Protein 3R5Y (pdb70)

Sequence (565 aa):
TGEYVPSPSEWIGNQVAQYEASDGAEAGEFDGRPLVILTTVGRKTGALRKTPVMRVEHDGRYAVVASQGGAPTHPAWYFNLVADPRAQLRDKDAVLSVVARELAGPERAEWWERAVRAYPTYQEYQDNTRRLIPVLLLEPGTGEYVPSPSEWIGNQVAQYEASDGAEAGEFDGRPLVILTTVGRKTGALRKTPVMRVEHDGRYAVVASQGGAPTHPAWYFNLVADPRAQLRDKDAVLSVVARELAGPERAEWWERAVRAYPTYQEYQDNTRRLIPVLLLEPGTGEYVPSPSEWIGNQVAQYEASDGAEAGEFDGRPLVILTTVGRKTGALRKTPVMRVEHDGRYAVVASQGGAPTHPAWYFNLVADPRAQLRDKDAVLSVVARELAGPERAEWWERAVRAYPTYQEYQDNTRRLIPVLLLEPGSTGEYVPSPSEWIGNQVAQYEASDGAEAGEFDGRPLVILTTVGRKTGALRKTPVMRVEHDGRYAVVASQGGAPTHPAWYFNLVADPRAQLRDKDAVLSVVARELAGPERAEWWERAVRAYPTYQEYQDNTRRLIPVLLLEPG

InterPro domains:
  IPR004378 F420H(2)-dependent quinone reductase [PF04075] (19-145)
  IPR004378 F420H(2)-dependent quinone reductase [TIGR00026] (33-144)
  IPR012349 FMN-binding split barrel [G3DSA:2.30.110.10] (1-146)

B-factor: mean 29.37, std 10.3, range [13.91, 118.14]

CATH classification: 2.30.110.10

Nearest PDB structures (foldseek):
  3r5y-assembly3_C  TM=1.004E+00  e=5.391E-31  Nocardia farcinica
  7kl8-assembly1_B  TM=9.264E-01  e=3.884E-21  Mycobacterium tuberculosis
  3r5z-assembly2_B  TM=9.266E-01  e=9.321E-21  Nocardia farcinica
  3r5w-assembly1_A  TM=9.689E-01  e=6.036E-15  Mycobacterium tuberculosis
  8d4w-assembly1_A-2  TM=8.861E-01  e=2.707E-14  Mycolicibacterium smegmatis

Foldseek 3Di:
DAAADEDPPPVFSVLQVVCVVQLLPPSQDDPNAGWKKKWFQQLPPRHIYIGIAGFQDDPHKTKGWQCVLLDQDGDRRVVRCVNFQWIWIRGRPDIFTWGKDWDDDPVVVVSVVSVCVRPVCVVVSCVSYPDDITMIMTHGD/DAAADEDPPPVFSVLQVVCQVQLLPPSQDDPNFGWKKKWFQQLPPRHIYIGIAGFQDDPHKTKGWQLVLLDPDGDRRVVRCVNPQWIWIRRRNDTATWGKDWDDDPVVVVSVVSVCVRPVVVVVSPVSDPDDTTMIMTHGD/DQAADEDPPVVFRVLQVVCVVQLLPPSQDDPPAGWKKKWFQQLVPRYIYIGIAGFQDDPHKTKGWQLVQLDQDGDRRVVRCVNPQWMWIRRRPDIFTWGKDWDDDPVVVVSVVSVCVRPVCVVVSVVRYPDDIIMIMTHGD/DAAAEDEDPPPVFSVLQVVCVVQLLPPSQDDPNAGWKKKWFQQPPPNHIYIGIAGFQDDPRKTKGWQCVQLDQDGDRRVVRCVNFQFIWIRHRPDIATWGKDWDDDPVVVVSVVSVCVRPVVVVVSCVNYPDDTTMIMTHHD

Secondary structure (DSSP, 8-state):
--SB---SSHHHHHHHHHHHHHTTSSS-EETTEEEEEEEEE-TTT--EEEEEEE--EETTEEEEE--GGG-SSPPHHHHHHHH--EEEEEETTEEEEEEEEE--HHHHHHHHHHHHHH-THHHHHHHT-SSPPPEEEEEE-/--SB---SSHHHHHHHHHHH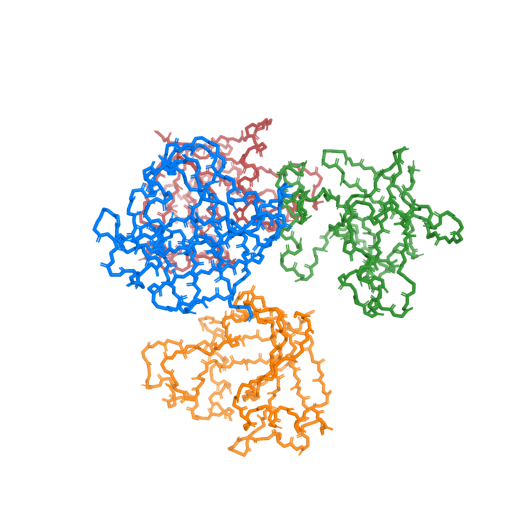HTTTSSS-EETTEEEEEEEEE-TTT--EEEEEEE--EETTEEEEE--GGG-SS--HHHHHHHH--EEEEEETTEEEEEEEEE--HHHHHHHHHHHHHH-THHHHHHHT-SSPPPEEEEEE-/---B---S-HHHHHHHHHHHHHTTSSS-EETTEEEEEEEEE-TTT--EEEEEEE-EEETTEEEEE--GGG-SS--HHHHHHHH--EEEEEETTEEEEEEEEE--HHHHHHHHHHHHHH-THHHHHHHT-SSPPPEEEEEE-/-TT-B---S-HHHHHHHHHHHHHTTSSS-EETTEEEEEEEEE-TTT--EEEEEEE--EETTEEEEE--GGG-SSPPHHHHHHHH--EEEEEETTEEEEEEEEE--HHHHHHHHHHHHHH-THHHHHHHT-SSPPPEEEEEE-

Structure (mmCIF, N/CA/C/O backbone):
data_3R5Y
#
_entry.id   3R5Y
#
_cell.length_a   71.956
_cell.length_b   71.956
_cell.length_c   115.469
_cell.angle_alpha   90.000
_cell.angle_beta   90.000
_cell.angle_gamma   90.000
#
_symmetry.space_group_name_H-M   'P 43'
#
loop_
_entity.id
_entity.type
_entity.pdbx_description
1 polymer 'Putative uncharacterized protein'
2 non-polymer 'COENZYME F420'
3 water water
#
loop_
_atom_site.group_PDB
_atom_site.id
_atom_site.type_symbol
_atom_site.label_atom_id
_atom_site.label_alt_id
_atom_site.label_comp_id
_atom_site.label_asym_id
_atom_site.label_entity_id
_atom_site.label_seq_id
_atom_site.pdbx_PDB_ins_code
_atom_site.Cartn_x
_atom_site.Cartn_y
_atom_site.Cartn_z
_atom_site.occupancy
_atom_site.B_iso_or_equiv
_atom_site.auth_seq_id
_atom_site.auth_comp_id
_atom_site.auth_asym_id
_atom_site.auth_atom_id
_atom_site.pdbx_PDB_model_num
ATOM 1 N N . THR A 1 7 ? 14.170 30.440 -45.528 1.00 49.82 6 THR A N 1
ATOM 2 C CA . THR A 1 7 ? 13.216 29.734 -44.675 1.00 48.92 6 THR A CA 1
ATOM 3 C C . THR A 1 7 ? 13.748 28.363 -44.286 1.00 44.56 6 THR A C 1
ATOM 4 O O . THR A 1 7 ? 13.881 27.472 -45.127 1.00 42.43 6 THR A O 1
ATOM 8 N N . GLY A 1 8 ? 14.049 28.191 -43.006 1.00 41.30 7 GLY A N 1
ATOM 9 C CA . GLY A 1 8 ? 14.639 26.949 -42.541 1.00 39.38 7 GLY A CA 1
ATOM 10 C C . GLY A 1 8 ? 16.113 26.853 -42.918 1.00 35.77 7 GLY A C 1
ATOM 11 O O . GLY A 1 8 ? 16.767 25.852 -42.622 1.00 39.15 7 GLY A O 1
ATOM 12 N N . GLU A 1 9 ? 16.626 27.876 -43.595 1.00 31.83 8 GLU A N 1
ATOM 13 C CA . GLU A 1 9 ? 18.054 27.944 -43.932 1.00 33.58 8 GLU A CA 1
ATOM 14 C C . GLU A 1 9 ? 18.785 28.798 -42.899 1.00 27.95 8 GLU A C 1
ATOM 15 O O . GLU A 1 9 ? 18.308 29.876 -42.543 1.00 27.31 8 GLU A O 1
ATOM 21 N N . TYR A 1 10 ? 19.936 28.322 -42.433 1.00 24.68 9 TYR A N 1
ATOM 22 C CA . TYR A 1 10 ? 20.785 29.118 -41.538 1.00 21.10 9 TYR A CA 1
ATOM 23 C C . TYR A 1 10 ? 21.453 30.291 -42.274 1.00 21.87 9 TYR A C 1
ATOM 24 O O . TYR A 1 10 ? 22.128 30.094 -43.286 1.00 21.52 9 TYR A O 1
ATOM 33 N N . VAL A 1 11 ? 21.235 31.507 -41.771 1.00 20.73 10 VAL A N 1
ATOM 34 C CA . VAL A 1 11 ? 21.899 32.718 -42.266 1.00 21.97 10 VAL A CA 1
ATOM 35 C C . VAL A 1 11 ? 22.723 33.328 -41.137 1.00 20.29 10 VAL A C 1
ATOM 36 O O . VAL A 1 11 ? 22.158 33.828 -40.155 1.00 21.10 10 VAL A O 1
ATOM 40 N N . PRO A 1 12 ? 24.051 33.257 -41.241 1.00 23.27 11 PRO A N 1
ATOM 41 C CA . PRO A 1 12 ? 24.893 33.679 -40.110 1.00 22.02 11 PRO A CA 1
ATOM 42 C C . PRO A 1 12 ? 24.753 35.159 -39.789 1.00 23.04 11 PRO A C 1
ATOM 43 O O . PRO A 1 12 ? 24.385 35.960 -40.662 1.00 22.48 11 PRO A O 1
ATOM 47 N N . SER A 1 13 ? 25.094 35.509 -38.552 1.00 21.73 12 SER A N 1
ATOM 48 C CA . SER A 1 13 ? 25.231 36.896 -38.129 1.00 21.72 12 SER A CA 1
ATOM 49 C C . SER A 1 13 ? 26.112 37.683 -39.103 1.00 23.61 12 SER A C 1
ATOM 50 O O . SER A 1 13 ? 27.120 37.174 -39.610 1.00 22.74 12 SER A O 1
ATOM 53 N N . PRO A 1 14 ? 25.744 38.942 -39.360 1.00 26.70 13 PRO A N 1
ATOM 54 C CA . PRO A 1 14 ? 26.577 39.808 -40.201 1.00 28.11 13 PRO A CA 1
ATOM 55 C C . PRO A 1 14 ? 27.926 40.099 -39.539 1.00 24.83 13 PRO A C 1
ATOM 56 O O . PRO A 1 14 ? 28.862 40.469 -40.229 1.00 24.76 13 PRO A O 1
ATOM 60 N N . SER A 1 15 ? 28.018 39.946 -38.222 1.00 22.16 14 SER A N 1
ATOM 61 C CA . SER A 1 15 ? 29.306 40.042 -37.551 1.00 23.99 14 SER A CA 1
ATOM 62 C C . SER A 1 15 ? 30.160 38.811 -37.875 1.00 24.99 14 SER A C 1
ATOM 63 O O . SER A 1 15 ? 29.825 37.705 -37.461 1.00 22.47 14 SER A O 1
ATOM 66 N N . GLU A 1 16 ? 31.238 39.007 -38.632 1.00 20.75 15 GLU A N 1
ATOM 67 C CA . GLU A 1 16 ? 32.133 37.922 -39.001 1.00 24.32 15 GLU A CA 1
ATOM 68 C C . GLU A 1 16 ? 32.619 37.161 -37.767 1.00 23.34 15 GLU A C 1
ATOM 69 O O . GLU A 1 16 ? 32.738 35.932 -37.786 1.00 23.84 15 GLU A O 1
ATOM 75 N N . TRP A 1 17 ? 32.892 37.886 -36.690 1.00 22.99 16 TRP A N 1
ATOM 76 C CA . TRP A 1 17 ? 33.437 37.239 -35.509 1.00 25.66 16 TRP A CA 1
ATOM 77 C C . TRP A 1 17 ? 32.414 36.297 -34.867 1.00 21.93 16 TRP A C 1
ATOM 78 O O . TRP A 1 17 ? 32.758 35.177 -34.472 1.00 21.30 16 TRP A O 1
ATOM 89 N N . ILE A 1 18 ? 31.158 36.739 -34.791 1.00 18.93 17 ILE A N 1
ATOM 90 C CA . ILE A 1 18 ? 30.083 35.906 -34.239 1.00 20.31 17 ILE A CA 1
ATOM 91 C C . ILE A 1 18 ? 29.840 34.698 -35.147 1.00 20.44 17 ILE A C 1
ATOM 92 O O . ILE A 1 18 ? 29.756 33.574 -34.664 1.00 20.76 17 ILE A O 1
ATOM 97 N N . GLY A 1 19 ? 29.705 34.947 -36.446 1.00 19.03 18 GLY A N 1
ATOM 98 C CA . GLY A 1 19 ? 29.540 33.870 -37.414 1.00 21.07 18 GLY A CA 1
ATOM 99 C C . GLY A 1 19 ? 30.654 32.835 -37.297 1.00 20.84 18 GLY A C 1
ATOM 100 O O . GLY A 1 19 ? 30.434 31.603 -37.353 1.00 19.76 18 GLY A O 1
ATOM 101 N N . ASN A 1 20 ? 31.872 33.333 -37.145 1.00 18.16 19 ASN A N 1
ATOM 102 C CA . ASN A 1 20 ? 33.034 32.458 -37.046 1.00 19.97 19 ASN A CA 1
ATOM 103 C C . ASN A 1 20 ? 33.041 31.619 -35.754 1.00 19.98 19 ASN A C 1
ATOM 104 O O . ASN A 1 20 ? 33.389 30.438 -35.765 1.00 20.94 19 ASN A O 1
ATOM 109 N N . GLN A 1 21 ? 32.644 32.226 -34.649 1.00 19.01 20 GLN A N 1
ATOM 110 C CA . GLN A 1 21 ? 32.510 31.511 -33.383 1.00 19.17 20 GLN A CA 1
ATOM 111 C C . GLN A 1 21 ? 31.433 30.429 -33.433 1.00 17.80 20 GLN A C 1
ATOM 112 O O . GLN A 1 21 ? 31.639 29.341 -32.901 1.00 19.28 20 GLN A O 1
ATOM 118 N N . VAL A 1 22 ? 30.294 30.723 -34.059 1.00 16.55 21 VAL A N 1
ATOM 119 C CA . VAL A 1 22 ? 29.257 29.698 -34.228 1.00 16.84 21 VAL A CA 1
ATOM 120 C C . VAL A 1 22 ? 29.823 28.536 -35.048 1.00 18.25 21 VAL A C 1
ATOM 121 O O . VAL A 1 22 ? 29.672 27.350 -34.677 1.00 18.26 21 VAL A O 1
ATOM 125 N N . ALA A 1 23 ? 30.521 28.881 -36.128 1.00 15.15 22 ALA A N 1
ATOM 126 C CA . ALA A 1 23 ? 31.053 27.877 -37.044 1.00 17.47 22 ALA A CA 1
ATOM 127 C C . ALA A 1 23 ? 32.037 26.947 -36.334 1.00 17.22 22 ALA A C 1
ATOM 128 O O . ALA A 1 23 ? 31.955 25.720 -36.477 1.00 18.46 22 ALA A O 1
ATOM 130 N N . GLN A 1 24 ? 32.986 27.517 -35.592 1.00 17.84 23 GLN A N 1
ATOM 131 C CA . GLN A 1 24 ? 34.015 26.689 -34.973 1.00 19.67 23 GLN A CA 1
ATOM 132 C C . GLN A 1 24 ? 33.392 25.810 -33.897 1.00 20.05 23 GLN A C 1
ATOM 133 O O . GLN A 1 24 ? 33.763 24.651 -33.738 1.00 19.83 23 GLN A O 1
ATOM 139 N N . TYR A 1 25 ? 32.468 26.377 -33.129 1.00 18.21 24 TYR A N 1
ATOM 140 C CA . TYR A 1 25 ? 31.777 25.605 -32.094 1.00 18.29 24 TYR A CA 1
ATOM 141 C C . TYR A 1 25 ? 31.065 24.382 -32.692 1.00 19.36 24 TYR A C 1
ATOM 142 O O . TYR A 1 25 ? 31.271 23.253 -32.232 1.00 20.08 24 TYR A O 1
ATOM 151 N N . GLU A 1 26 ? 30.221 24.599 -33.699 1.00 19.44 25 GLU A N 1
ATOM 152 C CA . GLU A 1 26 ? 29.483 23.491 -34.327 1.00 18.11 25 GLU A CA 1
ATOM 153 C C . GLU A 1 26 ? 30.398 22.451 -34.979 1.00 22.80 25 GLU A C 1
ATOM 154 O O . GLU A 1 26 ? 30.100 21.256 -34.957 1.00 24.53 25 GLU A O 1
ATOM 160 N N . ALA A 1 27 ? 31.497 22.898 -35.574 1.00 20.05 26 ALA A N 1
ATOM 161 C CA . ALA A 1 27 ? 32.398 21.972 -36.269 1.00 20.27 26 ALA A CA 1
ATOM 162 C C . ALA A 1 27 ? 33.102 21.042 -35.287 1.00 24.37 26 ALA A C 1
ATOM 163 O O . ALA A 1 27 ? 33.592 19.983 -35.677 1.00 24.17 26 ALA A O 1
ATOM 165 N N . SER A 1 28 ? 33.146 21.446 -34.022 1.00 23.09 27 SER A N 1
ATOM 166 C CA . SER A 1 28 ? 33.962 20.770 -33.021 1.00 22.62 27 SER A CA 1
ATOM 167 C C . SER A 1 28 ? 33.167 20.292 -31.800 1.00 22.47 27 SER A C 1
ATOM 168 O O . SER A 1 28 ? 33.763 19.875 -30.811 1.00 26.83 27 SER A O 1
ATOM 171 N N . ASP A 1 29 ? 31.845 20.363 -31.844 1.00 22.49 28 ASP A N 1
ATOM 172 C CA . ASP A 1 29 ? 31.047 20.060 -30.641 1.00 27.31 28 ASP A CA 1
ATOM 173 C C . ASP A 1 29 ? 31.515 20.871 -29.425 1.00 26.86 28 ASP A C 1
ATOM 174 O O . ASP A 1 29 ? 31.560 20.354 -28.291 1.00 25.47 28 ASP A O 1
ATOM 179 N N . GLY A 1 30 ? 31.877 22.132 -29.662 1.00 22.51 29 GLY A N 1
ATOM 180 C CA . GLY A 1 30 ? 32.275 23.043 -28.603 1.00 23.80 29 GLY A CA 1
ATOM 181 C C . GLY A 1 30 ? 33.692 22.913 -28.063 1.00 23.76 29 GLY A C 1
ATOM 182 O O . GLY A 1 30 ? 34.064 23.604 -27.123 1.00 24.91 29 GLY A O 1
ATOM 183 N N . ALA A 1 31 ? 34.500 22.035 -28.648 1.00 27.63 30 ALA A N 1
ATOM 184 C CA . ALA A 1 31 ? 35.894 21.928 -28.232 1.00 27.63 30 ALA A CA 1
ATOM 185 C C . ALA A 1 31 ? 36.676 23.162 -28.669 1.00 28.41 30 ALA A C 1
ATOM 186 O O . ALA A 1 31 ? 37.703 23.520 -28.076 1.00 26.44 30 ALA A O 1
ATOM 188 N N . GLU A 1 32 ? 36.209 23.799 -29.739 1.00 27.72 31 GLU A N 1
ATOM 189 C CA . GLU A 1 32 ? 36.783 25.071 -30.169 1.00 26.65 31 GLU A CA 1
ATOM 190 C C . GLU A 1 32 ? 35.730 26.147 -29.994 1.00 23.76 31 GLU A C 1
ATOM 191 O O . GLU A 1 32 ? 34.555 25.887 -30.221 1.00 22.03 31 GLU A O 1
ATOM 197 N N . ALA A 1 33 ? 36.150 27.356 -29.612 1.00 23.33 32 ALA A N 1
ATOM 198 C CA . ALA A 1 33 ? 35.235 28.494 -29.492 1.00 24.13 32 ALA A CA 1
ATOM 199 C C . ALA A 1 33 ? 34.164 28.216 -28.443 1.00 23.74 32 ALA A C 1
ATOM 200 O O . ALA A 1 33 ? 33.055 28.728 -28.538 1.00 22.51 32 ALA A O 1
ATOM 202 N N . GLY A 1 34 ? 34.509 27.398 -27.457 1.00 23.99 33 GLY A N 1
ATOM 203 C CA . GLY A 1 34 ? 33.541 26.893 -26.503 1.00 24.15 33 GLY A CA 1
ATOM 204 C C . GLY A 1 34 ? 33.406 27.710 -25.231 1.00 24.41 33 GLY A C 1
ATOM 205 O O . GLY A 1 34 ? 32.586 27.391 -24.367 1.00 23.19 33 GLY A O 1
ATOM 206 N N . GLU A 1 35 ? 34.200 28.763 -25.122 1.00 23.91 34 GLU A N 1
ATOM 207 C CA . GLU A 1 35 ? 34.214 29.571 -23.911 1.00 26.48 34 GLU A CA 1
ATOM 208 C C . GLU A 1 35 ? 34.389 31.043 -24.218 1.00 27.57 34 GLU A C 1
ATOM 209 O O . GLU A 1 35 ? 34.982 31.417 -25.238 1.00 26.83 34 GLU A O 1
ATOM 215 N N . PHE A 1 36 ? 33.868 31.884 -23.334 1.00 26.03 35 PHE A N 1
ATOM 216 C CA . PHE A 1 36 ? 34.158 33.308 -23.382 1.00 28.12 35 PHE A CA 1
ATOM 217 C C . PHE A 1 36 ? 34.429 33.781 -21.959 1.00 27.51 35 PHE A C 1
ATOM 218 O O . PHE A 1 36 ? 33.655 33.473 -21.063 1.00 22.66 35 PHE A O 1
ATOM 226 N N . ASP A 1 37 ? 35.511 34.525 -21.745 1.00 29.94 36 ASP A N 1
ATOM 227 C CA . ASP A 1 37 ? 35.852 34.976 -20.385 1.00 30.91 36 ASP A CA 1
ATOM 228 C C . ASP A 1 37 ? 36.063 33.755 -19.477 1.00 31.06 36 ASP A C 1
ATOM 229 O O . ASP A 1 37 ? 35.670 33.751 -18.300 1.00 28.32 36 ASP A O 1
ATOM 234 N N . GLY A 1 38 ? 36.679 32.714 -20.040 1.00 30.55 37 GLY A N 1
ATOM 235 C CA . GLY A 1 38 ? 36.947 31.471 -19.334 1.00 28.57 37 GLY A CA 1
ATOM 236 C C . GLY A 1 38 ? 35.735 30.668 -18.918 1.00 29.29 37 GLY A C 1
ATOM 237 O O . GLY A 1 38 ? 35.841 29.738 -18.132 1.00 32.68 37 GLY A O 1
ATOM 238 N N . ARG A 1 39 ? 34.564 31.014 -19.443 1.00 23.97 38 ARG A N 1
ATOM 239 C CA . ARG A 1 39 ? 33.336 30.357 -19.032 1.00 21.47 38 ARG A CA 1
ATOM 240 C C . ARG A 1 39 ? 32.596 29.768 -20.242 1.00 22.01 38 ARG A C 1
ATOM 241 O O . ARG A 1 39 ? 32.630 30.342 -21.325 1.00 25.57 38 ARG A O 1
ATOM 249 N N . PRO A 1 40 ? 31.905 28.641 -20.041 1.00 22.83 39 PRO A N 1
ATOM 250 C CA . PRO A 1 40 ? 31.286 27.881 -21.139 1.00 21.89 39 PRO A CA 1
ATOM 251 C C . PRO A 1 40 ? 30.173 28.611 -21.872 1.00 20.71 39 PRO A C 1
ATOM 252 O O . PRO A 1 40 ? 29.360 29.319 -21.267 1.00 19.79 39 PRO A O 1
ATOM 256 N N . LEU A 1 41 ? 30.128 28.380 -23.184 1.00 19.95 40 LEU A N 1
ATOM 257 C CA . LEU A 1 41 ? 29.091 28.917 -24.055 1.00 19.08 40 LEU A CA 1
ATOM 258 C C . LEU A 1 41 ? 28.157 27.834 -24.555 1.00 19.21 40 LEU A C 1
ATOM 259 O O . LEU A 1 41 ? 28.497 26.655 -24.561 1.00 22.25 40 LEU A O 1
ATOM 264 N N . VAL A 1 42 ? 26.979 28.247 -24.995 1.00 19.28 41 VAL A N 1
ATOM 265 C CA . VAL A 1 42 ? 26.097 27.368 -25.743 1.00 20.59 41 VAL A CA 1
ATOM 266 C C . VAL A 1 42 ? 25.697 28.120 -27.003 1.00 20.93 41 VAL A C 1
ATOM 267 O O . VAL A 1 42 ? 25.854 29.341 -27.080 1.00 17.65 41 VAL A O 1
ATOM 271 N N . ILE A 1 43 ? 25.183 27.393 -27.987 1.00 18.98 42 ILE A N 1
ATOM 272 C CA . ILE A 1 43 ? 24.728 28.025 -29.212 1.00 19.79 42 ILE A CA 1
ATOM 273 C C . ILE A 1 43 ? 23.210 27.950 -29.269 1.00 19.73 42 ILE A C 1
ATOM 274 O O . ILE A 1 43 ? 22.622 26.870 -29.234 1.00 20.77 42 ILE A O 1
ATOM 279 N N . LEU A 1 44 ? 22.581 29.115 -29.340 1.00 17.32 43 LEU A N 1
ATOM 280 C CA . LEU A 1 44 ? 21.133 29.201 -29.451 1.00 18.98 43 LEU A CA 1
ATOM 281 C C . LEU A 1 44 ? 20.714 29.395 -30.896 1.00 18.60 43 LEU A C 1
ATOM 282 O O . LEU A 1 44 ? 21.150 30.353 -31.535 1.00 19.16 43 LEU A O 1
ATOM 287 N N . THR A 1 45 ? 19.859 28.501 -31.408 1.00 19.75 44 THR A N 1
ATOM 288 C CA . THR A 1 45 ? 19.247 28.680 -32.741 1.00 21.61 44 THR A CA 1
ATOM 289 C C . THR A 1 45 ? 17.792 29.146 -32.608 1.00 23.55 44 THR A C 1
ATOM 290 O O . THR A 1 45 ? 16.989 28.526 -31.892 1.00 24.55 44 THR A O 1
ATOM 294 N N . THR A 1 46 ? 17.448 30.235 -33.295 1.00 21.06 45 THR A N 1
ATOM 295 C CA . THR A 1 46 ? 16.077 30.721 -33.305 1.00 21.95 45 THR A CA 1
ATOM 296 C C . THR A 1 46 ? 15.564 30.845 -34.732 1.00 22.01 45 THR A C 1
ATOM 297 O O . THR A 1 46 ? 16.337 30.751 -35.675 1.00 23.62 45 THR A O 1
ATOM 301 N N . VAL A 1 47 ? 14.258 31.058 -34.881 1.00 22.52 46 VAL A N 1
ATOM 302 C CA . VAL A 1 47 ? 13.685 31.332 -36.201 1.00 23.74 46 VAL A CA 1
ATOM 303 C C . VAL A 1 47 ? 13.507 32.835 -36.366 1.00 21.31 46 VAL A C 1
ATOM 304 O O . VAL A 1 47 ? 12.899 33.491 -35.520 1.00 23.78 46 VAL A O 1
ATOM 308 N N . GLY A 1 48 ? 14.023 33.377 -37.461 1.00 21.99 47 GLY A N 1
ATOM 309 C CA . GLY A 1 48 ? 13.939 34.804 -37.692 1.00 22.90 47 GLY A CA 1
ATOM 310 C C . GLY A 1 48 ? 12.488 35.172 -37.909 1.00 27.29 47 GLY A C 1
ATOM 311 O O . GLY A 1 48 ? 11.818 34.590 -38.765 1.00 29.11 47 GLY A O 1
ATOM 312 N N . ARG A 1 49 ? 11.986 36.129 -37.136 1.00 24.90 48 ARG A N 1
ATOM 313 C CA . ARG A 1 49 ? 10.557 36.426 -37.186 1.00 25.32 48 ARG A CA 1
ATOM 314 C C . ARG A 1 49 ? 10.170 37.134 -38.493 1.00 30.84 48 ARG A C 1
ATOM 315 O O . ARG A 1 49 ? 8.996 37.130 -38.887 1.00 32.61 48 ARG A O 1
ATOM 323 N N . LYS A 1 50 ? 11.154 37.728 -39.166 1.00 32.35 49 LYS A N 1
ATOM 324 C CA . LYS A 1 50 ? 10.909 38.410 -40.440 1.00 36.30 49 LYS A CA 1
ATOM 325 C C . LYS A 1 50 ? 11.289 37.574 -41.667 1.00 37.84 49 LYS A C 1
ATOM 326 O O . LYS A 1 50 ? 10.560 37.545 -42.667 1.00 39.13 49 LYS A O 1
ATOM 332 N N . THR A 1 51 ? 12.424 36.888 -41.592 1.00 32.39 50 THR A N 1
ATOM 333 C CA . THR A 1 51 ? 12.966 36.189 -42.754 1.00 32.33 50 THR A CA 1
ATOM 334 C C . THR A 1 51 ? 12.608 34.708 -42.793 1.00 33.74 50 THR A C 1
ATOM 335 O O . THR A 1 51 ? 12.664 34.084 -43.853 1.00 38.66 50 THR A O 1
ATOM 339 N N . GLY A 1 52 ? 12.250 34.144 -41.645 1.00 31.68 51 GLY A N 1
ATOM 340 C CA . GLY A 1 52 ? 12.084 32.705 -41.518 1.00 33.00 51 GLY A CA 1
ATOM 341 C C . GLY A 1 52 ? 13.405 31.944 -41.551 1.00 32.38 51 GLY A C 1
ATOM 342 O O . GLY A 1 52 ? 13.433 30.710 -41.535 1.00 37.43 51 GLY A O 1
ATOM 343 N N . ALA A 1 53 ? 14.504 32.684 -41.608 1.00 28.32 52 ALA A N 1
ATOM 344 C CA . ALA A 1 53 ? 15.838 32.091 -41.564 1.00 25.85 52 ALA A CA 1
ATOM 345 C C . ALA A 1 53 ? 16.139 31.512 -40.175 1.00 27.90 52 ALA A C 1
ATOM 346 O O . ALA A 1 53 ? 15.622 31.998 -39.163 1.00 31.99 52 ALA A O 1
ATOM 348 N N . LEU A 1 54 ? 16.962 30.470 -40.126 1.00 24.84 53 LEU A N 1
ATOM 349 C CA . LEU A 1 54 ? 17.488 30.006 -38.850 1.00 26.36 53 LEU A CA 1
ATOM 350 C C . LEU A 1 54 ? 18.654 30.912 -38.484 1.00 21.71 53 LEU A C 1
ATOM 351 O O . LEU A 1 54 ? 19.468 31.267 -39.337 1.00 21.63 53 LEU A O 1
ATOM 356 N N . ARG A 1 55 ? 18.690 31.316 -37.220 1.00 21.04 54 ARG A N 1
ATOM 357 C CA . ARG A 1 55 ? 19.682 32.255 -36.718 1.00 18.69 54 ARG A CA 1
ATOM 358 C C . ARG A 1 55 ? 20.386 31.620 -35.519 1.00 18.50 54 ARG A C 1
ATOM 359 O O . ARG A 1 55 ? 19.747 30.965 -34.704 1.00 21.46 54 ARG A O 1
ATOM 367 N N . LYS A 1 56 ? 21.697 31.812 -35.418 1.00 17.80 55 LYS A N 1
ATOM 368 C CA . LYS A 1 56 ? 22.492 31.109 -34.409 1.00 17.18 55 LYS A CA 1
ATOM 369 C C . LYS A 1 56 ? 23.348 32.110 -33.647 1.00 18.31 55 LYS A C 1
ATOM 370 O O . LYS A 1 56 ? 24.002 32.950 -34.238 1.00 16.30 55 LYS A O 1
ATOM 376 N N . THR A 1 57 ? 23.305 32.009 -32.326 1.00 18.14 56 THR A N 1
ATOM 377 C CA . THR A 1 57 ? 23.831 33.034 -31.442 1.00 20.01 56 THR A CA 1
ATOM 378 C C . THR A 1 57 ? 24.538 32.367 -30.261 1.00 17.02 56 THR A C 1
ATOM 379 O O . THR A 1 57 ? 23.895 31.627 -29.498 1.00 18.18 56 THR A O 1
ATOM 383 N N . PRO A 1 58 ? 25.847 32.625 -30.088 1.00 17.85 57 PRO A N 1
ATOM 384 C CA . PRO A 1 58 ? 26.524 32.182 -28.866 1.00 16.70 57 PRO A CA 1
ATOM 385 C C . PRO A 1 58 ? 25.998 32.969 -27.655 1.00 15.72 57 PRO A C 1
ATOM 386 O O . PRO A 1 58 ? 25.832 34.181 -27.758 1.00 15.95 57 PRO A O 1
ATOM 390 N N . VAL A 1 59 ? 25.738 32.288 -26.546 1.00 15.64 58 VAL A N 1
ATOM 391 C CA . VAL A 1 59 ? 25.359 32.987 -25.297 1.00 14.85 58 VAL A CA 1
ATOM 392 C C . VAL A 1 59 ? 25.998 32.240 -24.138 1.00 18.12 58 VAL A C 1
ATOM 393 O O . VAL A 1 59 ? 26.420 31.088 -24.300 1.00 18.35 58 VAL A O 1
ATOM 397 N N . MET A 1 60 ? 26.093 32.875 -22.968 1.00 15.45 59 MET A N 1
ATOM 398 C CA . MET A 1 60 ? 26.665 32.167 -21.820 1.00 18.33 59 MET A CA 1
ATOM 399 C C . MET A 1 60 ? 25.812 30.967 -21.446 1.00 18.05 59 MET A C 1
ATOM 400 O O . MET A 1 60 ? 24.579 31.032 -21.491 1.00 18.60 59 MET A O 1
ATOM 405 N N . ARG A 1 61 ? 26.476 29.877 -21.061 1.00 19.30 60 ARG A N 1
ATOM 406 C CA . ARG A 1 61 ? 25.781 28.702 -20.562 1.00 17.73 60 ARG A CA 1
ATOM 407 C C . ARG A 1 61 ? 25.299 28.951 -19.141 1.00 19.40 60 ARG A C 1
ATOM 408 O O . ARG A 1 61 ? 26.098 29.295 -18.267 1.00 20.90 60 ARG A O 1
ATOM 416 N N . VAL A 1 62 ? 24.007 28.746 -18.912 1.00 17.53 61 VAL A N 1
ATOM 417 C CA . VAL A 1 62 ? 23.427 28.852 -17.562 1.00 20.10 61 VAL A CA 1
ATOM 418 C C . VAL A 1 62 ? 22.451 27.695 -17.412 1.00 21.50 61 VAL A C 1
ATOM 419 O O . VAL A 1 62 ? 21.350 27.717 -17.981 1.00 23.19 61 VAL A O 1
ATOM 423 N N . GLU A 1 63 ? 22.852 26.683 -16.648 1.00 23.21 62 GLU A N 1
ATOM 424 C CA . GLU A 1 63 ? 22.164 25.396 -16.708 1.00 25.54 62 GLU A CA 1
ATOM 425 C C . GLU A 1 63 ? 21.769 24.861 -15.336 1.00 26.04 62 GLU A C 1
ATOM 426 O O . GLU A 1 63 ? 22.527 24.994 -14.390 1.00 25.70 62 GLU A O 1
ATOM 432 N N . HIS A 1 64 ? 20.574 24.277 -15.260 1.00 28.43 63 HIS A N 1
ATOM 433 C CA . HIS A 1 64 ? 20.125 23.574 -14.057 1.00 29.50 63 HIS A CA 1
ATOM 434 C C . HIS A 1 64 ? 18.986 22.620 -14.398 1.00 23.26 63 HIS A C 1
ATOM 435 O O . HIS A 1 64 ? 17.994 23.029 -15.009 1.00 24.42 63 HIS A O 1
ATOM 442 N N . ASP A 1 65 ? 19.118 21.360 -13.988 1.00 27.60 64 ASP A N 1
ATOM 443 C CA . ASP A 1 65 ? 18.102 20.318 -14.230 1.00 31.22 64 ASP A CA 1
ATOM 444 C C . ASP A 1 65 ? 17.647 20.229 -15.699 1.00 31.12 64 ASP A C 1
ATOM 445 O O . ASP A 1 65 ? 16.466 20.014 -15.994 1.00 30.74 64 ASP A O 1
ATOM 450 N N . GLY A 1 66 ? 18.596 20.408 -16.617 1.00 32.82 65 GLY A N 1
ATOM 451 C CA . GLY A 1 66 ? 18.339 20.190 -18.030 1.00 32.67 65 GLY A CA 1
ATOM 452 C C . GLY A 1 66 ? 17.575 21.338 -18.656 1.00 32.90 65 GLY A C 1
ATOM 453 O O . GLY A 1 66 ? 17.126 21.250 -19.805 1.00 31.63 65 GLY A O 1
ATOM 454 N N . ARG A 1 67 ? 17.406 22.405 -17.875 1.00 32.23 66 ARG A N 1
ATOM 455 C CA . ARG A 1 67 ? 16.877 23.656 -18.382 1.00 30.13 66 ARG A CA 1
ATOM 456 C C . ARG A 1 67 ? 18.040 24.631 -18.526 1.00 27.66 66 ARG A C 1
ATOM 457 O O . ARG A 1 67 ? 19.049 24.517 -17.823 1.00 24.72 66 ARG A O 1
ATOM 465 N N . TYR A 1 68 ? 17.896 25.569 -19.459 1.00 28.14 67 TYR A N 1
ATOM 466 C CA . TYR A 1 68 ? 18.903 26.598 -19.686 1.00 26.06 67 TYR A CA 1
ATOM 467 C C . TYR A 1 68 ? 18.238 27.942 -19.656 1.00 26.36 67 TYR A C 1
ATOM 468 O O . TYR A 1 68 ? 17.156 28.137 -20.224 1.00 31.18 67 TYR A O 1
ATOM 477 N N . ALA A 1 69 ? 18.881 28.892 -19.001 1.00 22.22 68 ALA A N 1
ATOM 478 C CA . ALA A 1 69 ? 18.397 30.246 -19.062 1.00 23.17 68 ALA A CA 1
ATOM 479 C C . ALA A 1 69 ? 19.303 30.962 -20.031 1.00 21.45 68 ALA A C 1
ATOM 480 O O . ALA A 1 69 ? 20.513 30.735 -20.046 1.00 22.46 68 ALA A O 1
ATOM 482 N N . VAL A 1 70 ? 18.709 31.804 -20.861 1.00 18.66 69 VAL A N 1
ATOM 483 C CA . VAL A 1 70 ? 19.487 32.668 -21.722 1.00 21.35 69 VAL A CA 1
ATOM 484 C C . VAL A 1 70 ? 19.152 34.106 -21.351 1.00 21.56 69 VAL A C 1
ATOM 485 O O . VAL A 1 70 ? 18.024 34.432 -20.972 1.00 23.65 69 VAL A O 1
ATOM 489 N N . VAL A 1 71 ? 20.158 34.958 -21.399 1.00 19.87 70 VAL A N 1
ATOM 490 C CA . VAL A 1 71 ? 20.018 36.314 -20.897 1.00 19.11 70 VAL A CA 1
ATOM 491 C C . VAL A 1 71 ? 20.273 37.268 -22.053 1.00 21.50 70 VAL A C 1
ATOM 492 O O . VAL A 1 71 ? 21.349 37.245 -22.632 1.00 20.73 70 VAL A O 1
ATOM 496 N N . ALA A 1 72 ? 19.283 38.100 -22.369 1.00 19.19 71 ALA A N 1
ATOM 497 C CA . ALA A 1 72 ? 19.343 38.976 -23.538 1.00 21.29 71 ALA A CA 1
ATOM 498 C C . ALA A 1 72 ? 20.021 40.295 -23.189 1.00 22.97 71 ALA A C 1
ATOM 499 O O . ALA A 1 72 ? 19.389 41.338 -23.194 1.00 22.15 71 ALA A O 1
ATOM 501 N N . SER A 1 73 ? 21.317 40.238 -22.883 1.00 23.01 72 SER A N 1
ATOM 502 C CA . SER A 1 73 ? 22.056 41.409 -22.405 1.00 27.88 72 SER A CA 1
ATOM 503 C C . SER A 1 73 ? 22.764 42.160 -23.514 1.00 37.31 72 SER A C 1
ATOM 504 O O . SER A 1 73 ? 23.072 43.348 -23.369 1.00 39.62 72 SER A O 1
ATOM 507 N N . GLN A 1 74 ? 23.046 41.460 -24.609 1.00 43.20 73 GLN A N 1
ATOM 508 C CA . GLN A 1 74 ? 23.796 42.028 -25.728 1.00 46.45 73 GLN A CA 1
ATOM 509 C C . GLN A 1 74 ? 24.973 42.901 -25.268 1.00 46.28 73 GLN A C 1
ATOM 510 O O . GLN A 1 74 ? 25.134 44.042 -25.713 1.00 43.53 73 GLN A O 1
ATOM 516 N N . GLY A 1 75 ? 25.784 42.360 -24.365 1.00 46.25 74 GLY A N 1
ATOM 517 C CA . GLY A 1 75 ? 26.988 43.038 -23.909 1.00 45.37 74 GLY A CA 1
ATOM 518 C C . GLY A 1 75 ? 26.710 44.363 -23.233 1.00 44.32 74 GLY A C 1
ATOM 519 O O . GLY A 1 75 ? 27.563 45.246 -23.231 1.00 45.27 74 GLY A O 1
ATOM 520 N N . GLY A 1 76 ? 25.519 44.505 -22.656 1.00 42.68 75 GLY A N 1
ATOM 521 C CA . GLY A 1 76 ? 25.126 45.749 -22.019 1.00 45.71 75 GLY A CA 1
ATOM 522 C C . GLY A 1 76 ? 24.633 46.818 -22.986 1.00 52.12 75 GLY A C 1
ATOM 523 O O . GLY A 1 76 ? 24.670 48.014 -22.676 1.00 55.60 75 GLY A O 1
ATOM 524 N N . ALA A 1 77 ? 24.178 46.394 -24.164 1.00 51.18 76 ALA A N 1
ATOM 525 C CA . ALA A 1 77 ? 23.557 47.310 -25.120 1.00 49.62 76 ALA A CA 1
ATOM 526 C C . ALA A 1 77 ? 22.166 47.698 -24.629 1.00 48.70 76 ALA A C 1
ATOM 527 O O . ALA A 1 77 ? 21.523 46.941 -23.903 1.00 50.24 76 ALA A O 1
ATOM 529 N N . PRO A 1 78 ? 21.701 48.895 -25.006 1.00 49.18 77 PRO A N 1
ATOM 530 C CA . PRO A 1 78 ? 20.400 49.388 -24.530 1.00 50.04 77 PRO A CA 1
ATOM 531 C C . PRO A 1 78 ? 19.213 48.597 -25.090 1.00 48.06 77 PRO A C 1
ATOM 532 O O . PRO A 1 78 ? 18.209 48.399 -24.399 1.00 50.65 77 PRO A O 1
ATOM 536 N N . THR A 1 79 ? 19.348 48.137 -26.326 1.00 42.74 78 THR A N 1
ATOM 537 C CA . THR A 1 79 ? 18.255 47.505 -27.057 1.00 41.79 78 THR A CA 1
ATOM 538 C C . THR A 1 79 ? 18.269 45.978 -26.933 1.00 37.03 78 THR A C 1
ATOM 539 O O . THR A 1 79 ? 19.319 45.377 -26.684 1.00 37.50 78 THR A O 1
ATOM 543 N N . HIS A 1 80 ? 17.108 45.354 -27.125 1.00 33.33 79 HIS A N 1
ATOM 544 C CA . HIS A 1 80 ? 17.030 43.896 -27.167 1.00 30.29 79 HIS A CA 1
ATOM 545 C C . HIS A 1 80 ? 17.680 43.340 -28.444 1.00 28.06 79 HIS A C 1
ATOM 546 O O . HIS A 1 80 ? 17.548 43.919 -29.524 1.00 26.26 79 HIS A O 1
ATOM 553 N N . PRO A 1 81 ? 18.369 42.196 -28.330 1.00 25.88 80 PRO A N 1
ATOM 554 C CA . PRO A 1 81 ? 18.916 41.602 -29.561 1.00 23.34 80 PRO A CA 1
ATOM 555 C C . PRO A 1 81 ? 17.838 40.955 -30.439 1.00 22.11 80 PRO A C 1
ATOM 556 O O . PRO A 1 81 ? 16.739 40.616 -29.991 1.00 22.83 80 PRO A O 1
ATOM 560 N N . ALA A 1 82 ? 18.156 40.764 -31.712 1.00 24.06 81 ALA A N 1
ATOM 561 C CA . ALA A 1 82 ? 17.193 40.156 -32.619 1.00 21.42 81 ALA A CA 1
ATOM 562 C C . ALA A 1 82 ? 16.693 38.788 -32.130 1.00 21.89 81 ALA A C 1
ATOM 563 O O . ALA A 1 82 ? 15.504 38.468 -32.250 1.00 20.09 81 ALA A O 1
ATOM 565 N N . TRP A 1 83 ? 17.587 37.966 -31.579 1.00 19.39 82 TRP A N 1
ATOM 566 C CA . TRP A 1 83 ? 17.157 36.634 -31.170 1.00 19.38 82 TRP A CA 1
ATOM 567 C C . TRP A 1 83 ? 16.075 36.672 -30.104 1.00 22.21 82 TRP A C 1
ATOM 568 O O . TRP A 1 83 ? 15.273 35.734 -29.976 1.00 19.59 82 TRP A O 1
ATOM 579 N N . TYR A 1 84 ? 16.044 37.754 -29.339 1.00 19.43 83 TYR A N 1
ATOM 580 C CA . TYR A 1 84 ? 15.003 37.914 -28.343 1.00 21.47 83 TYR A CA 1
ATOM 581 C C . TYR A 1 84 ? 13.635 38.112 -29.010 1.00 23.42 83 TYR A C 1
ATOM 582 O O . TYR A 1 84 ? 12.658 37.493 -28.619 1.00 22.86 83 TYR A O 1
ATOM 591 N N . PHE A 1 85 ? 13.570 38.986 -30.008 1.00 25.58 84 PHE A N 1
ATOM 592 C CA . PHE A 1 85 ? 12.322 39.163 -30.741 1.00 24.81 84 PHE A CA 1
ATOM 593 C C . PHE A 1 85 ? 11.907 37.875 -31.436 1.00 25.50 84 PHE A C 1
ATOM 594 O O . PHE A 1 85 ? 10.716 37.549 -31.506 1.00 22.33 84 PHE A O 1
ATOM 602 N N . ASN A 1 86 ? 12.885 37.147 -31.964 1.00 21.76 85 ASN A N 1
ATOM 603 C CA . ASN A 1 86 ? 12.597 35.869 -32.609 1.00 20.89 85 ASN A CA 1
ATOM 604 C C . ASN A 1 86 ? 11.896 34.924 -31.640 1.00 22.59 85 ASN A C 1
ATOM 605 O O . ASN A 1 86 ? 10.874 34.314 -31.988 1.00 23.29 85 ASN A O 1
ATOM 610 N N . LEU A 1 87 ? 12.431 34.794 -30.425 1.00 24.30 86 LEU A N 1
ATOM 611 C CA . LEU A 1 87 ? 11.786 33.936 -29.415 1.00 25.15 86 LEU A CA 1
ATOM 612 C C . LEU A 1 87 ? 10.379 34.394 -28.998 1.00 25.48 86 LEU A C 1
ATOM 613 O O . LEU A 1 87 ? 9.506 33.567 -28.679 1.00 26.17 86 LEU A O 1
ATOM 618 N N . VAL A 1 88 ? 10.164 35.700 -28.954 1.00 26.37 87 VAL A N 1
ATOM 619 C CA . VAL A 1 88 ? 8.848 36.199 -28.573 1.00 28.44 87 VAL A CA 1
ATOM 620 C C . VAL A 1 88 ? 7.824 35.804 -29.658 1.00 28.56 87 VAL A C 1
ATOM 621 O O . VAL A 1 88 ? 6.681 35.469 -29.355 1.00 25.93 87 VAL A O 1
ATOM 625 N N . ALA A 1 89 ? 8.262 35.808 -30.916 1.00 29.16 88 ALA A N 1
ATOM 626 C CA . ALA A 1 89 ? 7.395 35.460 -32.050 1.00 25.93 88 ALA A CA 1
ATOM 627 C C . ALA A 1 89 ? 7.149 33.949 -32.176 1.00 28.44 88 ALA A C 1
ATOM 628 O O . ALA A 1 89 ? 6.086 33.505 -32.655 1.00 29.89 88 ALA A O 1
ATOM 630 N N . ASP A 1 90 ? 8.138 33.164 -31.762 1.00 25.24 89 ASP A N 1
ATOM 631 C CA . ASP A 1 90 ? 8.070 31.707 -31.844 1.00 26.79 89 ASP A CA 1
ATOM 632 C C . ASP A 1 90 ? 9.084 31.147 -30.852 1.00 24.54 89 ASP A C 1
ATOM 633 O O . ASP A 1 90 ? 10.286 31.129 -31.133 1.00 26.18 89 ASP A O 1
ATOM 638 N N . PRO A 1 91 ? 8.608 30.687 -29.693 1.00 25.53 90 PRO A N 1
ATOM 639 C CA . PRO A 1 91 ? 9.546 30.328 -28.619 1.00 24.12 90 PRO A CA 1
ATOM 640 C C . PRO A 1 91 ? 10.248 29.005 -28.856 1.00 24.44 90 PRO A C 1
ATOM 641 O O . PRO A 1 91 ? 11.008 28.569 -28.000 1.00 26.24 90 PRO A O 1
ATOM 645 N N . ARG A 1 92 ? 9.989 28.344 -29.977 1.00 24.11 91 ARG A N 1
ATOM 646 C CA . ARG A 1 92 ? 10.729 27.120 -30.276 1.00 26.96 91 ARG A CA 1
ATOM 647 C C . ARG A 1 92 ? 12.170 27.442 -30.657 1.00 27.75 91 ARG A C 1
ATOM 648 O O . ARG A 1 92 ? 12.431 28.341 -31.464 1.00 31.68 91 ARG A O 1
ATOM 656 N N . ALA A 1 93 ? 13.111 26.702 -30.091 1.00 23.38 92 ALA A N 1
ATOM 657 C CA . ALA A 1 93 ? 14.507 26.936 -30.413 1.00 24.61 92 ALA A CA 1
ATOM 658 C C . ALA A 1 93 ? 15.301 25.662 -30.314 1.00 24.22 92 ALA A C 1
ATOM 659 O O . ALA A 1 93 ? 14.790 24.618 -29.900 1.00 24.53 92 ALA A O 1
ATOM 661 N N . GLN A 1 94 ? 16.555 25.745 -30.748 1.00 23.41 93 GLN A N 1
ATOM 662 C CA . GLN A 1 94 ? 17.524 24.701 -30.519 1.00 25.53 93 GLN A CA 1
ATOM 663 C C . GLN A 1 94 ? 18.604 25.263 -29.622 1.00 24.45 93 GLN A C 1
ATOM 664 O O . GLN A 1 94 ? 19.005 26.423 -29.753 1.00 26.05 93 GLN A O 1
ATOM 670 N N . LEU A 1 95 ? 19.059 24.436 -28.703 1.00 20.14 94 LEU A N 1
ATOM 671 C CA . LEU A 1 95 ? 20.126 24.825 -27.805 1.00 21.10 94 LEU A CA 1
ATOM 672 C C . LEU A 1 95 ? 21.226 23.786 -27.882 1.00 24.83 94 LEU A C 1
ATOM 673 O O . LEU A 1 95 ? 21.044 22.642 -27.462 1.00 29.07 94 LEU A O 1
ATOM 678 N N . ARG A 1 96 ? 22.360 24.161 -28.463 1.00 22.71 95 ARG A N 1
ATOM 679 C CA . ARG A 1 96 ? 23.476 23.236 -28.527 1.00 23.33 95 ARG A CA 1
ATOM 680 C C . ARG A 1 96 ? 24.427 23.449 -27.354 1.00 25.17 95 ARG A C 1
ATOM 681 O O . ARG A 1 96 ? 24.964 24.539 -27.182 1.00 23.02 95 ARG A O 1
ATOM 689 N N . ASP A 1 97 ? 24.635 22.405 -26.559 1.00 23.43 96 ASP A N 1
ATOM 690 C CA . ASP A 1 97 ? 25.612 22.425 -25.480 1.00 24.65 96 ASP A CA 1
ATOM 691 C C . ASP A 1 97 ? 26.595 21.326 -25.814 1.00 26.89 96 ASP A C 1
ATOM 692 O O . ASP A 1 97 ? 26.289 20.129 -25.668 1.00 26.73 96 ASP A O 1
ATOM 697 N N . LYS A 1 98 ? 27.767 21.738 -26.289 1.00 24.07 97 LYS A N 1
ATOM 698 C CA . LYS A 1 98 ? 28.782 20.814 -26.764 1.00 28.56 97 LYS A CA 1
ATOM 699 C C . LYS A 1 98 ? 28.225 19.897 -27.846 1.00 30.37 97 LYS A C 1
ATOM 700 O O . LYS A 1 98 ? 27.868 20.365 -28.929 1.00 29.89 97 LYS A O 1
ATOM 706 N N . ASP A 1 99 ? 28.135 18.601 -27.551 1.00 34.10 98 ASP A N 1
ATOM 707 C CA . ASP A 1 99 ? 27.669 17.620 -28.534 1.00 35.10 98 ASP A CA 1
ATOM 708 C C . ASP A 1 99 ? 26.146 17.454 -28.541 1.00 35.50 98 ASP A C 1
ATOM 709 O O . ASP A 1 99 ? 25.579 16.929 -29.495 1.00 38.83 98 ASP A O 1
ATOM 714 N N . ALA A 1 100 ? 25.479 17.912 -27.488 1.00 32.00 99 ALA A N 1
ATOM 715 C CA . ALA A 1 100 ? 24.032 17.736 -27.379 1.00 32.20 99 ALA A CA 1
ATOM 716 C C . ALA A 1 100 ? 23.257 18.864 -28.045 1.00 32.55 99 ALA A C 1
ATOM 717 O O . ALA A 1 100 ? 23.560 20.048 -27.847 1.00 31.57 99 ALA A O 1
ATOM 719 N N . VAL A 1 101 ? 22.255 18.495 -28.834 1.00 30.87 100 VAL A N 1
ATOM 720 C CA . VAL A 1 101 ? 21.421 19.470 -29.524 1.00 32.41 100 VAL A CA 1
ATOM 721 C C . VAL A 1 101 ? 19.982 19.322 -29.045 1.00 30.77 100 VAL A C 1
ATOM 722 O O . VAL A 1 101 ? 19.291 18.371 -29.408 1.00 30.07 100 VAL A O 1
ATOM 726 N N . LEU A 1 102 ? 19.530 20.260 -28.227 1.00 26.76 101 LEU A N 1
ATOM 727 C CA . LEU A 1 102 ? 18.223 20.141 -27.597 1.00 25.78 101 LEU A CA 1
ATOM 728 C C . LEU A 1 102 ? 17.188 20.972 -28.319 1.00 27.60 101 LEU A C 1
ATOM 729 O O . LEU A 1 102 ? 17.436 22.132 -28.650 1.00 28.24 101 LEU A O 1
ATOM 734 N N . SER A 1 103 ? 16.023 20.376 -28.573 1.00 27.26 102 SER A N 1
ATOM 735 C CA . SER A 1 103 ? 14.843 21.126 -28.989 1.00 26.19 102 SER A CA 1
ATOM 736 C C . SER A 1 103 ? 14.135 21.632 -27.747 1.00 28.63 102 SER A C 1
ATOM 737 O O . SER A 1 103 ? 13.790 20.851 -26.859 1.00 32.09 102 SER A O 1
ATOM 740 N N . VAL A 1 104 ? 13.940 22.940 -27.669 1.00 24.34 103 VAL A N 1
ATOM 741 C CA . VAL A 1 104 ? 13.440 23.556 -26.446 1.00 25.84 103 VAL A CA 1
ATOM 742 C C . VAL A 1 104 ? 12.378 24.558 -26.812 1.00 25.20 103 VAL A C 1
ATOM 743 O O . VAL A 1 104 ? 12.218 24.895 -27.983 1.00 27.11 103 VAL A O 1
ATOM 747 N N . VAL A 1 105 ? 11.664 25.044 -25.802 1.00 25.55 104 VAL A N 1
ATOM 748 C CA . VAL A 1 105 ? 10.706 26.133 -25.976 1.00 25.65 104 VAL A CA 1
ATOM 749 C C . VAL A 1 105 ? 11.013 27.192 -24.924 1.00 23.78 104 VAL A C 1
ATOM 750 O O . VAL A 1 105 ? 11.197 26.858 -23.767 1.00 24.79 104 VAL A O 1
ATOM 754 N N . ALA A 1 106 ? 11.077 28.454 -25.343 1.00 24.14 105 ALA A N 1
ATOM 755 C CA . ALA A 1 106 ? 11.461 29.564 -24.461 1.00 23.81 105 ALA A CA 1
ATOM 756 C C . ALA A 1 106 ? 10.258 30.114 -23.729 1.00 24.59 105 ALA A C 1
ATOM 757 O O . ALA A 1 106 ? 9.164 30.219 -24.296 1.00 24.04 105 ALA A O 1
ATOM 759 N N . ARG A 1 107 ? 10.481 30.503 -22.476 1.00 23.96 106 ARG A N 1
ATOM 760 C CA . ARG A 1 107 ? 9.473 31.179 -21.682 1.00 27.83 106 ARG A CA 1
ATOM 761 C C . ARG A 1 107 ? 10.149 32.328 -20.907 1.00 25.96 106 ARG A C 1
ATOM 762 O O . ARG A 1 107 ? 11.054 32.084 -20.112 1.00 23.65 106 ARG A O 1
ATOM 770 N N . GLU A 1 108 ? 9.723 33.564 -21.146 1.00 24.99 107 GLU A N 1
ATOM 771 C CA . GLU A 1 108 ? 10.312 34.708 -20.444 1.00 25.37 107 GLU A CA 1
ATOM 772 C C . GLU A 1 108 ? 9.893 34.713 -18.968 1.00 26.87 107 GLU A C 1
ATOM 773 O O . GLU A 1 108 ? 8.712 34.535 -18.644 1.00 27.89 107 GLU A O 1
ATOM 779 N N . LEU A 1 109 ? 10.870 34.896 -18.081 1.00 23.19 108 LEU A N 1
ATOM 780 C CA . LEU A 1 109 ? 10.633 34.763 -16.643 1.00 23.75 108 LEU A CA 1
ATOM 781 C C . LEU A 1 109 ? 10.321 36.077 -15.934 1.00 23.56 108 LEU A C 1
ATOM 782 O O . LEU A 1 109 ? 10.782 37.148 -16.329 1.00 25.73 108 LEU A O 1
ATOM 787 N N . ALA A 1 110 ? 9.536 35.965 -14.866 1.00 24.56 109 ALA A N 1
ATOM 788 C CA . ALA A 1 110 ? 9.215 37.094 -14.007 1.00 28.77 109 ALA A CA 1
ATOM 789 C C . ALA A 1 110 ? 9.195 36.618 -12.558 1.00 27.24 109 ALA A C 1
ATOM 790 O O . ALA A 1 110 ? 9.275 35.418 -12.287 1.00 23.42 109 ALA A O 1
ATOM 792 N N . GLY A 1 111 ? 9.118 37.560 -11.622 1.00 30.42 110 GLY A N 1
ATOM 793 C CA . GLY A 1 111 ? 8.971 37.208 -10.221 1.00 28.41 110 GLY A CA 1
ATOM 794 C C . GLY A 1 111 ? 10.059 36.320 -9.639 1.00 28.35 110 GLY A C 1
ATOM 795 O O . GLY A 1 111 ? 11.208 36.341 -10.097 1.00 24.79 110 GLY A O 1
ATOM 796 N N . PRO A 1 112 ? 9.701 35.531 -8.610 1.00 30.20 111 PRO A N 1
ATOM 797 C CA . PRO A 1 112 ? 10.665 34.706 -7.874 1.00 28.45 111 PRO A CA 1
ATOM 798 C C . PRO A 1 112 ? 11.371 33.697 -8.776 1.00 25.99 111 PRO A C 1
ATOM 799 O O . PRO A 1 112 ? 12.534 33.412 -8.533 1.00 23.86 111 PRO A O 1
ATOM 803 N N . GLU A 1 113 ? 10.672 33.144 -9.768 1.00 27.12 112 GLU A N 1
ATOM 804 C CA . GLU A 1 113 ? 11.328 32.244 -10.717 1.00 26.90 112 GLU A CA 1
ATOM 805 C C . GLU A 1 113 ? 12.447 32.968 -11.466 1.00 23.62 112 GLU A C 1
ATOM 806 O O . GLU A 1 113 ? 13.537 32.423 -11.640 1.00 27.07 112 GLU A O 1
ATOM 812 N N . ARG A 1 114 ? 12.181 34.189 -11.906 1.00 20.91 113 ARG A N 1
ATOM 813 C CA . ARG A 1 114 ? 13.246 34.975 -12.547 1.00 23.27 113 ARG A CA 1
ATOM 814 C C . ARG A 1 114 ? 14.402 35.201 -11.583 1.00 26.00 113 ARG A C 1
ATOM 815 O O . ARG A 1 114 ? 15.562 35.060 -11.947 1.00 22.99 113 ARG A O 1
ATOM 823 N N . ALA A 1 115 ? 14.081 35.553 -10.343 1.00 22.93 114 ALA A N 1
ATOM 824 C CA . ALA A 1 115 ? 15.121 35.843 -9.357 1.00 24.22 114 ALA A CA 1
ATOM 825 C C . ALA A 1 115 ? 16.061 34.651 -9.164 1.00 20.86 114 ALA A C 1
ATOM 826 O O . ALA A 1 115 ? 17.295 34.796 -9.050 1.00 19.34 114 ALA A O 1
ATOM 828 N N . GLU A 1 116 ? 15.477 33.457 -9.150 1.00 20.65 115 GLU A N 1
ATOM 829 C CA . GLU A 1 116 ? 16.250 32.246 -8.971 1.00 20.99 115 GLU A CA 1
ATOM 830 C C . GLU A 1 116 ? 17.224 32.068 -10.144 1.00 21.81 115 GLU A C 1
ATOM 831 O O . GLU A 1 116 ? 18.403 31.800 -9.947 1.00 22.36 115 GLU A O 1
ATOM 837 N N . TRP A 1 117 ? 16.721 32.207 -11.362 1.00 21.13 116 TRP A N 1
ATOM 838 C CA . TRP A 1 117 ? 17.589 32.043 -12.529 1.00 20.71 116 TRP A CA 1
ATOM 839 C C . TRP A 1 117 ? 18.566 33.211 -12.728 1.00 20.30 116 TRP A C 1
ATOM 840 O O . TRP A 1 117 ? 19.662 33.031 -13.273 1.00 18.96 116 TRP A O 1
ATOM 851 N N . TRP A 1 118 ? 18.180 34.400 -12.278 1.00 19.71 117 TRP A N 1
ATOM 852 C CA . TRP A 1 118 ? 19.101 35.535 -12.314 1.00 20.00 117 TRP A CA 1
ATOM 853 C C . TRP A 1 118 ? 20.308 35.262 -11.406 1.00 21.89 117 TRP A C 1
ATOM 854 O O . TRP A 1 118 ? 21.470 35.517 -11.783 1.00 20.03 117 TRP A O 1
ATOM 865 N N . GLU A 1 119 ? 20.045 34.727 -10.214 1.00 19.88 118 GLU A N 1
ATOM 866 C CA . GLU A 1 119 ? 21.137 34.341 -9.331 1.00 18.47 118 GLU A CA 1
ATOM 867 C C . GLU A 1 119 ? 22.014 33.283 -9.991 1.00 16.89 118 GLU A C 1
ATOM 868 O O . GLU A 1 119 ? 23.227 33.353 -9.921 1.00 18.26 118 GLU A O 1
ATOM 874 N N . ARG A 1 120 ? 21.395 32.292 -10.617 1.00 19.82 119 ARG A N 1
ATOM 875 C CA . ARG A 1 120 ? 22.169 31.286 -11.324 1.00 19.74 119 ARG A CA 1
ATOM 876 C C . ARG A 1 120 ? 22.987 31.905 -12.454 1.00 20.50 119 ARG A C 1
ATOM 877 O O . ARG A 1 120 ? 24.131 31.514 -12.697 1.00 20.73 119 ARG A O 1
ATOM 885 N N . ALA A 1 121 ? 22.406 32.876 -13.149 1.00 17.68 120 ALA A N 1
ATOM 886 C CA . ALA A 1 121 ? 23.129 33.480 -14.272 1.00 18.39 120 ALA A CA 1
ATOM 887 C C . ALA A 1 121 ? 24.318 34.328 -13.810 1.00 19.14 120 ALA A C 1
ATOM 888 O O . ALA A 1 121 ? 25.401 34.285 -14.399 1.00 17.40 120 ALA A O 1
ATOM 890 N N . VAL A 1 122 ? 24.133 35.074 -12.730 1.00 20.79 121 VAL A N 1
ATOM 891 C CA . VAL A 1 122 ? 25.218 35.892 -12.209 1.00 18.34 121 VAL A CA 1
ATOM 892 C C . VAL A 1 122 ? 26.346 35.047 -11.599 1.00 18.14 121 VAL A C 1
ATOM 893 O O . VAL A 1 122 ? 27.508 35.410 -11.673 1.00 18.32 121 VAL A O 1
ATOM 897 N N . ARG A 1 123 ? 26.002 33.895 -11.033 1.00 17.57 122 ARG A N 1
ATOM 898 C CA . ARG A 1 123 ? 26.999 32.947 -10.551 1.00 19.95 122 ARG A CA 1
ATOM 899 C C . ARG A 1 123 ? 27.875 32.489 -11.722 1.00 22.35 122 ARG A C 1
ATOM 900 O O . ARG A 1 123 ? 29.109 32.410 -11.619 1.00 21.34 122 ARG A O 1
ATOM 908 N N . ALA A 1 124 ? 27.217 32.202 -12.842 1.00 21.65 123 ALA A N 1
ATOM 909 C CA . ALA A 1 124 ? 27.897 31.724 -14.047 1.00 20.74 123 ALA A CA 1
ATOM 910 C C . ALA A 1 124 ? 28.742 32.797 -14.721 1.00 20.51 123 ALA A C 1
ATOM 911 O O . ALA A 1 124 ? 29.828 32.514 -15.228 1.00 22.05 123 ALA A O 1
ATOM 913 N N . TYR A 1 125 ? 28.240 34.031 -14.716 1.00 19.54 124 TYR A N 1
ATOM 914 C CA . TYR A 1 125 ? 28.870 35.151 -15.416 1.00 19.43 124 TYR A CA 1
ATOM 915 C C . TYR A 1 125 ? 28.572 36.444 -14.642 1.00 20.32 124 TYR A C 1
ATOM 916 O O . TYR A 1 125 ? 27.538 37.084 -14.856 1.00 16.09 124 TYR A O 1
ATOM 925 N N . PRO A 1 126 ? 29.456 36.800 -13.701 1.00 20.22 125 PRO A N 1
ATOM 926 C CA . PRO A 1 126 ? 29.185 37.920 -12.786 1.00 19.73 125 PRO A CA 1
ATOM 927 C C . PRO A 1 126 ? 28.967 39.239 -13.512 1.00 20.32 125 PRO A C 1
ATOM 928 O O . PRO A 1 126 ? 28.271 40.129 -13.008 1.00 18.33 125 PRO A O 1
ATOM 932 N N . THR A 1 127 ? 29.530 39.341 -14.711 1.00 17.19 126 THR A N 1
ATOM 933 C CA . THR A 1 127 ? 29.396 40.548 -15.518 1.00 20.05 126 THR A CA 1
ATOM 934 C C . THR A 1 127 ? 27.935 40.903 -15.819 1.00 20.87 126 THR A C 1
ATOM 935 O O . THR A 1 127 ? 27.599 42.072 -16.014 1.00 19.70 126 THR A O 1
ATOM 939 N N . TYR A 1 128 ? 27.053 39.902 -15.842 1.00 19.23 127 TYR A N 1
ATOM 940 C CA . TYR A 1 128 ? 25.636 40.191 -16.019 1.00 17.45 127 TYR A CA 1
ATOM 941 C C . TYR A 1 128 ? 25.097 41.200 -14.997 1.00 18.45 127 TYR A C 1
ATOM 942 O O . TYR A 1 128 ? 24.204 41.987 -15.305 1.00 18.43 127 TYR A O 1
ATOM 951 N N . GLN A 1 129 ? 25.597 41.147 -13.768 1.00 18.26 128 GLN A N 1
ATOM 952 C CA . GLN A 1 129 ? 25.116 42.088 -12.752 1.00 18.78 128 GLN A CA 1
ATOM 953 C C . GLN A 1 129 ? 25.556 43.509 -13.084 1.00 19.24 128 GLN A C 1
ATOM 954 O O . GLN A 1 129 ? 24.816 44.469 -12.828 1.00 19.86 128 GLN A O 1
ATOM 960 N N . GLU A 1 130 ? 26.764 43.642 -13.627 1.00 16.84 129 GLU A N 1
ATOM 961 C CA . GLU A 1 130 ? 27.241 44.945 -14.069 1.00 19.92 129 GLU A CA 1
ATOM 962 C C . GLU A 1 130 ? 26.304 45.486 -15.157 1.00 22.86 129 GLU A C 1
ATOM 963 O O . GLU A 1 130 ? 25.878 46.648 -15.111 1.00 21.78 129 GLU A O 1
ATOM 969 N N . TYR A 1 131 ? 25.950 44.633 -16.117 1.00 22.12 130 TYR A N 1
ATOM 970 C CA . TYR A 1 131 ? 24.989 45.051 -17.137 1.00 19.99 130 TYR A CA 1
ATOM 971 C C . TYR A 1 131 ? 23.662 45.507 -16.542 1.00 21.24 130 TYR A C 1
ATOM 972 O O . TYR A 1 131 ? 23.153 46.561 -16.924 1.00 24.25 130 TYR A O 1
ATOM 981 N N . GLN A 1 132 ? 23.069 44.724 -15.638 1.00 19.39 131 GLN A N 1
ATOM 982 C CA . GLN A 1 132 ? 21.770 45.110 -15.081 1.00 22.68 131 GLN A CA 1
ATOM 983 C C . GLN A 1 132 ? 21.894 46.434 -14.314 1.00 26.45 131 GLN A C 1
ATOM 984 O O . GLN A 1 132 ? 21.013 47.303 -14.383 1.00 26.09 131 GLN A O 1
ATOM 990 N N . ASP A 1 133 ? 22.994 46.588 -13.586 1.00 25.92 132 ASP A N 1
ATOM 991 C CA . ASP A 1 133 ? 23.188 47.800 -12.803 1.00 24.43 132 ASP A CA 1
ATOM 992 C C . ASP A 1 133 ? 23.215 49.007 -13.723 1.00 28.11 132 ASP A C 1
ATOM 993 O O . ASP A 1 133 ? 22.879 50.127 -13.315 1.00 30.41 132 ASP A O 1
ATOM 998 N N . ASN A 1 134 ? 23.615 48.775 -14.973 1.00 23.81 133 ASN A N 1
ATOM 999 C CA . ASN A 1 134 ? 23.809 49.864 -15.915 1.00 25.92 133 ASN A CA 1
ATOM 1000 C C . ASN A 1 134 ? 22.629 50.026 -16.882 1.00 31.39 133 ASN A C 1
ATOM 1001 O O . ASN A 1 134 ? 22.721 50.765 -17.853 1.00 33.51 133 ASN A O 1
ATOM 1006 N N . THR A 1 135 ? 21.530 49.333 -16.601 1.00 35.04 134 THR A N 1
ATOM 1007 C CA . THR A 1 135 ? 20.286 49.513 -17.355 1.00 40.15 134 THR A CA 1
ATOM 1008 C C . THR A 1 135 ? 19.114 49.736 -16.412 1.00 38.42 134 THR A C 1
ATOM 1009 O O . THR A 1 135 ? 18.997 49.063 -15.392 1.00 34.78 134 THR A O 1
ATOM 1013 N N . ARG A 1 136 ? 18.232 50.671 -16.762 1.00 42.82 135 ARG A N 1
ATOM 1014 C CA . ARG A 1 136 ? 17.015 50.864 -15.980 1.00 45.71 135 ARG A CA 1
ATOM 1015 C C . ARG A 1 136 ? 15.936 49.885 -16.417 1.00 41.46 135 ARG A C 1
ATOM 1016 O O . ARG A 1 136 ? 14.934 49.696 -15.731 1.00 43.28 135 ARG A O 1
ATOM 1024 N N . ARG A 1 137 ? 16.154 49.258 -17.564 1.00 38.73 136 ARG A N 1
ATOM 1025 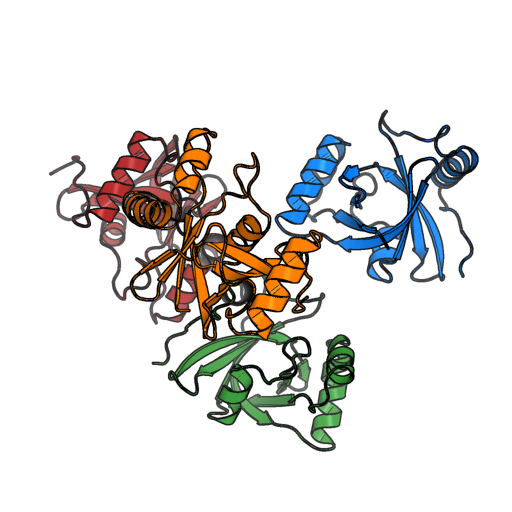C CA . ARG A 1 137 ? 15.229 48.262 -18.086 1.00 42.39 136 ARG A CA 1
ATOM 1026 C C . ARG A 1 137 ? 15.609 46.872 -17.558 1.00 37.82 136 ARG A C 1
ATOM 1027 O O . ARG A 1 137 ? 16.780 46.499 -17.583 1.00 37.47 136 ARG A O 1
ATOM 1035 N N . LEU A 1 138 ? 14.627 46.114 -17.071 1.00 33.47 137 LEU A N 1
ATOM 1036 C CA . LEU A 1 138 ? 14.882 44.740 -16.639 1.00 31.05 137 LEU A CA 1
ATOM 1037 C C . LEU A 1 138 ? 15.394 43.884 -17.807 1.00 28.96 137 LEU A C 1
ATOM 1038 O O . LEU A 1 138 ? 14.746 43.801 -18.845 1.00 31.25 137 LEU A O 1
ATOM 1043 N N . ILE A 1 139 ? 16.552 43.253 -17.639 1.00 25.00 138 ILE A N 1
ATOM 1044 C CA . ILE A 1 139 ? 17.121 42.412 -18.705 1.00 24.16 138 ILE A CA 1
ATOM 1045 C C . ILE A 1 139 ? 16.303 41.123 -18.912 1.00 22.74 138 ILE A C 1
ATOM 1046 O O . ILE A 1 139 ? 15.995 40.410 -17.963 1.00 24.74 138 ILE A O 1
ATOM 1051 N N . PRO A 1 140 ? 15.922 40.836 -20.160 1.00 24.29 139 PRO A N 1
ATOM 1052 C CA . PRO A 1 140 ? 15.074 39.651 -20.326 1.00 24.76 139 PRO A CA 1
ATOM 1053 C C . PRO A 1 140 ? 15.828 38.364 -20.003 1.00 22.50 139 PRO A C 1
ATOM 1054 O O . PRO A 1 140 ? 16.943 38.149 -20.499 1.00 23.78 139 PRO A O 1
ATOM 1058 N N . VAL A 1 141 ? 15.233 37.525 -19.162 1.00 21.01 140 VAL A N 1
ATOM 1059 C CA . VAL A 1 141 ? 15.776 36.204 -18.874 1.00 21.64 140 VAL A CA 1
ATOM 1060 C C . VAL A 1 141 ? 14.765 35.160 -19.339 1.00 22.22 140 VAL A C 1
ATOM 1061 O O . VAL A 1 141 ? 13.642 35.123 -18.852 1.00 21.79 140 VAL A O 1
ATOM 1065 N N . LEU A 1 142 ? 15.169 34.313 -20.277 1.00 23.63 141 LEU A N 1
ATOM 1066 C CA . LEU A 1 142 ? 14.252 33.316 -20.838 1.00 23.29 141 LEU A CA 1
ATOM 1067 C C . LEU A 1 142 ? 14.680 31.913 -20.479 1.00 25.26 141 LEU A C 1
ATOM 1068 O O . LEU A 1 142 ? 15.846 31.526 -20.621 1.00 26.03 141 LEU A O 1
ATOM 1073 N N . LEU A 1 143 ? 13.715 31.130 -20.031 1.00 22.60 142 LEU A N 1
ATOM 1074 C CA . LEU A 1 143 ? 13.990 29.773 -19.654 1.00 21.12 142 LEU A CA 1
ATOM 1075 C C . LEU A 1 143 ? 13.724 28.848 -20.837 1.00 22.58 142 LEU A C 1
ATOM 1076 O O . LEU A 1 143 ? 12.655 28.901 -21.442 1.00 25.23 142 LEU A O 1
ATOM 1081 N N . LEU A 1 144 ? 14.706 28.025 -21.171 1.00 24.03 143 LEU A N 1
ATOM 1082 C CA . LEU A 1 144 ? 14.570 27.075 -22.272 1.00 24.01 143 LEU A CA 1
ATOM 1083 C C . LEU A 1 144 ? 14.208 25.712 -21.726 1.00 24.67 143 LEU A C 1
ATOM 1084 O O . LEU A 1 144 ? 15.037 25.043 -21.109 1.00 28.80 143 LEU A O 1
ATOM 1089 N N . GLU A 1 145 ? 12.962 25.305 -21.962 1.00 24.94 144 GLU A N 1
ATOM 1090 C CA . GLU A 1 145 ? 12.442 24.053 -21.421 1.00 26.15 144 GLU A CA 1
ATOM 1091 C C . GLU A 1 145 ? 12.360 22.945 -22.476 1.00 31.09 144 GLU A C 1
ATOM 1092 O O . GLU A 1 145 ? 12.129 23.221 -23.653 1.00 27.93 144 GLU A O 1
ATOM 1098 N N . PRO A 1 146 ? 12.531 21.684 -22.046 1.00 37.77 145 PRO A N 1
ATOM 1099 C CA . PRO A 1 146 ? 12.650 20.553 -22.980 1.00 40.66 145 PRO A CA 1
ATOM 1100 C C . PRO A 1 146 ? 11.421 20.446 -23.872 1.00 41.79 145 PRO A C 1
ATOM 1101 O O . PRO A 1 146 ? 10.302 20.592 -23.386 1.00 39.46 145 PRO A O 1
ATOM 1105 N N . GLY A 1 147 ? 11.632 20.210 -25.161 1.00 46.08 146 GLY A N 1
ATOM 1106 C CA . GLY A 1 147 ? 10.537 20.145 -26.115 1.00 51.05 146 GLY A CA 1
ATOM 1107 C C . GLY A 1 147 ? 9.927 18.761 -26.196 1.00 54.74 146 GLY A C 1
ATOM 1108 O O . GLY A 1 147 ? 10.067 17.960 -25.270 1.00 56.82 146 GLY A O 1
ATOM 1109 N N . THR B 1 7 ? -2.329 21.737 -16.733 1.00 57.58 6 THR B N 1
ATOM 1110 C CA . THR B 1 7 ? -2.987 22.664 -15.814 1.00 57.09 6 THR B CA 1
ATOM 1111 C C . THR B 1 7 ? -4.473 22.340 -15.619 1.00 54.80 6 THR B C 1
ATOM 1112 O O . THR B 1 7 ? -5.216 22.200 -16.589 1.00 56.60 6 THR B O 1
ATOM 1114 N N . GLY B 1 8 ? -4.898 22.230 -14.359 1.00 50.72 7 GLY B N 1
ATOM 1115 C CA . GLY B 1 8 ? -6.277 21.889 -14.034 1.00 47.02 7 GLY B CA 1
ATOM 1116 C C . GLY B 1 8 ? -6.535 20.390 -14.059 1.00 42.37 7 GLY B C 1
ATOM 1117 O O . GLY B 1 8 ? -7.528 19.902 -13.519 1.00 43.59 7 GLY B O 1
ATOM 1118 N N . GLU B 1 9 ? -5.631 19.655 -14.696 1.00 38.20 8 GLU B N 1
ATOM 1119 C CA . GLU B 1 9 ? -5.796 18.221 -14.850 1.00 34.62 8 GLU B CA 1
ATOM 1120 C C . GLU B 1 9 ? -5.014 17.430 -13.802 1.00 28.25 8 GLU B C 1
ATOM 1121 O O . GLU B 1 9 ? -3.887 17.783 -13.450 1.00 26.75 8 GLU B O 1
ATOM 1127 N N . TYR B 1 10 ? -5.621 16.349 -13.322 1.00 26.32 9 TYR B N 1
ATOM 1128 C CA . TYR B 1 10 ? -4.949 15.438 -12.402 1.00 22.39 9 TYR B CA 1
ATOM 1129 C C . TYR B 1 10 ? -3.863 14.631 -13.108 1.00 26.60 9 TYR B C 1
ATOM 1130 O O . TYR B 1 10 ? -4.137 13.925 -14.079 1.00 27.19 9 TYR B O 1
ATOM 1139 N N . VAL B 1 11 ? -2.634 14.756 -12.610 1.00 26.50 10 VAL B N 1
ATOM 1140 C CA . VAL B 1 11 ? -1.501 13.947 -13.057 1.00 27.54 10 VAL B CA 1
ATOM 1141 C C . VAL B 1 11 ? -0.982 13.097 -11.895 1.00 26.96 10 VAL B C 1
ATOM 1142 O O . VAL B 1 11 ? -0.428 13.629 -10.932 1.00 24.52 10 VAL B O 1
ATOM 1146 N N . PRO B 1 12 ? -1.181 11.773 -11.976 1.00 26.74 11 PRO B N 1
ATOM 1147 C CA . PRO B 1 12 ? -0.794 10.860 -10.894 1.00 24.14 11 PRO B CA 1
ATOM 1148 C C . PRO B 1 12 ? 0.698 10.864 -10.566 1.00 25.50 11 PRO B C 1
ATOM 1149 O O . PRO B 1 12 ? 1.548 11.122 -11.423 1.00 27.79 11 PRO B O 1
ATOM 1153 N N . SER B 1 13 ? 1.005 10.572 -9.310 1.00 24.11 12 SER B N 1
ATOM 1154 C CA . SER B 1 13 ? 2.376 10.320 -8.876 1.00 26.35 12 SER B CA 1
ATOM 1155 C C . SER B 1 13 ? 3.068 9.324 -9.808 1.00 30.04 12 SER B C 1
ATOM 1156 O O . SER B 1 13 ? 2.408 8.470 -10.403 1.00 24.51 12 SER B O 1
ATOM 1159 N N . PRO B 1 14 ? 4.406 9.432 -9.937 1.00 33.96 13 PRO B N 1
ATOM 1160 C CA . PRO B 1 14 ? 5.194 8.465 -10.715 1.00 33.20 13 PRO B CA 1
ATOM 1161 C C . PRO B 1 14 ? 5.281 7.107 -10.021 1.00 31.83 13 PRO B C 1
ATOM 1162 O O . PRO B 1 14 ? 5.443 6.095 -10.704 1.00 32.97 13 PRO B O 1
ATOM 1166 N N . SER B 1 15 ? 5.206 7.081 -8.689 1.00 25.44 14 SER B N 1
ATOM 1167 C CA . SER B 1 15 ? 5.139 5.798 -7.999 1.00 27.86 14 SER B CA 1
ATOM 1168 C C . SER B 1 15 ? 3.879 5.093 -8.482 1.00 31.20 14 SER B C 1
ATOM 1169 O O . SER B 1 15 ? 2.773 5.599 -8.314 1.00 28.09 14 SER B O 1
ATOM 1172 N N . GLU B 1 16 ? 4.052 3.939 -9.116 1.00 34.86 15 GLU B N 1
ATOM 1173 C CA . GLU B 1 16 ? 2.912 3.180 -9.614 1.00 36.17 15 GLU B CA 1
ATOM 1174 C C . GLU B 1 16 ? 1.996 2.767 -8.464 1.00 30.74 15 GLU B C 1
ATOM 1175 O O . GLU B 1 16 ? 0.777 2.831 -8.575 1.00 31.97 15 GLU B O 1
ATOM 1181 N N . TRP B 1 17 ? 2.594 2.357 -7.355 1.00 27.88 16 TRP B N 1
ATOM 1182 C CA . TRP B 1 17 ? 1.812 1.914 -6.217 1.00 27.40 16 TRP B CA 1
ATOM 1183 C C . TRP B 1 17 ? 0.954 3.066 -5.677 1.00 26.86 16 TRP B C 1
ATOM 1184 O O . TRP B 1 17 ? -0.215 2.871 -5.358 1.00 27.20 16 TRP B O 1
ATOM 1195 N N . ILE B 1 18 ? 1.537 4.259 -5.584 1.00 24.06 17 ILE B N 1
ATOM 1196 C CA . ILE B 1 18 ? 0.795 5.423 -5.071 1.00 25.63 17 ILE B CA 1
ATOM 1197 C C . ILE B 1 18 ? -0.371 5.799 -5.979 1.00 25.60 17 ILE B C 1
ATOM 1198 O O . ILE B 1 18 ? -1.487 6.013 -5.507 1.00 23.64 17 ILE B O 1
ATOM 1203 N N . GLY B 1 19 ? -0.109 5.905 -7.278 1.00 24.75 18 GLY B N 1
ATOM 1204 C CA . GLY B 1 19 ? -1.169 6.245 -8.214 1.00 25.14 18 GLY B CA 1
ATOM 1205 C C . GLY B 1 19 ? -2.305 5.237 -8.153 1.00 24.22 18 GLY B C 1
ATOM 1206 O O . GLY B 1 19 ? -3.494 5.582 -8.193 1.00 21.09 18 GLY B O 1
ATOM 1207 N N . ASN B 1 20 ? -1.939 3.973 -8.040 1.00 25.42 19 ASN B N 1
ATOM 1208 C CA . ASN B 1 20 ? -2.941 2.929 -8.006 1.00 26.05 19 ASN B CA 1
ATOM 1209 C C . ASN B 1 20 ? -3.765 2.987 -6.709 1.00 24.22 19 ASN B C 1
ATOM 1210 O O . ASN B 1 20 ? -4.966 2.741 -6.732 1.00 21.16 19 ASN B O 1
ATOM 1215 N N . GLN B 1 21 ? -3.104 3.298 -5.592 1.00 23.63 20 GLN B N 1
ATOM 1216 C CA . GLN B 1 21 ? -3.786 3.435 -4.294 1.00 24.85 20 GLN B CA 1
ATOM 1217 C C . GLN B 1 21 ? -4.799 4.568 -4.323 1.00 23.41 20 GLN B C 1
ATOM 1218 O O . GLN B 1 21 ? -5.917 4.419 -3.825 1.00 23.82 20 GLN B O 1
ATOM 1224 N N . VAL B 1 22 ? -4.398 5.705 -4.890 1.00 18.61 21 VAL B N 1
ATOM 1225 C CA . VAL B 1 22 ? -5.325 6.833 -5.036 1.00 18.15 21 VAL B CA 1
ATOM 1226 C C . VAL B 1 22 ? -6.511 6.415 -5.889 1.00 18.66 21 VAL B C 1
ATOM 1227 O O . VAL B 1 22 ? -7.671 6.703 -5.568 1.00 18.89 21 VAL B O 1
ATOM 1231 N N . ALA B 1 23 ? -6.224 5.706 -6.975 1.00 17.93 22 ALA B N 1
ATOM 1232 C CA . ALA B 1 23 ? -7.281 5.328 -7.902 1.00 17.55 22 ALA B CA 1
ATOM 1233 C C . ALA B 1 23 ? -8.322 4.419 -7.265 1.00 19.46 22 ALA B C 1
ATOM 1234 O O . ALA B 1 23 ? -9.520 4.655 -7.410 1.00 18.30 22 ALA B O 1
ATOM 1236 N N . GLN B 1 24 ? -7.873 3.378 -6.565 1.00 22.28 23 GLN B N 1
ATOM 1237 C CA . GLN B 1 24 ? -8.807 2.442 -5.943 1.00 20.71 23 GLN B CA 1
ATOM 1238 C C . GLN B 1 24 ? -9.619 3.116 -4.836 1.00 19.30 23 GLN B C 1
ATOM 1239 O O . GLN B 1 24 ? -10.807 2.839 -4.656 1.00 19.94 23 GLN B O 1
ATOM 1245 N N . TYR B 1 25 ? -8.960 3.987 -4.075 1.00 18.91 24 TYR B N 1
ATOM 1246 C CA . TYR B 1 25 ? -9.645 4.743 -3.031 1.00 17.92 24 TYR B CA 1
ATOM 1247 C C . TYR B 1 25 ? -10.777 5.594 -3.626 1.00 18.53 24 TYR B C 1
ATOM 1248 O O . TYR B 1 25 ? -11.920 5.515 -3.174 1.00 19.29 24 TYR B O 1
ATOM 1257 N N . GLU B 1 26 ? -10.465 6.414 -4.625 1.00 17.87 25 GLU B N 1
ATOM 1258 C CA . GLU B 1 26 ? -11.488 7.268 -5.229 1.00 20.01 25 GLU B CA 1
ATOM 1259 C C . GLU B 1 26 ? -12.627 6.475 -5.880 1.00 21.18 25 GLU B C 1
ATOM 1260 O O . GLU B 1 26 ? -13.810 6.843 -5.774 1.00 20.64 25 GLU B O 1
ATOM 1266 N N . ALA B 1 27 ? -12.271 5.387 -6.552 1.00 18.02 26 ALA B N 1
ATOM 1267 C CA . ALA B 1 27 ? -13.272 4.533 -7.219 1.00 19.58 26 ALA B CA 1
ATOM 1268 C C . ALA B 1 27 ? -14.261 3.853 -6.282 1.00 21.31 26 ALA B C 1
ATOM 1269 O O . ALA B 1 27 ? -15.364 3.491 -6.695 1.00 22.69 26 ALA B O 1
ATOM 1271 N N . SER B 1 28 ? -13.855 3.662 -5.028 1.00 21.74 27 SER B N 1
ATOM 1272 C CA . SER B 1 28 ? -14.629 2.885 -4.046 1.00 23.49 27 SER B CA 1
ATOM 1273 C C . SER B 1 28 ? -15.104 3.700 -2.837 1.00 23.74 27 SER B C 1
ATOM 1274 O O . SER B 1 28 ? -15.560 3.132 -1.828 1.00 24.74 27 SER B O 1
ATOM 1277 N N . ASP B 1 29 ? -14.979 5.014 -2.918 1.00 23.71 28 ASP B N 1
ATOM 1278 C CA . ASP B 1 29 ? -15.207 5.865 -1.745 1.00 22.75 28 ASP B CA 1
ATOM 1279 C C . ASP B 1 29 ? -14.467 5.378 -0.501 1.00 21.41 28 ASP B C 1
ATOM 1280 O O . ASP B 1 29 ? -15.000 5.441 0.622 1.00 22.00 28 ASP B O 1
ATOM 1285 N N . GLY B 1 30 ? -13.237 4.903 -0.693 1.00 21.99 29 GLY B N 1
ATOM 1286 C CA . GLY B 1 30 ? -12.424 4.460 0.429 1.00 21.28 29 GLY B CA 1
ATOM 1287 C C . GLY B 1 30 ? -12.682 3.045 0.925 1.00 21.64 29 GLY B C 1
ATOM 1288 O O . GLY B 1 30 ? -12.025 2.606 1.872 1.00 21.85 29 GLY B O 1
ATOM 1289 N N . ALA B 1 31 ? -13.610 2.320 0.302 1.00 22.02 30 ALA B N 1
ATOM 1290 C CA . ALA B 1 31 ? -13.839 0.922 0.696 1.00 24.42 30 ALA B CA 1
ATOM 1291 C C . ALA B 1 31 ? -12.633 0.056 0.312 1.00 27.17 30 ALA B C 1
ATOM 1292 O O . ALA B 1 31 ? -12.297 -0.915 1.001 1.00 30.14 30 ALA B O 1
ATOM 1294 N N . GLU B 1 32 ? -11.969 0.420 -0.781 1.00 22.21 31 GLU B N 1
ATOM 1295 C CA . GLU B 1 32 ? -10.718 -0.210 -1.183 1.00 24.95 31 GLU B CA 1
ATOM 1296 C C . GLU B 1 32 ? -9.552 0.752 -0.945 1.00 24.69 31 GLU B C 1
ATOM 1297 O O . GLU B 1 32 ? -9.697 1.957 -1.119 1.00 24.92 31 GLU B O 1
ATOM 1303 N N . ALA B 1 33 ? -8.402 0.204 -0.562 1.00 22.82 32 ALA B N 1
ATOM 1304 C CA . ALA B 1 33 ? -7.184 0.984 -0.408 1.00 24.81 32 ALA B CA 1
ATOM 1305 C C . ALA B 1 33 ? -7.421 2.101 0.592 1.00 20.57 32 ALA B C 1
ATOM 1306 O O . ALA B 1 33 ? -6.833 3.179 0.488 1.00 20.67 32 ALA B O 1
ATOM 1308 N N . GLY B 1 34 ? -8.284 1.827 1.562 1.00 21.15 33 GLY B N 1
ATOM 1309 C CA . GLY B 1 34 ? -8.738 2.847 2.493 1.00 21.99 33 GLY B CA 1
ATOM 1310 C C . GLY B 1 34 ? -7.934 2.885 3.779 1.00 23.10 33 GLY B C 1
ATOM 1311 O O . GLY B 1 34 ? -8.151 3.763 4.617 1.00 22.56 33 GLY B O 1
ATOM 1312 N N . GLU B 1 35 ? -6.987 1.961 3.922 1.00 21.88 34 GLU B N 1
ATOM 1313 C CA . GLU B 1 35 ? -6.170 1.919 5.133 1.00 25.59 34 GLU B CA 1
ATOM 1314 C C . GLU B 1 35 ? -4.695 1.579 4.901 1.00 25.21 34 GLU B C 1
ATOM 1315 O O . GLU B 1 35 ? -4.326 0.926 3.922 1.00 26.97 34 GLU B O 1
ATOM 1321 N N . PHE B 1 36 ? -3.844 2.041 5.810 1.00 23.87 35 PHE B N 1
ATOM 1322 C CA . PHE B 1 36 ? -2.447 1.635 5.841 1.00 24.11 35 PHE B CA 1
ATOM 1323 C C . PHE B 1 36 ? -2.080 1.319 7.300 1.00 26.64 35 PHE B C 1
ATOM 1324 O O . PHE B 1 36 ? -2.437 2.074 8.190 1.00 27.29 35 PHE B O 1
ATOM 1332 N N . ASP B 1 37 ? -1.399 0.203 7.547 1.00 28.86 36 ASP B N 1
ATOM 1333 C CA . ASP B 1 37 ? -0.996 -0.150 8.916 1.00 31.05 36 ASP B CA 1
ATOM 1334 C C . ASP B 1 37 ? -2.244 -0.288 9.786 1.00 32.11 36 ASP B C 1
ATOM 1335 O O . ASP B 1 37 ? -2.232 0.052 10.974 1.00 34.46 36 ASP B O 1
ATOM 1340 N N . GLY B 1 38 ? -3.322 -0.783 9.175 1.00 27.96 37 GLY B N 1
ATOM 1341 C CA . GLY B 1 38 ? -4.590 -1.007 9.845 1.00 30.51 37 GLY B CA 1
ATOM 1342 C C . GLY B 1 38 ? -5.341 0.265 10.203 1.00 29.01 37 GLY B C 1
ATOM 1343 O O . GLY B 1 38 ? -6.308 0.230 10.957 1.00 29.92 37 GLY B O 1
ATOM 1344 N N . ARG B 1 39 ? -4.906 1.388 9.646 1.00 23.71 38 ARG B N 1
ATOM 1345 C CA . ARG B 1 39 ? -5.399 2.692 10.060 1.00 21.85 38 ARG B CA 1
ATOM 1346 C C . ARG B 1 39 ? -5.905 3.495 8.858 1.00 23.23 38 ARG B C 1
ATOM 1347 O O . ARG B 1 39 ? -5.314 3.439 7.778 1.00 23.87 38 ARG B O 1
ATOM 1355 N N . PRO B 1 40 ? -6.974 4.280 9.062 1.00 21.61 39 PRO B N 1
ATOM 1356 C CA . PRO B 1 40 ? -7.641 4.934 7.925 1.00 19.22 39 PRO B CA 1
ATOM 1357 C C . PRO B 1 40 ? -6.798 5.999 7.232 1.00 20.47 39 PRO B C 1
ATOM 1358 O O . PRO B 1 40 ? -6.055 6.748 7.868 1.00 20.92 39 PRO B O 1
ATOM 1362 N N . LEU B 1 41 ? -6.967 6.072 5.917 1.00 20.71 40 LEU B N 1
ATOM 1363 C CA . LEU B 1 41 ? -6.336 7.064 5.054 1.00 19.00 40 LEU B CA 1
ATOM 1364 C C . LEU B 1 41 ? -7.342 8.077 4.495 1.00 17.25 40 LEU B C 1
ATOM 1365 O O . LEU B 1 41 ? -8.552 7.812 4.426 1.00 19.91 40 LEU B O 1
ATOM 1370 N N . VAL B 1 42 ? -6.821 9.216 4.067 1.00 18.55 41 VAL B N 1
ATOM 1371 C CA . VAL B 1 42 ? -7.594 10.191 3.284 1.00 16.68 41 VAL B CA 1
ATOM 1372 C C . VAL B 1 42 ? -6.770 10.522 2.042 1.00 18.86 41 VAL B C 1
ATOM 1373 O O . VAL B 1 42 ? -5.578 10.254 2.012 1.00 20.29 41 VAL B O 1
ATOM 1377 N N . ILE B 1 43 ? -7.403 11.095 1.016 1.00 16.99 42 ILE B N 1
ATOM 1378 C CA . ILE B 1 43 ? -6.696 11.512 -0.200 1.00 17.19 42 ILE B CA 1
ATOM 1379 C C . ILE B 1 43 ? -6.664 13.043 -0.259 1.00 18.32 42 ILE B C 1
ATOM 1380 O O . ILE B 1 43 ? -7.709 13.694 -0.257 1.00 18.44 42 ILE B O 1
ATOM 1385 N N . LEU B 1 44 ? -5.450 13.593 -0.292 1.00 17.21 43 LEU B N 1
ATOM 1386 C CA . LEU B 1 44 ? -5.222 15.026 -0.371 1.00 17.41 43 LEU B CA 1
ATOM 1387 C C . LEU B 1 44 ? -4.960 15.426 -1.819 1.00 19.15 43 LEU B C 1
ATOM 1388 O O . LEU B 1 44 ? -4.059 14.878 -2.461 1.00 22.37 43 LEU B O 1
ATOM 1393 N N . THR B 1 45 ? -5.742 16.374 -2.328 1.00 18.42 44 THR B N 1
ATOM 1394 C CA . THR B 1 45 ? -5.524 16.893 -3.680 1.00 18.90 44 THR B CA 1
ATOM 1395 C C . THR B 1 45 ? -4.943 18.292 -3.562 1.00 19.74 44 THR B C 1
ATOM 1396 O O . THR B 1 45 ? -5.516 19.153 -2.868 1.00 22.82 44 THR B O 1
ATOM 1400 N N . THR B 1 46 ? -3.802 18.525 -4.206 1.00 17.72 45 THR B N 1
ATOM 1401 C CA . THR B 1 46 ? -3.146 19.826 -4.156 1.00 18.96 45 THR B CA 1
ATOM 1402 C C . THR B 1 46 ? -2.921 20.300 -5.579 1.00 22.27 45 THR B C 1
ATOM 1403 O O . THR B 1 46 ? -3.121 19.533 -6.533 1.00 20.70 45 THR B O 1
ATOM 1407 N N . VAL B 1 47 ? -2.517 21.564 -5.707 1.00 21.38 46 VAL B N 1
ATOM 1408 C CA . VAL B 1 47 ? -2.166 22.163 -6.996 1.00 23.27 46 VAL B CA 1
ATOM 1409 C C . VAL B 1 47 ? -0.652 22.244 -7.131 1.00 20.05 46 VAL B C 1
ATOM 1410 O O . VAL B 1 47 ? 0.022 22.814 -6.272 1.00 22.03 46 VAL B O 1
ATOM 1414 N N . GLY B 1 48 ? -0.117 21.650 -8.193 1.00 23.59 47 GLY B N 1
ATOM 1415 C CA . GLY B 1 48 ? 1.316 21.643 -8.426 1.00 22.43 47 GLY B CA 1
ATOM 1416 C C . GLY B 1 48 ? 1.830 23.061 -8.532 1.00 25.14 47 GLY B C 1
ATOM 1417 O O . GLY B 1 48 ? 1.334 23.853 -9.345 1.00 27.31 47 GLY B O 1
ATOM 1418 N N . ARG B 1 49 ? 2.825 23.407 -7.724 1.00 24.17 48 ARG B N 1
ATOM 1419 C CA . ARG B 1 49 ? 3.255 24.797 -7.698 1.00 24.82 48 ARG B CA 1
ATOM 1420 C C . ARG B 1 49 ? 4.007 25.164 -8.975 1.00 27.73 48 ARG B C 1
ATOM 1421 O O . ARG B 1 49 ? 4.077 26.337 -9.351 1.00 26.63 48 ARG B O 1
ATOM 1429 N N . LYS B 1 50 ? 4.546 24.156 -9.646 1.00 30.10 49 LYS B N 1
ATOM 1430 C CA . LYS B 1 50 ? 5.310 24.387 -10.863 1.00 32.67 49 LYS B CA 1
ATOM 1431 C C . LYS B 1 50 ? 4.493 24.105 -12.119 1.00 33.28 49 LYS B C 1
ATOM 1432 O O . LYS B 1 50 ? 4.536 24.867 -13.078 1.00 31.74 49 LYS B O 1
ATOM 1438 N N . THR B 1 51 ? 3.723 23.023 -12.105 1.00 29.77 50 THR B N 1
ATOM 1439 C CA . THR B 1 51 ? 3.040 22.570 -13.307 1.00 28.13 50 THR B CA 1
ATOM 1440 C C . THR B 1 51 ? 1.601 23.046 -13.422 1.00 29.52 50 THR B C 1
ATOM 1441 O O . THR B 1 51 ? 1.060 23.083 -14.526 1.00 32.69 50 THR B O 1
ATOM 1445 N N . GLY B 1 52 ? 0.988 23.392 -12.291 1.00 25.10 51 GLY B N 1
ATOM 1446 C CA . GLY B 1 52 ? -0.435 23.718 -12.228 1.00 29.30 51 GLY B CA 1
ATOM 1447 C C . GLY B 1 52 ? -1.363 22.509 -12.260 1.00 30.31 51 GLY B C 1
ATOM 1448 O O . GLY B 1 52 ? -2.593 22.633 -12.220 1.00 30.17 51 GLY B O 1
ATOM 1449 N N . ALA B 1 53 ? -0.774 21.328 -12.339 1.00 28.53 52 ALA B N 1
ATOM 1450 C CA . ALA B 1 53 ? -1.548 20.097 -12.372 1.00 24.62 52 ALA B CA 1
ATOM 1451 C C . ALA B 1 53 ? -2.133 19.801 -10.992 1.00 25.62 52 ALA B C 1
ATOM 1452 O O . ALA B 1 53 ? -1.585 20.225 -9.980 1.00 25.61 52 ALA B O 1
ATOM 1454 N N . LEU B 1 54 ? -3.246 19.076 -10.963 1.00 25.09 53 LEU B N 1
ATOM 1455 C CA . LEU B 1 54 ? -3.769 18.572 -9.704 1.00 25.68 53 LEU B CA 1
ATOM 1456 C C . LEU B 1 54 ? -2.968 17.329 -9.329 1.00 23.74 53 LEU B C 1
ATOM 1457 O O . LEU B 1 54 ? -2.623 16.518 -10.190 1.00 24.18 53 LEU B O 1
ATOM 1462 N N . ARG B 1 55 ? -2.658 17.212 -8.040 1.00 21.69 54 ARG B N 1
ATOM 1463 C CA . ARG B 1 55 ? -1.805 16.156 -7.535 1.00 22.03 54 ARG B CA 1
ATOM 1464 C C . ARG B 1 55 ? -2.567 15.505 -6.389 1.00 20.40 54 ARG B C 1
ATOM 1465 O O . ARG B 1 55 ? -3.241 16.197 -5.628 1.00 21.89 54 ARG B O 1
ATOM 1473 N N . LYS B 1 56 ? -2.473 14.188 -6.287 1.00 19.18 55 LYS B N 1
ATOM 1474 C CA . LYS B 1 56 ? -3.249 13.460 -5.286 1.00 20.33 55 LYS B CA 1
ATOM 1475 C C . LYS B 1 56 ? -2.359 12.499 -4.529 1.00 21.39 55 LYS B C 1
ATOM 1476 O O . LYS B 1 56 ? -1.560 11.779 -5.126 1.00 20.59 55 LYS B O 1
ATOM 1482 N N . THR B 1 57 ? -2.522 12.501 -3.209 1.00 22.14 56 THR B N 1
ATOM 1483 C CA . THR B 1 57 ? -1.567 11.925 -2.273 1.00 22.81 56 THR B CA 1
ATOM 1484 C C . THR B 1 57 ? -2.332 11.254 -1.127 1.00 20.30 56 THR B C 1
ATOM 1485 O O . THR B 1 57 ? -3.020 11.942 -0.387 1.00 21.83 56 THR B O 1
ATOM 1489 N N . PRO B 1 58 ? -2.217 9.916 -0.961 1.00 18.19 57 PRO B N 1
ATOM 1490 C CA . PRO B 1 58 ? -2.774 9.322 0.269 1.00 16.75 57 PRO B CA 1
ATOM 1491 C C . PRO B 1 58 ? -1.965 9.771 1.485 1.00 17.24 57 PRO B C 1
ATOM 1492 O O . PRO B 1 58 ? -0.726 9.817 1.408 1.00 19.24 57 PRO B O 1
ATOM 1496 N N . VAL B 1 59 ? -2.646 10.120 2.568 1.00 19.40 58 VAL B N 1
ATOM 1497 C CA . VAL B 1 59 ? -1.986 10.454 3.831 1.00 18.41 58 VAL B CA 1
ATOM 1498 C C . VAL B 1 59 ? -2.829 9.912 4.985 1.00 18.48 58 VAL B C 1
ATOM 1499 O O . VAL B 1 59 ? -4.012 9.613 4.809 1.00 19.00 58 VAL B O 1
ATOM 1503 N N . MET B 1 60 ? -2.237 9.789 6.175 1.00 15.47 59 MET B N 1
ATOM 1504 C CA . MET B 1 60 ? -3.021 9.270 7.294 1.00 16.23 59 MET B CA 1
ATOM 1505 C C . MET B 1 60 ? -4.150 10.227 7.642 1.00 15.73 59 MET B C 1
ATOM 1506 O O . MET B 1 60 ? -3.962 11.448 7.605 1.00 17.81 59 MET B O 1
ATOM 1511 N N . ARG B 1 61 ? -5.300 9.667 8.014 1.00 15.96 60 ARG B N 1
ATOM 1512 C CA . ARG B 1 61 ? -6.435 10.447 8.493 1.00 17.37 60 ARG B CA 1
ATOM 1513 C C . ARG B 1 61 ? -6.180 10.849 9.931 1.00 18.49 60 ARG B C 1
ATOM 1514 O O . ARG B 1 61 ? -5.962 9.992 10.791 1.00 19.58 60 ARG B O 1
ATOM 1522 N N . VAL B 1 62 ? -6.174 12.154 10.170 1.00 15.78 61 VAL B N 1
ATOM 1523 C CA . VAL B 1 62 ? -6.089 12.718 11.526 1.00 18.47 61 VAL B CA 1
ATOM 1524 C C . VAL B 1 62 ? -7.196 13.759 11.611 1.00 18.12 61 VAL B C 1
ATOM 1525 O O . VAL B 1 62 ? -7.102 14.832 11.014 1.00 20.12 61 VAL B O 1
ATOM 1529 N N . GLU B 1 63 ? -8.271 13.429 12.322 1.00 21.02 62 GLU B N 1
ATOM 1530 C CA . GLU B 1 63 ? -9.475 14.234 12.250 1.00 20.84 62 GLU B CA 1
ATOM 1531 C C . GLU B 1 63 ? -9.974 14.658 13.628 1.00 21.90 62 GLU B C 1
ATOM 1532 O O . GLU B 1 63 ? -9.831 13.931 14.605 1.00 24.63 62 GLU B O 1
ATOM 1538 N N . HIS B 1 64 ? -10.575 15.839 13.674 1.00 20.54 63 HIS B N 1
ATOM 1539 C CA . HIS B 1 64 ? -11.276 16.310 14.874 1.00 20.99 63 HIS B CA 1
ATOM 1540 C C . HIS B 1 64 ? -12.198 17.471 14.494 1.00 21.71 63 HIS B C 1
ATOM 1541 O O . HIS B 1 64 ? -11.755 18.457 13.888 1.00 23.06 63 HIS B O 1
ATOM 1548 N N . ASP B 1 65 ? -13.479 17.336 14.837 1.00 24.03 64 ASP B N 1
ATOM 1549 C CA . ASP B 1 65 ? -14.488 18.365 14.556 1.00 27.74 64 ASP B CA 1
ATOM 1550 C C . ASP B 1 65 ? -14.524 18.822 13.089 1.00 24.62 64 ASP B C 1
ATOM 1551 O O . ASP B 1 65 ? -14.661 20.016 12.804 1.00 25.49 64 ASP B O 1
ATOM 1556 N N . GLY B 1 66 ? -14.393 17.887 12.155 1.00 22.37 65 GLY B N 1
ATOM 1557 C CA . GLY B 1 66 ? -14.474 18.239 10.743 1.00 25.26 65 GLY B CA 1
ATOM 1558 C C . GLY B 1 66 ? -13.216 18.866 10.176 1.00 27.05 65 GLY B C 1
ATOM 1559 O O . GLY B 1 66 ? -13.168 19.211 8.994 1.00 28.87 65 GLY B O 1
ATOM 1560 N N . ARG B 1 67 ? -12.198 19.036 11.017 1.00 24.19 66 ARG B N 1
ATOM 1561 C CA . ARG B 1 67 ? -10.889 19.480 10.557 1.00 22.36 66 ARG B CA 1
ATOM 1562 C C . ARG B 1 67 ? -9.964 18.293 10.413 1.00 21.36 66 ARG B C 1
ATOM 1563 O O . ARG B 1 67 ? -10.128 17.283 11.114 1.00 21.07 66 ARG B O 1
ATOM 1571 N N . TYR B 1 68 ? -9.001 18.414 9.491 1.00 20.70 67 TYR B N 1
ATOM 1572 C CA . TYR B 1 68 ? -7.999 17.383 9.301 1.00 18.93 67 TYR B CA 1
ATOM 1573 C C . TYR B 1 68 ? -6.624 17.991 9.385 1.00 22.76 67 TYR B C 1
ATOM 1574 O O . TYR B 1 68 ? -6.381 19.086 8.860 1.00 25.03 67 TYR B O 1
ATOM 1583 N N . ALA B 1 69 ? -5.728 17.296 10.070 1.00 19.26 68 ALA B N 1
ATOM 1584 C CA . ALA B 1 69 ? -4.311 17.643 10.012 1.00 18.62 68 ALA B CA 1
ATOM 1585 C C . ALA B 1 69 ? -3.634 16.721 9.002 1.00 17.90 68 ALA B C 1
ATOM 1586 O O . ALA B 1 69 ? -3.899 15.522 8.983 1.00 21.37 68 ALA B O 1
ATOM 1588 N N . VAL B 1 70 ? -2.755 17.269 8.173 1.00 20.95 69 VAL B N 1
ATOM 1589 C CA . VAL B 1 70 ? -1.884 16.432 7.352 1.00 19.66 69 VAL B CA 1
ATOM 1590 C C . VAL B 1 70 ? -0.424 16.609 7.796 1.00 20.13 69 VAL B C 1
ATOM 1591 O O . VAL B 1 70 ? 0.022 17.725 8.133 1.00 21.76 69 VAL B O 1
ATOM 1595 N N . VAL B 1 71 ? 0.297 15.497 7.837 1.00 20.23 70 VAL B N 1
ATOM 1596 C CA . VAL B 1 71 ? 1.665 15.482 8.339 1.00 21.25 70 VAL B CA 1
ATOM 1597 C C . VAL B 1 71 ? 2.625 15.166 7.201 1.00 19.70 70 VAL B C 1
ATOM 1598 O O . VAL B 1 71 ? 2.587 14.084 6.633 1.00 19.56 70 VAL B O 1
ATOM 1602 N N . ALA B 1 72 ? 3.492 16.123 6.887 1.00 22.22 71 ALA B N 1
ATOM 1603 C CA . ALA B 1 72 ? 4.387 16.017 5.741 1.00 21.07 71 ALA B CA 1
ATOM 1604 C C . ALA B 1 72 ? 5.658 15.246 6.096 1.00 21.03 71 ALA B C 1
ATOM 1605 O O . ALA B 1 72 ? 6.761 15.805 6.085 1.00 23.67 71 ALA B O 1
ATOM 1607 N N . SER B 1 73 ? 5.500 13.954 6.397 1.00 23.00 72 SER B N 1
ATOM 1608 C CA . SER B 1 73 ? 6.586 13.138 6.939 1.00 26.70 72 SER B CA 1
ATOM 1609 C C . SER B 1 73 ? 7.320 12.334 5.874 1.00 29.83 72 SER B C 1
ATOM 1610 O O . SER B 1 73 ? 8.508 12.058 6.009 1.00 32.47 72 SER B O 1
ATOM 1613 N N . GLN B 1 74 ? 6.611 11.951 4.820 1.00 30.79 73 GLN B N 1
ATOM 1614 C CA . GLN B 1 74 ? 7.209 11.190 3.726 1.00 34.36 73 GLN B CA 1
ATOM 1615 C C . GLN B 1 74 ? 8.029 9.964 4.193 1.00 33.93 73 GLN B C 1
ATOM 1616 O O . GLN B 1 74 ? 9.154 9.725 3.729 1.00 31.89 73 GLN B O 1
ATOM 1622 N N . GLY B 1 75 ? 7.470 9.190 5.117 1.00 31.17 74 GLY B N 1
ATOM 1623 C CA . GLY B 1 75 ? 8.141 7.984 5.568 1.00 31.71 74 GLY B CA 1
ATOM 1624 C C . GLY B 1 75 ? 9.493 8.236 6.210 1.00 32.14 74 GLY B C 1
ATOM 1625 O O . GLY B 1 75 ? 10.352 7.362 6.210 1.00 33.27 74 GLY B O 1
ATOM 1626 N N . GLY B 1 76 ? 9.689 9.424 6.778 1.00 29.74 75 GLY B N 1
ATOM 1627 C CA . GLY B 1 76 ? 10.957 9.743 7.415 1.00 34.70 75 GLY B CA 1
ATOM 1628 C C . GLY B 1 76 ? 12.041 10.259 6.474 1.00 37.93 75 GLY B C 1
ATOM 1629 O O . GLY B 1 76 ? 13.188 10.450 6.880 1.00 39.32 75 GLY B O 1
ATOM 1630 N N . ALA B 1 77 ? 11.687 10.495 5.215 1.00 37.12 76 ALA B N 1
ATOM 1631 C CA . ALA B 1 77 ? 12.643 11.058 4.260 1.00 38.48 76 ALA B CA 1
ATOM 1632 C C . ALA B 1 77 ? 13.254 12.386 4.745 1.00 39.35 76 ALA B C 1
ATOM 1633 O O . ALA B 1 77 ? 12.615 13.154 5.464 1.00 41.31 76 ALA B O 1
ATOM 1635 N N . PRO B 1 78 ? 14.501 12.659 4.347 1.00 38.12 77 PRO B N 1
ATOM 1636 C CA . PRO B 1 78 ? 15.171 13.899 4.764 1.00 39.75 77 PRO B CA 1
ATOM 1637 C C . PRO B 1 78 ? 14.577 15.170 4.139 1.00 42.84 77 PRO B C 1
ATOM 1638 O O . PRO B 1 78 ? 14.834 16.267 4.641 1.00 47.35 77 PRO B O 1
ATOM 1642 N N . THR B 1 79 ? 13.791 15.033 3.074 1.00 40.49 78 THR B N 1
ATOM 1643 C CA . THR B 1 79 ? 13.238 16.200 2.383 1.00 38.48 78 THR B CA 1
ATOM 1644 C C . THR B 1 79 ? 11.728 16.296 2.592 1.00 34.18 78 THR B C 1
ATOM 1645 O O . THR B 1 79 ? 11.101 15.293 2.912 1.00 32.01 78 THR B O 1
ATOM 1649 N N . HIS B 1 80 ? 11.154 17.491 2.407 1.00 29.64 79 HIS B N 1
ATOM 1650 C CA . HIS B 1 80 ? 9.690 17.647 2.397 1.00 27.15 79 HIS B CA 1
ATOM 1651 C C . HIS B 1 80 ? 9.116 17.086 1.107 1.00 25.27 79 HIS B C 1
ATOM 1652 O O . HIS B 1 80 ? 9.752 17.189 0.059 1.00 26.01 79 HIS B O 1
ATOM 1659 N N . PRO B 1 81 ? 7.909 16.487 1.171 1.00 23.58 80 PRO B N 1
ATOM 1660 C CA . PRO B 1 81 ? 7.281 15.978 -0.053 1.00 21.63 80 PRO B CA 1
ATOM 1661 C C . PRO B 1 81 ? 6.784 17.129 -0.932 1.00 21.58 80 PRO 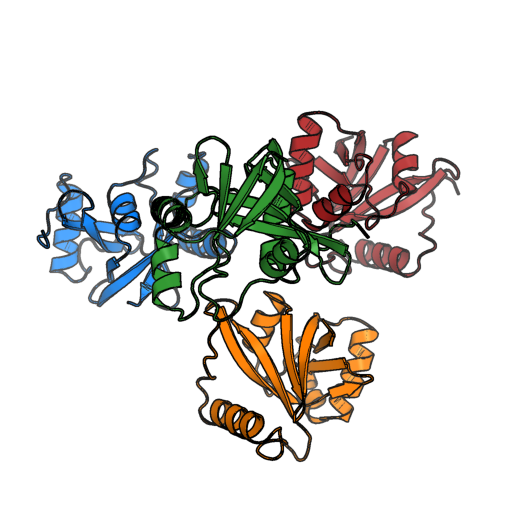B C 1
ATOM 1662 O O . PRO B 1 81 ? 6.567 18.243 -0.435 1.00 21.48 80 PRO B O 1
ATOM 1666 N N . ALA B 1 82 ? 6.585 16.851 -2.213 1.00 19.72 81 ALA B N 1
ATOM 1667 C CA . ALA B 1 82 ? 6.125 17.863 -3.168 1.00 20.53 81 ALA B CA 1
ATOM 1668 C C . ALA B 1 82 ? 4.810 18.508 -2.744 1.00 22.53 81 ALA B C 1
ATOM 1669 O O . ALA B 1 82 ? 4.607 19.705 -2.934 1.00 22.53 81 ALA B O 1
ATOM 1671 N N . TRP B 1 83 ? 3.912 17.713 -2.176 1.00 21.26 82 TRP B N 1
ATOM 1672 C CA . TRP B 1 83 ? 2.603 18.239 -1.841 1.00 18.97 82 TRP B CA 1
ATOM 1673 C C . TRP B 1 83 ? 2.672 19.304 -0.758 1.00 16.77 82 TRP B C 1
ATOM 1674 O O . TRP B 1 83 ? 1.826 20.191 -0.712 1.00 18.96 82 TRP B O 1
ATOM 1685 N N . TYR B 1 84 ? 3.695 19.229 0.093 1.00 17.64 83 TYR B N 1
ATOM 1686 C CA . TYR B 1 84 ? 3.938 20.283 1.076 1.00 20.65 83 TYR B CA 1
ATOM 1687 C C . TYR B 1 84 ? 4.253 21.610 0.383 1.00 21.46 83 TYR B C 1
ATOM 1688 O O . TYR B 1 84 ? 3.627 22.646 0.672 1.00 20.64 83 TYR B O 1
ATOM 1697 N N . PHE B 1 85 ? 5.231 21.587 -0.518 1.00 20.40 84 PHE B N 1
ATOM 1698 C CA . PHE B 1 85 ? 5.556 22.793 -1.286 1.00 23.07 84 PHE B CA 1
ATOM 1699 C C . PHE B 1 85 ? 4.336 23.338 -2.017 1.00 23.55 84 PHE B C 1
ATOM 1700 O O . PHE B 1 85 ? 4.121 24.554 -2.040 1.00 23.58 84 PHE B O 1
ATOM 1708 N N . ASN B 1 86 ? 3.532 22.434 -2.577 1.00 26.01 85 ASN B N 1
ATOM 1709 C CA . ASN B 1 86 ? 2.277 22.822 -3.214 1.00 24.19 85 ASN B CA 1
ATOM 1710 C C . ASN B 1 86 ? 1.342 23.605 -2.283 1.00 23.51 85 ASN B C 1
ATOM 1711 O O . ASN B 1 86 ? 0.791 24.625 -2.694 1.00 22.45 85 ASN B O 1
ATOM 1716 N N . LEU B 1 87 ? 1.164 23.124 -1.050 1.00 18.99 86 LEU B N 1
ATOM 1717 C CA . LEU B 1 87 ? 0.235 23.762 -0.101 1.00 19.61 86 LEU B CA 1
ATOM 1718 C C . LEU B 1 87 ? 0.769 25.113 0.324 1.00 22.07 86 LEU B C 1
ATOM 1719 O O . LEU B 1 87 ? 0.010 26.075 0.544 1.00 23.33 86 LEU B O 1
ATOM 1724 N N . VAL B 1 88 ? 2.085 25.193 0.454 1.00 21.62 87 VAL B N 1
ATOM 1725 C CA . VAL B 1 88 ? 2.677 26.466 0.827 1.00 26.54 87 VAL B CA 1
ATOM 1726 C C . VAL B 1 88 ? 2.433 27.530 -0.257 1.00 26.48 87 VAL B C 1
ATOM 1727 O O . VAL B 1 88 ? 2.134 28.691 0.052 1.00 30.07 87 VAL B O 1
ATOM 1731 N N . ALA B 1 89 ? 2.548 27.131 -1.514 1.00 25.86 88 ALA B N 1
ATOM 1732 C CA . ALA B 1 89 ? 2.376 28.062 -2.634 1.00 24.74 88 ALA B CA 1
ATOM 1733 C C . ALA B 1 89 ? 0.903 28.396 -2.872 1.00 27.31 88 ALA B C 1
ATOM 1734 O O . ALA B 1 89 ? 0.577 29.494 -3.322 1.00 27.21 88 ALA B O 1
ATOM 1736 N N . ASP B 1 90 ? 0.015 27.447 -2.576 1.00 23.39 89 ASP B N 1
ATOM 1737 C CA . ASP B 1 90 ? -1.428 27.636 -2.785 1.00 24.86 89 ASP B CA 1
ATOM 1738 C C . ASP B 1 90 ? -2.175 26.762 -1.783 1.00 25.65 89 ASP B C 1
ATOM 1739 O O . ASP B 1 90 ? -2.313 25.557 -1.996 1.00 24.62 89 ASP B O 1
ATOM 1744 N N . PRO B 1 91 ? -2.639 27.362 -0.678 1.00 25.83 90 PRO B N 1
ATOM 1745 C CA . PRO B 1 91 ? -3.233 26.616 0.446 1.00 28.10 90 PRO B CA 1
ATOM 1746 C C . PRO B 1 91 ? -4.568 25.923 0.121 1.00 26.07 90 PRO B C 1
ATOM 1747 O O . PRO B 1 91 ? -5.032 25.094 0.913 1.00 23.38 90 PRO B O 1
ATOM 1751 N N . ARG B 1 92 ? -5.181 26.260 -1.008 1.00 25.55 91 ARG B N 1
ATOM 1752 C CA . ARG B 1 92 ? -6.429 25.608 -1.398 1.00 28.17 91 ARG B CA 1
ATOM 1753 C C . ARG B 1 92 ? -6.204 24.151 -1.769 1.00 26.53 91 ARG B C 1
ATOM 1754 O O . ARG B 1 92 ? -5.350 23.824 -2.595 1.00 28.47 91 ARG B O 1
ATOM 1762 N N . ALA B 1 93 ? -6.994 23.274 -1.174 1.00 24.24 92 ALA B N 1
ATOM 1763 C CA . ALA B 1 93 ? -6.853 21.853 -1.437 1.00 24.18 92 ALA B CA 1
ATOM 1764 C C . ALA B 1 93 ? -8.207 21.174 -1.384 1.00 23.16 92 ALA B C 1
ATOM 1765 O O . ALA B 1 93 ? -9.220 21.805 -1.065 1.00 22.05 92 ALA B O 1
ATOM 1767 N N . GLN B 1 94 ? -8.219 19.891 -1.726 1.00 21.12 93 GLN B N 1
ATOM 1768 C CA . GLN B 1 94 ? -9.375 19.039 -1.481 1.00 22.87 93 GLN B CA 1
ATOM 1769 C C . GLN B 1 94 ? -8.942 17.922 -0.542 1.00 23.06 93 GLN B C 1
ATOM 1770 O O . GLN B 1 94 ? -7.807 17.451 -0.617 1.00 20.88 93 GLN B O 1
ATOM 1776 N N . LEU B 1 95 ? -9.839 17.498 0.331 1.00 18.34 94 LEU B N 1
ATOM 1777 C CA . LEU B 1 95 ? -9.521 16.391 1.226 1.00 20.15 94 LEU B CA 1
ATOM 1778 C C . LEU B 1 95 ? -10.640 15.361 1.093 1.00 22.23 94 LEU B C 1
ATOM 1779 O O . LEU B 1 95 ? -11.792 15.646 1.415 1.00 21.23 94 LEU B O 1
ATOM 1784 N N . ARG B 1 96 ? -10.324 14.174 0.573 1.00 17.48 95 ARG B N 1
ATOM 1785 C CA . ARG B 1 96 ? -11.353 13.153 0.476 1.00 20.32 95 ARG B CA 1
ATOM 1786 C C . ARG B 1 96 ? -11.281 12.166 1.645 1.00 19.04 95 ARG B C 1
ATOM 1787 O O . ARG B 1 96 ? -10.271 11.513 1.843 1.00 16.85 95 ARG B O 1
ATOM 1795 N N . ASP B 1 97 ? -12.357 12.088 2.418 1.00 17.15 96 ASP B N 1
ATOM 1796 C CA . ASP B 1 97 ? -12.494 11.108 3.491 1.00 17.37 96 ASP B CA 1
ATOM 1797 C C . ASP B 1 97 ? -13.654 10.232 3.067 1.00 19.50 96 ASP B C 1
ATOM 1798 O O . ASP B 1 97 ? -14.814 10.653 3.116 1.00 22.40 96 ASP B O 1
ATOM 1803 N N . LYS B 1 98 ? -13.325 9.018 2.625 1.00 20.69 97 LYS B N 1
ATOM 1804 C CA . LYS B 1 98 ? -14.296 8.068 2.099 1.00 22.45 97 LYS B CA 1
ATOM 1805 C C . LYS B 1 98 ? -15.099 8.691 0.944 1.00 23.07 97 LYS B C 1
ATOM 1806 O O . LYS B 1 98 ? -14.532 8.989 -0.110 1.00 21.09 97 LYS B O 1
ATOM 1812 N N . ASP B 1 99 ? -16.399 8.893 1.120 1.00 23.50 98 ASP B N 1
ATOM 1813 C CA . ASP B 1 99 ? -17.181 9.447 0.012 1.00 28.33 98 ASP B CA 1
ATOM 1814 C C . ASP B 1 99 ? -17.133 10.982 -0.069 1.00 32.42 98 ASP B C 1
ATOM 1815 O O . ASP B 1 99 ? -17.377 11.567 -1.130 1.00 34.02 98 ASP B O 1
ATOM 1820 N N . ALA B 1 100 ? -16.785 11.625 1.040 1.00 31.40 99 ALA B N 1
ATOM 1821 C CA . ALA B 1 100 ? -16.832 13.085 1.145 1.00 29.52 99 ALA B CA 1
ATOM 1822 C C . ALA B 1 100 ? -15.601 13.789 0.576 1.00 29.32 99 ALA B C 1
ATOM 1823 O O . ALA B 1 100 ? -14.487 13.572 1.056 1.00 23.58 99 ALA B O 1
ATOM 1825 N N . VAL B 1 101 ? -15.801 14.638 -0.432 1.00 28.72 100 VAL B N 1
ATOM 1826 C CA . VAL B 1 101 ? -14.706 15.459 -0.948 1.00 27.58 100 VAL B CA 1
ATOM 1827 C C . VAL B 1 101 ? -14.867 16.875 -0.423 1.00 26.67 100 VAL B C 1
ATOM 1828 O O . VAL B 1 101 ? -15.785 17.605 -0.818 1.00 26.44 100 VAL B O 1
ATOM 1832 N N . LEU B 1 102 ? -13.981 17.237 0.495 1.00 23.46 101 LEU B N 1
ATOM 1833 C CA . LEU B 1 102 ? -14.053 18.519 1.179 1.00 24.23 101 LEU B CA 1
ATOM 1834 C C . LEU B 1 102 ? -13.169 19.582 0.549 1.00 24.54 101 LEU B C 1
ATOM 1835 O O . LEU B 1 102 ? -11.983 19.359 0.290 1.00 23.02 101 LEU B O 1
ATOM 1840 N N . SER B 1 103 ? -13.740 20.762 0.344 1.00 22.02 102 SER B N 1
ATOM 1841 C CA . SER B 1 103 ? -12.950 21.894 -0.115 1.00 20.84 102 SER B CA 1
ATOM 1842 C C . SER B 1 103 ? -12.348 22.557 1.117 1.00 22.56 102 SER B C 1
ATOM 1843 O O . SER B 1 103 ? -13.066 23.004 2.010 1.00 23.31 102 SER B O 1
ATOM 1846 N N . VAL B 1 104 ? -11.022 22.593 1.187 1.00 23.88 103 VAL B N 1
ATOM 1847 C CA . VAL B 1 104 ? -10.360 23.075 2.392 1.00 20.85 103 VAL B CA 1
ATOM 1848 C C . VAL B 1 104 ? -9.278 24.089 2.074 1.00 21.52 103 VAL B C 1
ATOM 1849 O O . VAL B 1 104 ? -8.866 24.249 0.914 1.00 20.53 103 VAL B O 1
ATOM 1853 N N . VAL B 1 105 ? -8.813 24.755 3.131 1.00 22.40 104 VAL B N 1
ATOM 1854 C CA . VAL B 1 105 ? -7.673 25.651 3.052 1.00 23.97 104 VAL B CA 1
ATOM 1855 C C . VAL B 1 105 ? -6.667 25.264 4.122 1.00 21.84 104 VAL B C 1
ATOM 1856 O O . VAL B 1 105 ? -7.036 25.062 5.283 1.00 21.91 104 VAL B O 1
ATOM 1860 N N . ALA B 1 106 ? -5.394 25.168 3.729 1.00 22.02 105 ALA B N 1
ATOM 1861 C CA . ALA B 1 106 ? -4.347 24.653 4.601 1.00 21.92 105 ALA B CA 1
ATOM 1862 C C . ALA B 1 106 ? -3.608 25.768 5.335 1.00 24.91 105 ALA B C 1
ATOM 1863 O O . ALA B 1 106 ? -3.376 26.844 4.775 1.00 26.89 105 ALA B O 1
ATOM 1865 N N . ARG B 1 107 ? -3.225 25.483 6.575 1.00 23.72 106 ARG B N 1
ATOM 1866 C CA . ARG B 1 107 ? -2.525 26.425 7.440 1.00 27.55 106 ARG B CA 1
ATOM 1867 C C . ARG B 1 107 ? -1.458 25.669 8.241 1.00 22.78 106 ARG B C 1
ATOM 1868 O O . ARG B 1 107 ? -1.781 24.800 9.043 1.00 24.97 106 ARG B O 1
ATOM 1876 N N . GLU B 1 108 ? -0.186 25.973 8.007 1.00 26.08 107 GLU B N 1
ATOM 1877 C CA . GLU B 1 108 ? 0.889 25.299 8.721 1.00 25.24 107 GLU B CA 1
ATOM 1878 C C . GLU B 1 108 ? 0.853 25.700 10.189 1.00 26.96 107 GLU B C 1
ATOM 1879 O O . GLU B 1 108 ? 0.764 26.896 10.516 1.00 29.44 107 GLU B O 1
ATOM 1885 N N . LEU B 1 109 ? 0.901 24.711 11.079 1.00 22.52 108 LEU B N 1
ATOM 1886 C CA . LEU B 1 109 ? 0.740 24.969 12.510 1.00 23.00 108 LEU B CA 1
ATOM 1887 C C . LEU B 1 109 ? 2.046 25.177 13.254 1.00 25.21 108 LEU B C 1
ATOM 1888 O O . LEU B 1 109 ? 3.072 24.597 12.915 1.00 25.19 108 LEU B O 1
ATOM 1893 N N . ALA B 1 110 ? 1.964 25.980 14.310 1.00 27.87 109 ALA B N 1
ATOM 1894 C CA . ALA B 1 110 ? 3.088 26.227 15.199 1.00 30.60 109 ALA B CA 1
ATOM 1895 C C . ALA B 1 110 ? 2.556 26.290 16.624 1.00 32.21 109 ALA B C 1
ATOM 1896 O O . ALA B 1 110 ? 1.351 26.399 16.840 1.00 31.16 109 ALA B O 1
ATOM 1898 N N . GLY B 1 111 ? 3.454 26.182 17.594 1.00 33.73 110 GLY B N 1
ATOM 1899 C CA . GLY B 1 111 ? 3.102 26.410 18.981 1.00 33.36 110 GLY B CA 1
ATOM 1900 C C . GLY B 1 111 ? 2.152 25.394 19.581 1.00 33.28 110 GLY B C 1
ATOM 1901 O O . GLY B 1 111 ? 2.125 24.233 19.176 1.00 30.96 110 GLY B O 1
ATOM 1902 N N . PRO B 1 112 ? 1.377 25.828 20.579 1.00 33.94 111 PRO B N 1
ATOM 1903 C CA . PRO B 1 112 ? 0.430 24.972 21.297 1.00 32.08 111 PRO B CA 1
ATOM 1904 C C . PRO B 1 112 ? -0.590 24.316 20.377 1.00 29.32 111 PRO B C 1
ATOM 1905 O O . PRO B 1 112 ? -0.985 23.175 20.636 1.00 27.27 111 PRO B O 1
ATOM 1909 N N . GLU B 1 113 ? -1.027 25.024 19.338 1.00 27.98 112 GLU B N 1
ATOM 1910 C CA . GLU B 1 113 ? -1.956 24.425 18.374 1.00 28.80 112 GLU B CA 1
ATOM 1911 C C . GLU B 1 113 ? -1.319 23.272 17.596 1.00 27.65 112 GLU B C 1
ATOM 1912 O O . GLU B 1 113 ? -1.973 22.252 17.345 1.00 27.24 112 GLU B O 1
ATOM 1918 N N . ARG B 1 114 ? -0.062 23.434 17.188 1.00 27.08 113 ARG B N 1
ATOM 1919 C CA . ARG B 1 114 ? 0.645 22.317 16.566 1.00 30.30 113 ARG B CA 1
ATOM 1920 C C . ARG B 1 114 ? 0.764 21.159 17.558 1.00 30.02 113 ARG B C 1
ATOM 1921 O O . ARG B 1 114 ? 0.534 19.995 17.223 1.00 26.88 113 ARG B O 1
ATOM 1929 N N . ALA B 1 115 ? 1.121 21.486 18.795 1.00 29.62 114 ALA B N 1
ATOM 1930 C CA . ALA B 1 115 ? 1.325 20.461 19.803 1.00 29.78 114 ALA B CA 1
ATOM 1931 C C . ALA B 1 115 ? 0.058 19.619 19.961 1.00 26.52 114 ALA B C 1
ATOM 1932 O O . ALA B 1 115 ? 0.123 18.404 20.111 1.00 25.30 114 ALA B O 1
ATOM 1934 N N . GLU B 1 116 ? -1.093 20.269 19.892 1.00 22.51 115 GLU B N 1
ATOM 1935 C CA . GLU B 1 116 ? -2.362 19.582 20.069 1.00 24.51 115 GLU B CA 1
ATOM 1936 C C . GLU B 1 116 ? -2.573 18.585 18.939 1.00 23.63 115 GLU B C 1
ATOM 1937 O O . GLU B 1 116 ? -2.922 17.421 19.156 1.00 22.65 115 GLU B O 1
ATOM 1943 N N . TRP B 1 117 ? -2.368 19.063 17.724 1.00 24.92 116 TRP B N 1
ATOM 1944 C CA . TRP B 1 117 ? -2.580 18.239 16.544 1.00 23.74 116 TRP B CA 1
ATOM 1945 C C . TRP B 1 117 ? -1.498 17.172 16.359 1.00 22.37 116 TRP B C 1
ATOM 1946 O O . TRP B 1 117 ? -1.759 16.090 15.818 1.00 19.99 116 TRP B O 1
ATOM 1957 N N . TRP B 1 118 ? -0.289 17.463 16.836 1.00 21.67 117 TRP B N 1
ATOM 1958 C CA . TRP B 1 118 ? 0.769 16.472 16.803 1.00 22.56 117 TRP B CA 1
ATOM 1959 C C . TRP B 1 118 ? 0.377 15.297 17.687 1.00 19.11 117 TRP B C 1
ATOM 1960 O O . TRP B 1 118 ? 0.522 14.126 17.286 1.00 19.84 117 TRP B O 1
ATOM 1971 N N . GLU B 1 119 ? -0.132 15.592 18.886 1.00 21.29 118 GLU B N 1
ATOM 1972 C CA . GLU B 1 119 ? -0.644 14.519 19.743 1.00 22.88 118 GLU B CA 1
ATOM 1973 C C . GLU B 1 119 ? -1.760 13.718 19.048 1.00 21.30 118 GLU B C 1
ATOM 1974 O O . GLU B 1 119 ? -1.817 12.488 19.153 1.00 22.90 118 GLU B O 1
ATOM 1980 N N . ARG B 1 120 ? -2.666 14.411 18.371 1.00 21.85 119 ARG B N 1
ATOM 1981 C CA . ARG B 1 120 ? -3.720 13.694 17.648 1.00 21.92 119 ARG B CA 1
ATOM 1982 C C . ARG B 1 120 ? -3.148 12.822 16.542 1.00 20.57 119 ARG B C 1
ATOM 1983 O O . ARG B 1 120 ? -3.617 11.702 16.322 1.00 21.24 119 ARG B O 1
ATOM 1991 N N . ALA B 1 121 ? -2.123 13.330 15.853 1.00 21.97 120 ALA B N 1
ATOM 1992 C CA . ALA B 1 121 ? -1.505 12.603 14.746 1.00 20.69 120 ALA B CA 1
ATOM 1993 C C . ALA B 1 121 ? -0.850 11.329 15.236 1.00 19.09 120 ALA B C 1
ATOM 1994 O O . ALA B 1 121 ? -1.030 10.257 14.661 1.00 17.70 120 ALA B O 1
ATOM 1996 N N . VAL B 1 122 ? -0.095 11.455 16.324 1.00 19.83 121 VAL B N 1
ATOM 1997 C CA . VAL B 1 122 ? 0.651 10.342 16.874 1.00 19.83 121 VAL B CA 1
ATOM 1998 C C . VAL B 1 122 ? -0.292 9.294 17.464 1.00 18.77 121 VAL B C 1
ATOM 1999 O O . VAL B 1 122 ? -0.001 8.108 17.419 1.00 20.95 121 VAL B O 1
ATOM 2003 N N . ARG B 1 123 ? -1.436 9.741 17.983 1.00 20.12 122 ARG B N 1
ATOM 2004 C CA . ARG B 1 123 ? -2.468 8.846 18.485 1.00 23.86 122 ARG B CA 1
ATOM 2005 C C . ARG B 1 123 ? -2.992 8.003 17.322 1.00 22.98 122 ARG B C 1
ATOM 2006 O O . ARG B 1 123 ? -3.134 6.782 17.438 1.00 23.76 122 ARG B O 1
ATOM 2014 N N . ALA B 1 124 ? -3.251 8.659 16.193 1.00 21.22 123 ALA B N 1
ATOM 2015 C CA . ALA B 1 124 ? -3.706 7.963 14.984 1.00 19.71 123 ALA B CA 1
ATOM 2016 C C . ALA B 1 124 ? -2.651 7.054 14.362 1.00 23.01 123 ALA B C 1
ATOM 2017 O O . ALA B 1 124 ? -2.968 5.967 13.882 1.00 20.83 123 ALA B O 1
ATOM 2019 N N . TYR B 1 125 ? -1.399 7.507 14.340 1.00 21.76 124 TYR B N 1
ATOM 2020 C CA . TYR B 1 125 ? -0.331 6.761 13.682 1.00 18.77 124 TYR B CA 1
ATOM 2021 C C . TYR B 1 125 ? 0.967 6.970 14.473 1.00 20.51 124 TYR B C 1
ATOM 2022 O O . TYR B 1 125 ? 1.724 7.903 14.208 1.00 20.79 124 TYR B O 1
ATOM 2031 N N . PRO B 1 126 ? 1.200 6.116 15.472 1.00 22.38 125 PRO B N 1
ATOM 2032 C CA . PRO B 1 126 ? 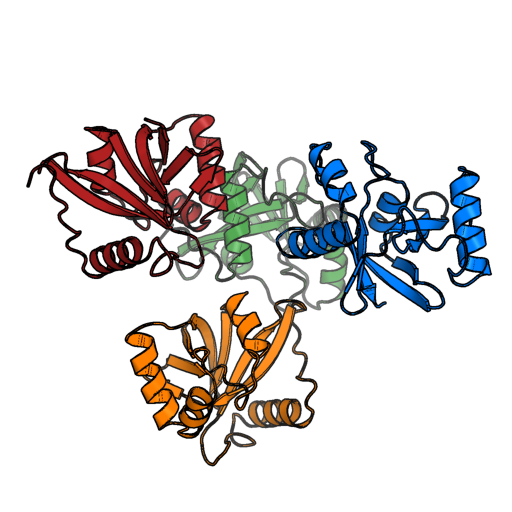2.343 6.209 16.389 1.00 19.66 125 PRO B CA 1
ATOM 2033 C C . PRO B 1 126 ? 3.671 6.319 15.667 1.00 23.39 125 PRO B C 1
ATOM 2034 O O . PRO B 1 126 ? 4.615 6.957 16.150 1.00 24.27 125 PRO B O 1
ATOM 2038 N N . THR B 1 127 ? 3.740 5.708 14.496 1.00 21.17 126 THR B N 1
ATOM 2039 C CA . THR B 1 127 ? 4.960 5.754 13.707 1.00 20.88 126 THR B CA 1
ATOM 2040 C C . THR B 1 127 ? 5.432 7.180 13.399 1.00 22.85 126 THR B C 1
ATOM 2041 O O . THR B 1 127 ? 6.633 7.395 13.200 1.00 22.20 126 THR B O 1
ATOM 2045 N N . TYR B 1 128 ? 4.511 8.156 13.369 1.00 20.25 127 TYR B N 1
ATOM 2046 C CA . TYR B 1 128 ? 4.908 9.556 13.181 1.00 19.82 127 TYR B CA 1
ATOM 2047 C C . TYR B 1 128 ? 5.969 10.003 14.197 1.00 21.41 127 TYR B C 1
ATOM 2048 O O . TYR B 1 128 ? 6.854 10.796 13.885 1.00 20.91 127 TYR B O 1
ATOM 2057 N N . GLN B 1 129 ? 5.882 9.493 15.418 1.00 21.75 128 GLN B N 1
ATOM 2058 C CA . GLN B 1 129 ? 6.846 9.894 16.435 1.00 24.53 128 GLN B CA 1
ATOM 2059 C C . GLN B 1 129 ? 8.246 9.344 16.133 1.00 23.65 128 GLN B C 1
ATOM 2060 O O . GLN B 1 129 ? 9.252 10.026 16.341 1.00 24.27 128 GLN B O 1
ATOM 2066 N N . GLU B 1 130 ? 8.306 8.122 15.617 1.00 20.32 129 GLU B N 1
ATOM 2067 C CA . GLU B 1 130 ? 9.572 7.553 15.180 1.00 20.79 129 GLU B CA 1
ATOM 2068 C C . GLU B 1 130 ? 10.185 8.461 14.114 1.00 21.46 129 GLU B C 1
ATOM 2069 O O . GLU B 1 130 ? 11.384 8.776 14.156 1.00 22.41 129 GLU B O 1
ATOM 2075 N N . TYR B 1 131 ? 9.361 8.909 13.171 1.00 20.00 130 TYR B N 1
ATOM 2076 C CA . TYR B 1 131 ? 9.868 9.799 12.122 1.00 24.11 130 TYR B CA 1
ATOM 2077 C C . TYR B 1 131 ? 10.459 11.075 12.710 1.00 25.72 130 TYR B C 1
ATOM 2078 O O . TYR B 1 131 ? 11.560 11.485 12.330 1.00 27.62 130 TYR B O 1
ATOM 2087 N N . GLN B 1 132 ? 9.737 11.708 13.631 1.00 23.58 131 GLN B N 1
ATOM 2088 C CA . GLN B 1 132 ? 10.223 12.953 14.215 1.00 27.74 131 GLN B CA 1
ATOM 2089 C C . GLN B 1 132 ? 11.532 12.732 14.987 1.00 28.90 131 GLN B C 1
ATOM 2090 O O . GLN B 1 132 ? 12.458 13.544 14.892 1.00 29.76 131 GLN B O 1
ATOM 2096 N N . ASP B 1 133 ? 11.598 11.643 15.752 1.00 25.78 132 ASP B N 1
ATOM 2097 C CA . ASP B 1 133 ? 12.809 11.310 16.513 1.00 25.90 132 ASP B CA 1
ATOM 2098 C C . ASP B 1 133 ? 14.033 11.186 15.618 1.00 30.54 132 ASP B C 1
ATOM 2099 O O . ASP B 1 133 ? 15.166 11.391 16.066 1.00 33.42 132 ASP B O 1
ATOM 2104 N N . ASN B 1 134 ? 13.807 10.817 14.362 1.00 26.09 133 ASN B N 1
ATOM 2105 C CA . ASN B 1 134 ? 14.903 10.526 13.449 1.00 29.15 133 ASN B CA 1
ATOM 2106 C C . ASN B 1 134 ? 15.269 11.694 12.532 1.00 37.63 133 ASN B C 1
ATOM 2107 O O . ASN B 1 134 ? 15.947 11.513 11.518 1.00 39.78 133 ASN B O 1
ATOM 2112 N N . THR B 1 135 ? 14.817 12.889 12.903 1.00 39.85 134 THR B N 1
ATOM 2113 C CA . THR B 1 135 ? 15.238 14.112 12.236 1.00 43.09 134 THR B CA 1
ATOM 2114 C C . THR B 1 135 ? 15.215 15.301 13.187 1.00 45.94 134 THR B C 1
ATOM 2115 O O . THR B 1 135 ? 14.377 15.377 14.094 1.00 43.88 134 THR B O 1
ATOM 2119 N N . ARG B 1 136 ? 16.146 16.230 12.980 1.00 48.95 135 ARG B N 1
ATOM 2120 C CA . ARG B 1 136 ? 16.223 17.411 13.829 1.00 51.35 135 ARG B CA 1
ATOM 2121 C C . ARG B 1 136 ? 15.334 18.530 13.287 1.00 45.85 135 ARG B C 1
ATOM 2122 O O . ARG B 1 136 ? 15.053 19.503 13.984 1.00 46.02 135 ARG B O 1
ATOM 2130 N N . ARG B 1 137 ? 14.881 18.379 12.048 1.00 40.60 136 ARG B N 1
ATOM 2131 C CA . ARG B 1 137 ? 13.942 19.331 11.472 1.00 44.29 136 ARG B CA 1
ATOM 2132 C C . ARG B 1 137 ? 12.509 19.018 11.913 1.00 41.60 136 ARG B C 1
ATOM 2133 O O . ARG B 1 137 ? 12.075 17.865 11.849 1.00 39.35 136 ARG B O 1
ATOM 2141 N N . LEU B 1 138 ? 11.786 20.042 12.367 1.00 36.86 137 LEU B N 1
ATOM 2142 C CA . LEU B 1 138 ? 10.381 19.897 12.746 1.00 35.20 137 LEU B CA 1
ATOM 2143 C C . LEU B 1 138 ? 9.510 19.436 11.568 1.00 30.21 137 LEU B C 1
ATOM 2144 O O . LEU B 1 138 ? 9.460 20.091 10.531 1.00 29.81 137 LEU B O 1
ATOM 2149 N N . ILE B 1 139 ? 8.808 18.318 11.723 1.00 28.90 138 ILE B N 1
ATOM 2150 C CA . ILE B 1 139 ? 7.959 17.841 10.631 1.00 26.52 138 ILE B CA 1
ATOM 2151 C C . ILE B 1 139 ? 6.771 18.791 10.442 1.00 24.02 138 ILE B C 1
ATOM 2152 O O . ILE B 1 139 ? 6.103 19.153 11.413 1.00 24.69 138 ILE B O 1
ATOM 2157 N N . PRO B 1 140 ? 6.526 19.243 9.198 1.00 25.12 139 PRO B N 1
ATOM 2158 C CA . PRO B 1 140 ? 5.363 20.119 8.998 1.00 24.28 139 PRO B CA 1
ATOM 2159 C C . PRO B 1 140 ? 4.021 19.438 9.288 1.00 21.97 139 PRO B C 1
ATOM 2160 O O . PRO B 1 140 ? 3.764 18.322 8.814 1.00 22.78 139 PRO B O 1
ATOM 2164 N N . VAL B 1 141 ? 3.183 20.109 10.072 1.00 20.42 140 VAL B N 1
ATOM 2165 C CA . VAL B 1 141 ? 1.801 19.673 10.298 1.00 19.15 140 VAL B CA 1
ATOM 2166 C C . VAL B 1 141 ? 0.901 20.809 9.816 1.00 22.91 140 VAL B C 1
ATOM 2167 O O . VAL B 1 141 ? 1.029 21.939 10.277 1.00 24.47 140 VAL B O 1
ATOM 2171 N N . LEU B 1 142 ? 0.025 20.523 8.856 1.00 23.17 141 LEU B N 1
ATOM 2172 C CA . LEU B 1 142 ? -0.869 21.550 8.305 1.00 21.02 141 LEU B CA 1
ATOM 2173 C C . LEU B 1 142 ? -2.308 21.223 8.635 1.00 21.06 141 LEU B C 1
ATOM 2174 O O . LEU B 1 142 ? -2.748 20.075 8.482 1.00 20.10 141 LEU B O 1
ATOM 2179 N N . LEU B 1 143 ? -3.034 22.230 9.106 1.00 21.82 142 LEU B N 1
ATOM 2180 C CA . LEU B 1 143 ? -4.442 22.042 9.431 1.00 21.73 142 LEU B CA 1
ATOM 2181 C C . LEU B 1 143 ? -5.301 22.406 8.227 1.00 20.85 142 LEU B C 1
ATOM 2182 O O . LEU B 1 143 ? -5.121 23.463 7.610 1.00 20.64 142 LEU B O 1
ATOM 2187 N N . LEU B 1 144 ? -6.235 21.521 7.884 1.00 22.24 143 LEU B N 1
ATOM 2188 C CA . LEU B 1 144 ? -7.099 21.725 6.727 1.00 21.55 143 LEU B CA 1
ATOM 2189 C C . LEU B 1 144 ? -8.456 22.141 7.237 1.00 23.11 143 LEU B C 1
ATOM 2190 O O . LEU B 1 144 ? -9.163 21.346 7.851 1.00 21.47 143 LEU B O 1
ATOM 2195 N N . GLU B 1 145 ? -8.807 23.396 7.001 1.00 18.46 144 GLU B N 1
ATOM 2196 C CA . GLU B 1 145 ? -10.041 23.956 7.549 1.00 20.46 144 GLU B CA 1
ATOM 2197 C C . GLU B 1 145 ? -11.012 24.200 6.411 1.00 23.83 144 GLU B C 1
ATOM 2198 O O . GLU B 1 145 ? -10.596 24.471 5.292 1.00 24.02 144 GLU B O 1
ATOM 2204 N N . PRO B 1 146 ? -12.321 24.118 6.694 1.00 31.70 145 PRO B N 1
ATOM 2205 C CA . PRO B 1 146 ? -13.332 24.282 5.645 1.00 37.59 145 PRO B CA 1
ATOM 2206 C C . PRO B 1 146 ? -13.113 25.582 4.891 1.00 45.12 145 PRO B C 1
ATOM 2207 O O . PRO B 1 146 ? -12.799 26.602 5.512 1.00 44.51 145 PRO B O 1
ATOM 2211 N N . GLY B 1 147 ? -13.262 25.537 3.569 1.00 50.79 146 GLY B N 1
ATOM 2212 C CA . GLY B 1 147 ? -13.140 26.720 2.740 1.00 56.84 146 GLY B CA 1
ATOM 2213 C C . GLY B 1 147 ? -14.465 27.450 2.612 1.00 61.76 146 GLY B C 1
ATOM 2214 O O . GLY B 1 147 ? -15.045 27.890 3.608 1.00 64.10 146 GLY B O 1
ATOM 2215 N N . THR C 1 7 ? -24.952 43.224 2.213 1.00 49.71 6 THR C N 1
ATOM 2216 C CA . THR C 1 7 ? -23.519 43.304 2.500 1.00 48.00 6 THR C CA 1
ATOM 2217 C C . THR C 1 7 ? -22.846 44.494 1.801 1.00 43.96 6 THR C C 1
ATOM 2218 O O . THR C 1 7 ? -22.570 45.512 2.432 1.00 42.32 6 THR C O 1
ATOM 2222 N N . GLY C 1 8 ? -22.582 44.372 0.504 1.00 41.71 7 GLY C N 1
ATOM 2223 C CA . GLY C 1 8 ? -21.906 45.441 -0.210 1.00 37.83 7 GLY C CA 1
ATOM 2224 C C . GLY C 1 8 ? -20.463 45.604 0.244 1.00 37.45 7 GLY C C 1
ATOM 2225 O O . GLY C 1 8 ? -19.823 46.624 -0.041 1.00 40.03 7 GLY C O 1
ATOM 2226 N N . GLU C 1 9 ? -19.951 44.608 0.966 1.00 33.80 8 GLU C N 1
ATOM 2227 C CA . GLU C 1 9 ? -18.532 44.562 1.305 1.00 32.38 8 GLU C CA 1
ATOM 2228 C C . GLU C 1 9 ? -17.799 43.713 0.272 1.00 29.59 8 GLU C C 1
ATOM 2229 O O . GLU C 1 9 ? -18.315 42.695 -0.179 1.00 25.91 8 GLU C O 1
ATOM 2235 N N . TYR C 1 10 ? -16.603 44.140 -0.108 1.00 27.90 9 TYR C N 1
ATOM 2236 C CA . TYR C 1 10 ? -15.766 43.332 -0.997 1.00 23.93 9 TYR C CA 1
ATOM 2237 C C . TYR C 1 10 ? -15.170 42.113 -0.277 1.00 25.93 9 TYR C C 1
ATOM 2238 O O . TYR C 1 10 ? -14.507 42.242 0.761 1.00 25.66 9 TYR C O 1
ATOM 2247 N N . VAL C 1 11 ? -15.444 40.933 -0.830 1.00 24.15 10 VAL C N 1
ATOM 2248 C CA . VAL C 1 11 ? -14.825 39.676 -0.409 1.00 27.00 10 VAL C CA 1
ATOM 2249 C C . VAL C 1 11 ? -14.015 39.099 -1.572 1.00 22.31 10 VAL C C 1
ATOM 2250 O O . VAL C 1 11 ? -14.579 38.615 -2.545 1.00 24.78 10 VAL C O 1
ATOM 2254 N N . PRO C 1 12 ? -12.689 39.155 -1.473 1.00 23.81 11 PRO C N 1
ATOM 2255 C CA . PRO C 1 12 ? -11.830 38.670 -2.566 1.00 25.08 11 PRO C CA 1
ATOM 2256 C C . PRO C 1 12 ? -12.062 37.204 -2.931 1.00 26.47 11 PRO C C 1
ATOM 2257 O O . PRO C 1 12 ? -12.586 36.407 -2.136 1.00 25.31 11 PRO C O 1
ATOM 2261 N N . SER C 1 13 ? -11.681 36.876 -4.160 1.00 23.57 12 SER C N 1
ATOM 2262 C CA . SER C 1 13 ? -11.586 35.513 -4.641 1.00 23.38 12 SER C CA 1
ATOM 2263 C C . SER C 1 13 ? -10.803 34.624 -3.662 1.00 24.84 12 SER C C 1
ATOM 2264 O O . SER C 1 13 ? -9.831 35.072 -3.051 1.00 26.77 12 SER C O 1
ATOM 2267 N N . PRO C 1 14 ? -11.223 33.359 -3.520 1.00 26.23 13 PRO C N 1
ATOM 2268 C CA . PRO C 1 14 ? -10.445 32.368 -2.764 1.00 28.54 13 PRO C CA 1
ATOM 2269 C C . PRO C 1 14 ? -9.057 32.167 -3.368 1.00 28.52 13 PRO C C 1
ATOM 2270 O O . PRO C 1 14 ? -8.137 31.711 -2.681 1.00 29.60 13 PRO C O 1
ATOM 2274 N N . SER C 1 15 ? -8.899 32.497 -4.646 1.00 23.84 14 SER C N 1
ATOM 2275 C CA . SER C 1 15 ? -7.587 32.400 -5.269 1.00 25.73 14 SER C CA 1
ATOM 2276 C C . SER C 1 15 ? -6.725 33.572 -4.837 1.00 28.83 14 SER C C 1
ATOM 2277 O O . SER C 1 15 ? -7.015 34.722 -5.160 1.00 27.68 14 SER C O 1
ATOM 2280 N N . GLU C 1 16 ? -5.667 33.285 -4.086 1.00 27.60 15 GLU C N 1
ATOM 2281 C CA . GLU C 1 16 ? -4.812 34.346 -3.576 1.00 32.84 15 GLU C CA 1
ATOM 2282 C C . GLU C 1 16 ? -4.188 35.118 -4.732 1.00 28.39 15 GLU C C 1
ATOM 2283 O O . GLU C 1 16 ? -3.976 36.327 -4.641 1.00 27.26 15 GLU C O 1
ATOM 2289 N N . TRP C 1 17 ? -3.917 34.419 -5.827 1.00 26.46 16 TRP C N 1
ATOM 2290 C CA . TRP C 1 17 ? -3.306 35.043 -6.988 1.00 27.54 16 TRP C CA 1
ATOM 2291 C C . TRP C 1 17 ? -4.257 36.077 -7.611 1.00 25.97 16 TRP C C 1
ATOM 2292 O O . TRP C 1 17 ? -3.863 37.198 -7.917 1.00 25.52 16 TRP C O 1
ATOM 2303 N N . ILE C 1 18 ? -5.511 35.688 -7.792 1.00 22.92 17 ILE C N 1
ATOM 2304 C CA . ILE C 1 18 ? -6.507 36.594 -8.360 1.00 22.06 17 ILE C CA 1
ATOM 2305 C C . ILE C 1 18 ? -6.674 37.793 -7.434 1.00 19.45 17 ILE C C 1
ATOM 2306 O O . ILE C 1 18 ? -6.651 38.945 -7.870 1.00 18.78 17 ILE C O 1
ATOM 2311 N N . GLY C 1 19 ? -6.847 37.514 -6.147 1.00 19.62 18 GLY C N 1
ATOM 2312 C CA . GLY C 1 19 ? -6.992 38.571 -5.143 1.00 21.68 18 GLY C CA 1
ATOM 2313 C C . GLY C 1 19 ? -5.863 39.575 -5.177 1.00 22.04 18 GLY C C 1
ATOM 2314 O O . GLY C 1 19 ? -6.085 40.794 -5.136 1.00 18.87 18 GLY C O 1
ATOM 2315 N N . ASN C 1 20 ? -4.636 39.062 -5.254 1.00 23.70 19 ASN C N 1
ATOM 2316 C CA . ASN C 1 20 ? -3.459 39.902 -5.385 1.00 21.94 19 ASN C CA 1
ATOM 2317 C C . ASN C 1 20 ? -3.500 40.745 -6.643 1.00 20.25 19 ASN C C 1
ATOM 2318 O O . ASN C 1 20 ? -3.119 41.913 -6.618 1.00 21.46 19 ASN C O 1
ATOM 2323 N N . GLN C 1 21 ? -3.912 40.137 -7.755 1.00 19.01 20 GLN C N 1
ATOM 2324 C CA . GLN C 1 21 ? -3.924 40.848 -9.029 1.00 23.40 20 GLN C CA 1
ATOM 2325 C C . GLN C 1 21 ? -4.918 42.003 -8.984 1.00 20.67 20 GLN C C 1
ATOM 2326 O O . GLN C 1 21 ? -4.654 43.083 -9.505 1.00 20.91 20 GLN C O 1
ATOM 2332 N N . VAL C 1 22 ? -6.075 41.759 -8.382 1.00 18.71 21 VAL C N 1
ATOM 2333 C CA . VAL C 1 22 ? -7.060 42.818 -8.210 1.00 17.44 21 VAL C CA 1
ATOM 2334 C C . VAL C 1 22 ? -6.475 43.924 -7.323 1.00 17.13 21 VAL C C 1
ATOM 2335 O O . VAL C 1 22 ? -6.600 45.123 -7.616 1.00 17.65 21 VAL C O 1
ATOM 2339 N N . ALA C 1 23 ? -5.810 43.522 -6.243 1.00 18.97 22 ALA C N 1
ATOM 2340 C CA . ALA C 1 23 ? -5.281 44.508 -5.288 1.00 22.08 22 ALA C CA 1
ATOM 2341 C C . ALA C 1 23 ? -4.254 45.440 -5.933 1.00 21.02 22 ALA C C 1
ATOM 2342 O O . ALA C 1 23 ? -4.336 46.657 -5.778 1.00 20.48 22 ALA C O 1
ATOM 2344 N N . GLN C 1 24 ? -3.307 44.865 -6.677 1.00 23.02 23 GLN C N 1
ATOM 2345 C CA . GLN C 1 24 ? -2.250 45.664 -7.294 1.00 22.89 23 GLN C CA 1
ATOM 2346 C C . GLN C 1 24 ? -2.809 46.589 -8.364 1.00 21.34 23 GLN C C 1
ATOM 2347 O O . GLN C 1 24 ? -2.414 47.741 -8.446 1.00 21.55 23 GLN C O 1
ATOM 2353 N N . TYR C 1 25 ? -3.741 46.081 -9.172 1.00 19.35 24 TYR C N 1
ATOM 2354 C CA . TYR C 1 25 ? -4.422 46.904 -10.167 1.00 18.10 24 TYR C CA 1
ATOM 2355 C C . TYR C 1 25 ? -5.090 48.133 -9.535 1.00 22.27 24 TYR C C 1
ATOM 2356 O O . TYR C 1 25 ? -4.841 49.279 -9.931 1.00 22.40 24 TYR C O 1
ATOM 2365 N N . GLU C 1 26 ? -5.951 47.895 -8.550 1.00 21.74 25 GLU C N 1
ATOM 2366 C CA . GLU C 1 26 ? -6.658 48.980 -7.888 1.00 20.65 25 GLU C CA 1
ATOM 2367 C C . GLU C 1 26 ? -5.702 49.987 -7.242 1.00 19.26 25 GLU C C 1
ATOM 2368 O O . GLU C 1 26 ? -5.939 51.202 -7.296 1.00 23.98 25 GLU C O 1
ATOM 2374 N N . ALA C 1 27 ? -4.652 49.472 -6.611 1.00 18.30 26 ALA C N 1
ATOM 2375 C CA . ALA C 1 27 ? -3.668 50.303 -5.916 1.00 21.06 26 ALA C CA 1
ATOM 2376 C C . ALA C 1 27 ? -2.910 51.219 -6.864 1.00 26.49 26 ALA C C 1
ATOM 2377 O O . ALA C 1 27 ? -2.407 52.260 -6.449 1.00 30.63 26 ALA C O 1
ATOM 2379 N N . SER C 1 28 ? -2.837 50.837 -8.138 1.00 26.59 27 SER C N 1
ATOM 2380 C CA . SER C 1 28 ? -1.980 51.531 -9.110 1.00 27.86 27 SER C CA 1
ATOM 2381 C C . SER C 1 28 ? -2.703 52.093 -10.340 1.00 31.19 27 SER C C 1
ATOM 2382 O O . SER C 1 28 ? -2.055 52.501 -11.314 1.00 29.16 27 SER C O 1
ATOM 2385 N N . ASP C 1 29 ? -4.031 52.095 -10.325 1.00 31.67 28 ASP C N 1
ATOM 2386 C CA . ASP C 1 29 ? -4.802 52.497 -11.503 1.00 32.38 28 ASP C CA 1
ATOM 2387 C C . ASP C 1 29 ? -4.419 51.678 -12.728 1.00 28.44 28 ASP C C 1
ATOM 2388 O O . ASP C 1 29 ? -4.411 52.194 -13.842 1.00 27.18 28 ASP C O 1
ATOM 2393 N N . GLY C 1 30 ? -4.094 50.407 -12.516 1.00 25.67 29 GLY C N 1
ATOM 2394 C CA . GLY C 1 30 ? -3.803 49.490 -13.609 1.00 26.84 29 GLY C CA 1
ATOM 2395 C C . GLY C 1 30 ? -2.369 49.526 -14.107 1.00 28.72 29 GLY C C 1
ATOM 2396 O O . GLY C 1 30 ? -2.009 48.819 -15.053 1.00 27.93 29 GLY C O 1
ATOM 2397 N N . ALA C 1 31 ? -1.537 50.347 -13.470 1.00 30.27 30 ALA C N 1
ATOM 2398 C CA . ALA C 1 31 ? -0.133 50.441 -13.858 1.00 31.57 30 ALA C CA 1
ATOM 2399 C C . ALA C 1 31 ? 0.627 49.177 -13.479 1.00 31.82 30 ALA C C 1
ATOM 2400 O O . ALA C 1 31 ? 1.607 48.819 -14.131 1.00 34.36 30 ALA C O 1
ATOM 2402 N N . GLU C 1 32 ? 0.179 48.511 -12.415 1.00 27.35 31 GLU C N 1
ATOM 2403 C CA . GLU C 1 32 ? 0.670 47.196 -12.034 1.00 27.64 31 GLU C CA 1
ATOM 2404 C C . GLU C 1 32 ? -0.435 46.190 -12.288 1.00 26.02 31 GLU C C 1
ATOM 2405 O O . GLU C 1 32 ? -1.599 46.528 -12.115 1.00 27.28 31 GLU C O 1
ATOM 2411 N N . ALA C 1 33 ? -0.065 44.957 -12.632 1.00 26.64 32 ALA C N 1
ATOM 2412 C CA . ALA C 1 33 ? -1.027 43.873 -12.881 1.00 26.81 32 ALA C CA 1
ATOM 2413 C C . ALA C 1 33 ? -2.091 44.293 -13.882 1.00 27.92 32 ALA C C 1
ATOM 2414 O O . ALA C 1 33 ? -3.265 43.894 -13.765 1.00 25.26 32 ALA C O 1
ATOM 2416 N N . GLY C 1 34 ? -1.683 45.104 -14.856 1.00 25.77 33 GLY C N 1
ATOM 2417 C CA . GLY C 1 34 ? -2.615 45.703 -15.796 1.00 25.86 33 GLY C CA 1
ATOM 2418 C C . GLY C 1 34 ? -2.733 44.945 -17.105 1.00 24.15 33 GLY C C 1
ATOM 2419 O O . GLY C 1 34 ? -3.535 45.295 -17.962 1.00 24.06 33 GLY C O 1
ATOM 2420 N N . GLU C 1 35 ? -1.925 43.911 -17.267 1.00 27.28 34 GLU C N 1
ATOM 2421 C CA . GLU C 1 35 ? -1.981 43.135 -18.491 1.00 31.58 34 GLU C CA 1
ATOM 2422 C C . GLU C 1 35 ? -1.849 41.662 -18.192 1.00 28.49 34 GLU C C 1
ATOM 2423 O O . GLU C 1 35 ? -1.302 41.281 -17.153 1.00 28.46 34 GLU C O 1
ATOM 2429 N N . PHE C 1 36 ? -2.373 40.841 -19.102 1.00 22.66 35 PHE C N 1
ATOM 2430 C CA . PHE C 1 36 ? -2.148 39.405 -19.098 1.00 25.54 35 PHE C CA 1
ATOM 2431 C C . PHE C 1 36 ? -1.832 38.982 -20.531 1.00 27.07 35 PHE C C 1
ATOM 2432 O O . PHE C 1 36 ? -2.470 39.464 -21.456 1.00 26.62 35 PHE C O 1
ATOM 2440 N N . ASP C 1 37 ? -0.841 38.110 -20.711 1.00 30.77 36 ASP C N 1
ATOM 2441 C CA . ASP C 1 37 ? -0.407 37.698 -22.052 1.00 30.53 36 ASP C CA 1
ATOM 2442 C C . ASP C 1 37 ? -0.121 38.924 -22.916 1.00 30.94 36 ASP C C 1
ATOM 2443 O O . ASP C 1 37 ? -0.434 38.952 -24.115 1.00 33.40 36 ASP C O 1
ATOM 2448 N N . GLY C 1 38 ? 0.445 39.953 -22.300 1.00 28.56 37 GLY C N 1
ATOM 2449 C CA . GLY C 1 38 ? 0.794 41.161 -23.026 1.00 27.38 37 GLY C CA 1
ATOM 2450 C C . GLY C 1 38 ? -0.329 42.090 -23.439 1.00 27.14 37 GLY C C 1
ATOM 2451 O O . GLY C 1 38 ? -0.096 43.018 -24.196 1.00 28.98 37 GLY C O 1
ATOM 2452 N N . ARG C 1 39 ? -1.537 41.876 -22.913 1.00 25.05 38 ARG C N 1
ATOM 2453 C CA . ARG C 1 39 ? -2.729 42.607 -23.351 1.00 25.54 38 ARG C CA 1
ATOM 2454 C C . ARG C 1 39 ? -3.471 43.183 -22.142 1.00 22.84 38 ARG C C 1
ATOM 2455 O O . ARG C 1 39 ? -3.424 42.593 -21.065 1.00 24.40 38 ARG C O 1
ATOM 2463 N N . PRO C 1 40 ? -4.187 44.303 -22.331 1.00 23.43 39 PRO C N 1
ATOM 2464 C CA . PRO C 1 40 ? -4.784 45.048 -21.205 1.00 23.89 39 PRO C CA 1
ATOM 2465 C C . PRO C 1 40 ? -5.926 44.288 -20.519 1.00 22.30 39 PRO C C 1
ATOM 2466 O O . PRO C 1 40 ? -6.671 43.538 -21.159 1.00 22.16 39 PRO C O 1
ATOM 2470 N N . LEU C 1 41 ? -6.037 44.509 -19.213 1.00 20.19 40 LEU C N 1
ATOM 2471 C CA . LEU C 1 41 ? -7.090 43.941 -18.378 1.00 20.83 40 LEU C CA 1
ATOM 2472 C C . LEU C 1 41 ? -7.953 45.054 -17.829 1.00 21.15 40 LEU C C 1
ATOM 2473 O O . LEU C 1 41 ? -7.520 46.212 -17.747 1.00 20.39 40 LEU C O 1
ATOM 2478 N N . VAL C 1 42 ? -9.174 44.695 -17.457 1.00 19.89 41 VAL C N 1
ATOM 2479 C CA . VAL C 1 42 ? -10.038 45.566 -16.670 1.00 18.15 41 VAL C CA 1
ATOM 2480 C C . VAL C 1 42 ? -10.513 44.774 -15.457 1.00 18.48 41 VAL C C 1
ATOM 2481 O O . VAL C 1 42 ? -10.466 43.545 -15.478 1.00 18.06 41 VAL C O 1
ATOM 2485 N N . ILE C 1 43 ? -10.988 45.467 -14.418 1.00 17.83 42 ILE C N 1
ATOM 2486 C CA . ILE C 1 43 ? -11.497 44.786 -13.230 1.00 16.42 42 ILE C CA 1
ATOM 2487 C C . ILE C 1 43 ? -13.018 44.922 -13.190 1.00 16.40 42 ILE C C 1
ATOM 2488 O O . ILE C 1 43 ? -13.556 46.045 -13.151 1.00 16.82 42 ILE C O 1
ATOM 2493 N N . LEU C 1 44 ? -13.702 43.779 -13.191 1.00 16.25 43 LEU C N 1
ATOM 2494 C CA . LEU C 1 44 ? -15.167 43.738 -13.139 1.00 14.81 43 LEU C CA 1
ATOM 2495 C C . LEU C 1 44 ? -15.651 43.536 -11.708 1.00 18.10 43 LEU C C 1
ATOM 2496 O O . LEU C 1 44 ? -15.245 42.577 -11.053 1.00 18.18 43 LEU C O 1
ATOM 2501 N N . THR C 1 45 ? -16.529 44.416 -11.227 1.00 17.52 44 THR C N 1
ATOM 2502 C CA . THR C 1 45 ? -17.115 44.214 -9.881 1.00 17.35 44 THR C CA 1
ATOM 2503 C C . THR C 1 45 ? -18.570 43.773 -10.048 1.00 17.97 44 THR C C 1
ATOM 2504 O O . THR C 1 45 ? -19.337 44.430 -10.749 1.00 21.71 44 THR C O 1
ATOM 2508 N N . THR C 1 46 ? -18.932 42.629 -9.457 1.00 18.61 45 THR C N 1
ATOM 2509 C CA . THR C 1 46 ? -20.308 42.140 -9.530 1.00 17.40 45 THR C CA 1
ATOM 2510 C C . THR C 1 46 ? -20.868 42.008 -8.117 1.00 20.22 45 THR C C 1
ATOM 2511 O O . THR C 1 46 ? -20.120 42.059 -7.134 1.00 19.58 45 THR C O 1
ATOM 2515 N N . VAL C 1 47 ? -22.184 41.841 -8.006 1.00 20.99 46 VAL C N 1
ATOM 2516 C CA . VAL C 1 47 ? -22.790 41.561 -6.700 1.00 20.74 46 VAL C CA 1
ATOM 2517 C C . VAL C 1 47 ? -23.026 40.057 -6.549 1.00 21.73 46 VAL C C 1
ATOM 2518 O O . VAL C 1 47 ? -23.683 39.453 -7.396 1.00 22.78 46 VAL C O 1
ATOM 2522 N N . GLY C 1 48 ? -22.495 39.460 -5.485 1.00 24.89 47 GLY C N 1
ATOM 2523 C CA . GLY C 1 48 ? -22.671 38.035 -5.236 1.00 26.36 47 GLY C CA 1
ATOM 2524 C C . GLY C 1 48 ? -24.152 37.709 -5.143 1.00 30.11 47 GLY C C 1
ATOM 2525 O O . GLY C 1 48 ? -24.858 38.301 -4.327 1.00 31.49 47 GLY C O 1
ATOM 2526 N N . ARG C 1 49 ? -24.637 36.801 -5.987 1.00 28.07 48 ARG C N 1
ATOM 2527 C CA . ARG C 1 49 ? -26.071 36.507 -6.018 1.00 29.55 48 ARG C CA 1
ATOM 2528 C C . ARG C 1 49 ? -26.574 35.847 -4.725 1.00 33.86 48 ARG C C 1
ATOM 2529 O O . ARG C 1 49 ? -27.750 35.961 -4.388 1.00 35.59 48 ARG C O 1
ATOM 2537 N N . LYS C 1 50 ? -25.682 35.196 -3.985 1.00 36.73 49 LYS C N 1
ATOM 2538 C CA . LYS C 1 50 ? -26.074 34.516 -2.752 1.00 41.68 49 LYS C CA 1
ATOM 2539 C C . LYS C 1 50 ? -25.728 35.307 -1.498 1.00 41.99 49 LYS C C 1
ATOM 2540 O O . LYS C 1 50 ? -26.470 35.272 -0.516 1.00 43.97 49 LYS C O 1
ATOM 2546 N N . THR C 1 51 ? -24.602 36.016 -1.531 1.00 36.80 50 THR C N 1
ATOM 2547 C CA . THR C 1 51 ? -24.079 36.670 -0.337 1.00 37.31 50 THR C CA 1
ATOM 2548 C C . THR C 1 51 ? -24.294 38.177 -0.342 1.00 37.10 50 THR C C 1
ATOM 2549 O O . THR C 1 51 ? -24.201 38.821 0.700 1.00 40.56 50 THR C O 1
ATOM 2553 N N . GLY C 1 52 ? -24.594 38.739 -1.510 1.00 32.03 51 GLY C N 1
ATOM 2554 C CA . GLY C 1 52 ? -24.679 40.179 -1.651 1.00 30.05 51 GLY C CA 1
ATOM 2555 C C . GLY C 1 52 ? -23.334 40.885 -1.504 1.00 32.31 51 GLY C C 1
ATOM 2556 O O . GLY C 1 52 ? -23.271 42.112 -1.515 1.00 34.70 51 GLY C O 1
ATOM 2557 N N . ALA C 1 53 ? -22.253 40.113 -1.375 1.00 31.63 52 ALA C N 1
ATOM 2558 C CA . ALA C 1 53 ? -20.907 40.690 -1.298 1.00 30.19 52 ALA C CA 1
ATOM 2559 C C . ALA C 1 53 ? -20.496 41.310 -2.637 1.00 29.11 52 ALA C C 1
ATOM 2560 O O . ALA C 1 53 ? -21.028 40.949 -3.687 1.00 28.52 52 ALA C O 1
ATOM 2562 N N . LEU C 1 54 ? -19.560 42.249 -2.608 1.00 24.67 53 LEU C N 1
ATOM 2563 C CA . LEU C 1 54 ? -18.977 42.705 -3.873 1.00 21.26 53 LEU C CA 1
ATOM 2564 C C . LEU C 1 54 ? -17.891 41.721 -4.270 1.00 19.06 53 LEU C C 1
ATOM 2565 O O . LEU C 1 54 ? -17.116 41.280 -3.423 1.00 20.13 53 LEU C O 1
ATOM 2570 N N . ARG C 1 55 ? -17.845 41.371 -5.548 1.00 20.07 54 ARG C N 1
ATOM 2571 C CA . ARG C 1 55 ? -16.880 40.407 -6.053 1.00 19.12 54 ARG C CA 1
ATOM 2572 C C . ARG C 1 55 ? -16.111 41.054 -7.166 1.00 17.09 54 ARG C C 1
ATOM 2573 O O . ARG C 1 55 ? -16.707 41.735 -8.011 1.00 19.08 54 ARG C O 1
ATOM 2581 N N . LYS C 1 56 ? -14.799 40.825 -7.183 1.00 16.78 55 LYS C N 1
ATOM 2582 C CA . LYS C 1 56 ? -13.939 41.514 -8.148 1.00 14.85 55 LYS C CA 1
ATOM 2583 C C . LYS C 1 56 ? -13.089 40.533 -8.908 1.00 15.01 55 LYS C C 1
ATOM 2584 O O . LYS C 1 56 ? -12.436 39.675 -8.314 1.00 17.51 55 LYS C O 1
ATOM 2590 N N . THR C 1 57 ? -13.094 40.696 -10.229 1.00 18.04 56 THR C N 1
ATOM 2591 C CA . THR C 1 57 ? -12.606 39.692 -11.165 1.00 18.06 56 THR C CA 1
ATOM 2592 C C . THR C 1 57 ? -11.856 40.393 -12.302 1.00 17.64 56 THR C C 1
ATOM 2593 O O . THR C 1 57 ? -12.461 41.183 -13.019 1.00 18.86 56 THR C O 1
ATOM 2597 N N . PRO C 1 58 ? -10.552 40.105 -12.480 1.00 16.48 57 PRO C N 1
ATOM 2598 C CA . PRO C 1 58 ? -9.886 40.593 -13.703 1.00 17.35 57 PRO C CA 1
ATOM 2599 C C . PRO C 1 58 ? -10.372 39.842 -14.945 1.00 15.43 57 PRO C C 1
ATOM 2600 O O . PRO C 1 58 ? -10.578 38.640 -14.860 1.00 16.99 57 PRO C O 1
ATOM 2604 N N . VAL C 1 59 ? -10.578 40.549 -16.061 1.00 16.55 58 VAL C N 1
ATOM 2605 C CA . VAL C 1 59 ? -10.953 39.924 -17.327 1.00 17.58 58 VAL C CA 1
ATOM 2606 C C . VAL C 1 59 ? -10.241 40.699 -18.432 1.00 20.33 58 VAL C C 1
ATOM 2607 O O . VAL C 1 59 ? -9.776 41.823 -18.188 1.00 20.20 58 VAL C O 1
ATOM 2611 N N . MET C 1 60 ? -10.135 40.113 -19.626 1.00 18.12 59 MET C N 1
ATOM 2612 C CA . MET C 1 60 ? -9.482 40.805 -20.735 1.00 17.40 59 MET C CA 1
ATOM 2613 C C . MET C 1 60 ? -10.306 42.036 -21.100 1.00 16.85 59 MET C C 1
ATOM 2614 O O . MET C 1 60 ? -11.541 41.983 -21.096 1.00 14.05 59 MET C O 1
ATOM 2619 N N . ARG C 1 61 ? -9.629 43.138 -21.429 1.00 18.34 60 ARG C N 1
ATOM 2620 C CA . ARG C 1 61 ? -10.302 44.335 -21.939 1.00 16.69 60 ARG C CA 1
ATOM 2621 C C . ARG C 1 61 ? -10.688 44.159 -23.408 1.00 17.09 60 ARG C C 1
ATOM 2622 O O . ARG C 1 61 ? -9.822 43.989 -24.281 1.00 18.47 60 ARG C O 1
ATOM 2630 N N . VAL C 1 62 ? -11.987 44.164 -23.680 1.00 16.32 61 VAL C N 1
ATOM 2631 C CA . VAL C 1 62 ? -12.501 44.120 -25.050 1.00 18.30 61 VAL C CA 1
ATOM 2632 C C . VAL C 1 62 ? -13.403 45.353 -25.206 1.00 21.64 61 VAL C C 1
ATOM 2633 O O . VAL C 1 62 ? -14.504 45.387 -24.674 1.00 24.80 61 VAL C O 1
ATOM 2637 N N . GLU C 1 63 ? -12.913 46.396 -25.888 1.00 22.29 62 GLU C N 1
ATOM 2638 C CA . GLU C 1 63 ? -13.601 47.691 -25.841 1.00 20.61 62 GLU C CA 1
ATOM 2639 C C . GLU C 1 63 ? -13.846 48.279 -27.233 1.00 23.51 62 GLU C C 1
ATOM 2640 O O . GLU C 1 63 ? -13.001 48.170 -28.125 1.00 24.42 62 GLU C O 1
ATOM 2646 N N . HIS C 1 64 ? -15.011 48.886 -27.406 1.00 22.33 63 HIS C N 1
ATOM 2647 C CA . HIS C 1 64 ? -15.332 49.594 -28.650 1.00 26.24 63 HIS C CA 1
ATOM 2648 C C . HIS C 1 64 ? -16.426 50.626 -28.401 1.00 25.74 63 HIS C C 1
ATOM 2649 O O . HIS C 1 64 ? -17.465 50.306 -27.843 1.00 27.58 63 HIS C O 1
ATOM 2656 N N . ASP C 1 65 ? -16.192 51.858 -28.843 1.00 31.62 64 ASP C N 1
ATOM 2657 C CA . ASP C 1 65 ? -17.188 52.920 -28.722 1.00 29.62 64 ASP C CA 1
ATOM 2658 C C . ASP C 1 65 ? -17.634 53.093 -27.273 1.00 27.61 64 ASP C C 1
ATOM 2659 O O . ASP C 1 65 ? -18.783 53.445 -27.017 1.00 32.45 64 ASP C O 1
ATOM 2664 N N . GLY C 1 66 ? -16.744 52.828 -26.328 1.00 25.83 65 GLY C N 1
ATOM 2665 C CA . GLY C 1 66 ? -17.074 53.037 -24.921 1.00 29.19 65 GLY C CA 1
ATOM 2666 C C . GLY C 1 66 ? -17.897 51.914 -24.308 1.00 30.50 65 GLY C C 1
ATOM 2667 O O . GLY C 1 66 ? -18.355 52.006 -23.171 1.00 28.59 65 GLY C O 1
ATOM 2668 N N . ARG C 1 67 ? -18.102 50.842 -25.063 1.00 29.13 66 ARG C N 1
ATOM 2669 C CA . ARG C 1 67 ? -18.759 49.662 -24.499 1.00 28.50 66 ARG C CA 1
ATOM 2670 C C . ARG C 1 67 ? -17.706 48.586 -24.287 1.00 24.58 66 ARG C C 1
ATOM 2671 O O . ARG C 1 67 ? -16.709 48.538 -25.011 1.00 22.08 66 ARG C O 1
ATOM 2679 N N . TYR C 1 68 ? -17.926 47.721 -23.303 1.00 22.41 67 TYR C N 1
ATOM 2680 C CA . TYR C 1 68 ? -17.000 46.618 -23.056 1.00 20.36 67 TYR C CA 1
ATOM 2681 C C . TYR C 1 68 ? -17.722 45.290 -23.172 1.00 21.79 67 TYR C C 1
ATOM 2682 O O . TYR C 1 68 ? -18.830 45.126 -22.663 1.00 26.11 67 TYR C O 1
ATOM 2691 N N . ALA C 1 69 ? -17.092 44.325 -23.826 1.00 23.66 68 ALA C N 1
ATOM 2692 C CA . ALA C 1 69 ? -17.601 42.965 -23.735 1.00 21.25 68 ALA C CA 1
ATOM 2693 C C . ALA C 1 69 ? -16.768 42.206 -22.723 1.00 18.11 68 ALA C C 1
ATOM 2694 O O . ALA C 1 69 ? -15.552 42.374 -22.644 1.00 20.29 68 ALA C O 1
ATOM 2696 N N . VAL C 1 70 ? -17.435 41.372 -21.942 1.00 17.49 69 VAL C N 1
ATOM 2697 C CA . VAL C 1 70 ? -16.723 40.488 -21.038 1.00 17.72 69 VAL C CA 1
ATOM 2698 C C . VAL C 1 70 ? -17.058 39.057 -21.419 1.00 19.83 69 VAL C C 1
ATOM 2699 O O . VAL C 1 70 ? -18.195 38.745 -21.782 1.00 22.28 69 VAL C O 1
ATOM 2703 N N . VAL C 1 71 ? -16.045 38.206 -21.384 1.00 18.78 70 VAL C N 1
ATOM 2704 C CA . VAL C 1 71 ? -16.168 36.844 -21.888 1.00 16.89 70 VAL C CA 1
ATOM 2705 C C . VAL C 1 71 ? -15.994 35.902 -20.713 1.00 18.88 70 VAL C C 1
ATOM 2706 O O . VAL C 1 71 ? -14.954 35.900 -20.049 1.00 18.76 70 VAL C O 1
ATOM 2710 N N . ALA C 1 72 ? -17.011 35.087 -20.474 1.00 20.89 71 ALA C N 1
ATOM 2711 C CA . ALA C 1 72 ? -17.039 34.226 -19.299 1.00 19.71 71 ALA C CA 1
ATOM 2712 C C . ALA C 1 72 ? -16.426 32.882 -19.663 1.00 22.17 71 ALA C C 1
ATOM 2713 O O . ALA C 1 72 ? -17.103 31.863 -19.699 1.00 22.26 71 ALA C O 1
ATOM 2715 N N . SER C 1 73 ? -15.127 32.888 -19.954 1.00 25.47 72 SER C N 1
ATOM 2716 C CA . SER C 1 73 ? -14.455 31.690 -20.464 1.00 25.86 72 SER C CA 1
ATOM 2717 C C . SER C 1 73 ? -13.854 30.835 -19.357 1.00 28.86 72 SER C C 1
ATOM 2718 O O . SER C 1 73 ? -13.726 29.618 -19.516 1.00 31.48 72 SER C O 1
ATOM 2721 N N . GLN C 1 74 ? -13.497 31.483 -18.250 1.00 33.60 73 GLN C N 1
ATOM 2722 C CA . GLN C 1 74 ? -12.604 30.930 -17.214 1.00 39.21 73 GLN C CA 1
ATOM 2723 C C . GLN C 1 74 ? -11.620 29.847 -17.684 1.00 42.06 73 GLN C C 1
ATOM 2724 O O . GLN C 1 74 ? -11.623 28.720 -17.179 1.00 41.93 73 GLN C O 1
ATOM 2730 N N . GLY C 1 75 ? -10.770 30.216 -18.642 1.00 42.46 74 GLY C N 1
ATOM 2731 C CA . GLY C 1 75 ? -9.699 29.350 -19.101 1.00 42.68 74 GLY C CA 1
ATOM 2732 C C . GLY C 1 75 ? -10.163 28.133 -19.885 1.00 44.97 74 GLY C C 1
ATOM 2733 O O . GLY C 1 75 ? -9.405 27.178 -20.056 1.00 49.25 74 GLY C O 1
ATOM 2734 N N . GLY C 1 76 ? -11.402 28.158 -20.361 1.00 42.28 75 GLY C N 1
ATOM 2735 C CA . GLY C 1 76 ? -11.942 27.055 -21.135 1.00 43.15 75 GLY C CA 1
ATOM 2736 C C . GLY C 1 76 ? -12.707 26.026 -20.320 1.00 45.12 75 GLY C C 1
ATOM 2737 O O . GLY C 1 76 ? -13.053 24.951 -20.814 1.00 45.77 75 GLY C O 1
ATOM 2738 N N . ALA C 1 77 ? -12.984 26.359 -19.066 1.00 46.21 76 ALA C N 1
ATOM 2739 C CA . ALA C 1 77 ? -13.734 25.469 -18.182 1.00 45.11 76 ALA C CA 1
ATOM 2740 C C . ALA C 1 77 ? -15.063 24.994 -18.786 1.00 47.03 76 ALA C C 1
ATOM 2741 O O . ALA C 1 77 ? -15.661 25.674 -19.625 1.00 47.45 76 ALA C O 1
ATOM 2743 N N . PRO C 1 78 ? -15.526 23.809 -18.355 1.00 46.59 77 PRO C N 1
ATOM 2744 C CA . PRO C 1 78 ? -16.804 23.236 -18.797 1.00 46.76 77 PRO C CA 1
ATOM 2745 C C . PRO C 1 78 ? -17.993 23.991 -18.212 1.00 45.56 77 PRO C C 1
ATOM 2746 O O . PRO C 1 78 ? -19.107 23.865 -18.721 1.00 46.54 77 PRO C O 1
ATOM 2750 N N . THR C 1 79 ? -17.748 24.765 -17.157 1.00 43.56 78 THR C N 1
ATOM 2751 C CA . THR C 1 79 ? -18.815 25.459 -16.439 1.00 43.88 78 THR C CA 1
ATOM 2752 C C . THR C 1 79 ? -18.614 26.975 -16.444 1.00 40.74 78 THR C C 1
ATOM 2753 O O . THR C 1 79 ? -17.507 27.467 -16.699 1.00 37.88 78 THR C O 1
ATOM 2757 N N . HIS C 1 80 ? -19.687 27.707 -16.159 1.00 37.63 79 HIS C N 1
ATOM 2758 C CA . HIS C 1 80 ? -19.618 29.165 -16.064 1.00 30.39 79 HIS C CA 1
ATOM 2759 C C . HIS C 1 80 ? -18.975 29.616 -14.765 1.00 28.63 79 HIS C C 1
ATOM 2760 O O . HIS C 1 80 ? -19.197 29.013 -13.720 1.00 30.65 79 HIS C O 1
ATOM 2767 N N . PRO C 1 81 ? -18.206 30.722 -14.815 1.00 27.97 80 PRO C N 1
ATOM 2768 C CA . PRO C 1 81 ? -17.662 31.330 -13.596 1.00 25.31 80 PRO C CA 1
ATOM 2769 C C . PRO C 1 81 ? -18.761 31.953 -12.730 1.00 21.89 80 PRO C C 1
ATOM 2770 O O . PRO C 1 81 ? -19.823 32.335 -13.245 1.00 23.16 80 PRO C O 1
ATOM 2774 N N . ALA C 1 82 ? -18.500 32.069 -11.429 1.00 21.79 81 ALA C N 1
ATOM 2775 C CA . ALA C 1 82 ? -19.481 32.628 -10.489 1.00 21.20 81 ALA C CA 1
ATOM 2776 C C . ALA C 1 82 ? -19.932 34.055 -10.862 1.00 21.06 81 ALA C C 1
ATOM 2777 O O . ALA C 1 82 ? -21.112 34.402 -10.734 1.00 19.80 81 ALA C O 1
ATOM 2779 N N . TRP C 1 83 ? -19.010 34.884 -11.331 1.00 18.91 82 TRP C N 1
ATOM 2780 C CA . TRP C 1 83 ? -19.393 36.249 -11.696 1.00 20.34 82 TRP C CA 1
ATOM 2781 C C . TRP C 1 83 ? -20.416 36.324 -12.836 1.00 21.13 82 TRP C C 1
ATOM 2782 O O . TRP C 1 83 ? -21.192 37.289 -12.937 1.00 20.19 82 TRP C O 1
ATOM 2793 N N . TYR C 1 84 ? -20.420 35.315 -13.698 1.00 20.51 83 TYR C N 1
ATOM 2794 C CA . TYR C 1 84 ? -21.450 35.228 -14.729 1.00 21.26 83 TYR C CA 1
ATOM 2795 C C . TYR C 1 84 ? -22.846 35.030 -14.105 1.00 20.97 83 TYR C C 1
ATOM 2796 O O . TYR C 1 84 ? -23.796 35.728 -14.457 1.00 20.48 83 TYR C O 1
ATOM 2805 N N . PHE C 1 85 ? -22.970 34.077 -13.187 1.00 23.01 84 PHE C N 1
ATOM 2806 C CA . PHE C 1 85 ? -24.230 33.904 -12.468 1.00 26.39 84 PHE C CA 1
ATOM 2807 C C . PHE C 1 85 ? -24.619 35.176 -11.720 1.00 26.73 84 PHE C C 1
ATOM 2808 O O . PHE C 1 85 ? -25.805 35.495 -11.602 1.00 24.63 84 PHE C O 1
ATOM 2816 N N . ASN C 1 86 ? -23.626 35.899 -11.204 1.00 23.27 85 ASN C N 1
ATOM 2817 C CA . ASN C 1 86 ? -23.916 37.165 -10.534 1.00 21.44 85 ASN C CA 1
ATOM 2818 C C . ASN C 1 86 ? -24.606 38.137 -11.479 1.00 23.43 85 ASN C C 1
ATOM 2819 O O . ASN C 1 86 ? -25.628 38.728 -11.131 1.00 25.20 85 ASN C O 1
ATOM 2824 N N . LEU C 1 87 ? -24.069 38.275 -12.688 1.00 21.59 86 LEU C N 1
ATOM 2825 C CA . LEU C 1 87 ? -24.612 39.211 -13.671 1.00 22.99 86 LEU C CA 1
ATOM 2826 C C . LEU C 1 87 ? -26.002 38.815 -14.147 1.00 25.16 86 LEU C C 1
ATOM 2827 O O . LEU C 1 87 ? -26.845 39.685 -14.439 1.00 24.81 86 LEU C O 1
ATOM 2832 N N . VAL C 1 88 ? -26.227 37.513 -14.265 1.00 25.75 87 VAL C N 1
ATOM 2833 C CA . VAL C 1 88 ? -27.546 37.010 -14.643 1.00 26.25 87 VAL C CA 1
ATOM 2834 C C . VAL C 1 88 ? -28.565 37.406 -13.581 1.00 26.05 87 VAL C C 1
ATOM 2835 O O . VAL C 1 88 ? -29.667 37.837 -13.924 1.00 30.11 87 VAL C O 1
ATOM 2839 N N . ALA C 1 89 ? -28.185 37.292 -12.309 1.00 22.64 88 ALA C N 1
ATOM 2840 C CA . ALA C 1 89 ? -29.092 37.596 -11.186 1.00 23.23 88 ALA C CA 1
ATOM 2841 C C . ALA C 1 89 ? -29.282 39.100 -10.915 1.00 26.02 88 ALA C C 1
ATOM 2842 O O . ALA C 1 89 ? -30.307 39.515 -10.335 1.00 24.59 88 ALA C O 1
ATOM 2844 N N . ASP C 1 90 ? -28.298 39.902 -11.320 1.00 22.64 89 ASP C N 1
ATOM 2845 C CA . ASP C 1 90 ? -28.322 41.361 -11.147 1.00 23.48 89 ASP C CA 1
ATOM 2846 C C . ASP C 1 90 ? -27.288 41.947 -12.114 1.00 22.34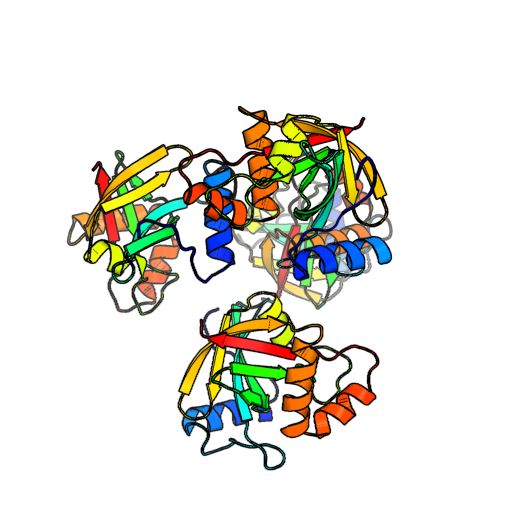 89 ASP C C 1
ATOM 2847 O O . ASP C 1 90 ? -26.083 41.867 -11.856 1.00 21.07 89 ASP C O 1
ATOM 2852 N N . PRO C 1 91 ? -27.753 42.522 -13.230 1.00 23.70 90 PRO C N 1
ATOM 2853 C CA . PRO C 1 91 ? -26.840 42.937 -14.314 1.00 23.95 90 PRO C CA 1
ATOM 2854 C C . PRO C 1 91 ? -26.042 44.214 -14.045 1.00 21.17 90 PRO C C 1
ATOM 2855 O O . PRO C 1 91 ? -25.243 44.628 -14.894 1.00 22.62 90 PRO C O 1
ATOM 2859 N N . ARG C 1 92 ? -26.204 44.812 -12.869 1.00 21.90 91 ARG C N 1
ATOM 2860 C CA . ARG C 1 92 ? -25.430 46.001 -12.542 1.00 23.55 91 ARG C CA 1
ATOM 2861 C C . ARG C 1 92 ? -24.024 45.577 -12.165 1.00 25.95 91 ARG C C 1
ATOM 2862 O O . ARG C 1 92 ? -23.833 44.612 -11.429 1.00 27.14 91 ARG C O 1
ATOM 2870 N N . ALA C 1 93 ? -23.043 46.313 -12.650 1.00 24.66 92 ALA C N 1
ATOM 2871 C CA . ALA C 1 93 ? -21.657 45.987 -12.350 1.00 23.26 92 ALA C CA 1
ATOM 2872 C C . ALA C 1 93 ? -20.857 47.264 -12.346 1.00 22.47 92 ALA C C 1
ATOM 2873 O O . ALA C 1 93 ? -21.336 48.319 -12.781 1.00 24.00 92 ALA C O 1
ATOM 2875 N N . GLN C 1 94 ? -19.644 47.186 -11.832 1.00 20.80 93 GLN C N 1
ATOM 2876 C CA . GLN C 1 94 ? -18.687 48.254 -12.050 1.00 24.09 93 GLN C CA 1
ATOM 2877 C C . GLN C 1 94 ? -17.517 47.723 -12.846 1.00 24.09 93 GLN C C 1
ATOM 2878 O O . GLN C 1 94 ? -17.080 46.588 -12.664 1.00 21.68 93 GLN C O 1
ATOM 2884 N N . LEU C 1 95 ? -17.010 48.564 -13.732 1.00 20.11 94 LEU C N 1
ATOM 2885 C CA . LEU C 1 95 ? -15.873 48.202 -14.546 1.00 23.10 94 LEU C CA 1
ATOM 2886 C C . LEU C 1 95 ? -14.793 49.245 -14.309 1.00 23.73 94 LEU C C 1
ATOM 2887 O O . LEU C 1 95 ? -15.023 50.438 -14.506 1.00 29.00 94 LEU C O 1
ATOM 2892 N N . ARG C 1 96 ? -13.639 48.795 -13.836 1.00 20.03 95 ARG C N 1
ATOM 2893 C CA . ARG C 1 96 ? -12.475 49.645 -13.659 1.00 21.41 95 ARG C CA 1
ATOM 2894 C C . ARG C 1 96 ? -11.544 49.484 -14.865 1.00 26.13 95 ARG C C 1
ATOM 2895 O O . ARG C 1 96 ? -11.030 48.384 -15.119 1.00 21.21 95 ARG C O 1
ATOM 2903 N N . ASP C 1 97 ? -11.338 50.583 -15.590 1.00 23.95 96 ASP C N 1
ATOM 2904 C CA . ASP C 1 97 ? -10.403 50.628 -16.715 1.00 24.71 96 ASP C CA 1
ATOM 2905 C C . ASP C 1 97 ? -9.348 51.673 -16.380 1.00 25.26 96 ASP C C 1
ATOM 2906 O O . ASP C 1 97 ? -9.578 52.876 -16.515 1.00 26.70 96 ASP C O 1
ATOM 2911 N N . LYS C 1 98 ? -8.202 51.193 -15.924 1.00 23.78 97 LYS C N 1
ATOM 2912 C CA . LYS C 1 98 ? -7.141 52.036 -15.392 1.00 29.42 97 LYS C CA 1
ATOM 2913 C C . LYS C 1 98 ? -7.659 52.902 -14.243 1.00 32.90 97 LYS C C 1
ATOM 2914 O O . LYS C 1 98 ? -7.981 52.379 -13.172 1.00 29.79 97 LYS C O 1
ATOM 2920 N N . ASP C 1 99 ? -7.759 54.207 -14.457 1.00 33.97 98 ASP C N 1
ATOM 2921 C CA . ASP C 1 99 ? -8.211 55.092 -13.397 1.00 38.01 98 ASP C CA 1
ATOM 2922 C C . ASP C 1 99 ? -9.719 55.308 -13.442 1.00 36.01 98 ASP C C 1
ATOM 2923 O O . ASP C 1 99 ? -10.313 55.743 -12.457 1.00 39.41 98 ASP C O 1
ATOM 2928 N N . ALA C 1 100 ? -10.345 55.000 -14.574 1.00 33.22 99 ALA C N 1
ATOM 2929 C CA . ALA C 1 100 ? -11.789 55.183 -14.696 1.00 30.93 99 ALA C CA 1
ATOM 2930 C C . ALA C 1 100 ? -12.612 54.070 -14.046 1.00 33.53 99 ALA C C 1
ATOM 2931 O O . ALA C 1 100 ? -12.339 52.875 -14.239 1.00 30.45 99 ALA C O 1
ATOM 2933 N N . VAL C 1 101 ? -13.629 54.479 -13.288 1.00 31.24 100 VAL C N 1
ATOM 2934 C CA . VAL C 1 101 ? -14.564 53.552 -12.662 1.00 30.54 100 VAL C CA 1
ATOM 2935 C C . VAL C 1 101 ? -15.940 53.801 -13.239 1.00 30.38 100 VAL C C 1
ATOM 2936 O O . VAL C 1 101 ? -16.500 54.884 -13.058 1.00 31.51 100 VAL C O 1
ATOM 2940 N N . LEU C 1 102 ? -16.482 52.802 -13.938 1.00 25.37 101 LEU C N 1
ATOM 2941 C CA . LEU C 1 102 ? -17.716 52.962 -14.697 1.00 26.61 101 LEU C CA 1
ATOM 2942 C C . LEU C 1 102 ? -18.829 52.103 -14.130 1.00 24.16 101 LEU C C 1
ATOM 2943 O O . LEU C 1 102 ? -18.652 50.906 -13.960 1.00 24.62 101 LEU C O 1
ATOM 2948 N N . SER C 1 103 ? -19.986 52.703 -13.861 1.00 23.27 102 SER C N 1
ATOM 2949 C CA . SER C 1 103 ? -21.176 51.920 -13.515 1.00 22.99 102 SER C CA 1
ATOM 2950 C C . SER C 1 103 ? -21.843 51.455 -14.789 1.00 28.70 102 SER C C 1
ATOM 2951 O O . SER C 1 103 ? -22.181 52.263 -15.659 1.00 30.78 102 SER C O 1
ATOM 2954 N N . VAL C 1 104 ? -22.022 50.147 -14.923 1.00 23.88 103 VAL C N 1
ATOM 2955 C CA . VAL C 1 104 ? -22.504 49.600 -16.190 1.00 25.73 103 VAL C CA 1
ATOM 2956 C C . VAL C 1 104 ? -23.632 48.612 -15.974 1.00 25.22 103 VAL C C 1
ATOM 2957 O O . VAL C 1 104 ? -23.881 48.166 -14.859 1.00 25.65 103 VAL C O 1
ATOM 2961 N N . VAL C 1 105 ? -24.342 48.283 -17.045 1.00 24.18 104 VAL C N 1
ATOM 2962 C CA . VAL C 1 105 ? -25.347 47.244 -16.983 1.00 24.80 104 VAL C CA 1
ATOM 2963 C C . VAL C 1 105 ? -25.037 46.196 -18.054 1.00 25.24 104 VAL C C 1
ATOM 2964 O O . VAL C 1 105 ? -24.771 46.540 -19.217 1.00 28.62 104 VAL C O 1
ATOM 2968 N N . ALA C 1 106 ? -25.069 44.925 -17.656 1.00 21.98 105 ALA C N 1
ATOM 2969 C CA . ALA C 1 106 ? -24.686 43.834 -18.539 1.00 23.23 105 ALA C CA 1
ATOM 2970 C C . ALA C 1 106 ? -25.875 43.279 -19.303 1.00 24.63 105 ALA C C 1
ATOM 2971 O O . ALA C 1 106 ? -26.987 43.201 -18.787 1.00 25.73 105 ALA C O 1
ATOM 2973 N N . ARG C 1 107 ? -25.621 42.886 -20.543 1.00 21.08 106 ARG C N 1
ATOM 2974 C CA . ARG C 1 107 ? -26.630 42.240 -21.348 1.00 22.68 106 ARG C CA 1
ATOM 2975 C C . ARG C 1 107 ? -25.936 41.093 -22.100 1.00 22.69 106 ARG C C 1
ATOM 2976 O O . ARG C 1 107 ? -24.959 41.331 -22.793 1.00 23.53 106 ARG C O 1
ATOM 2984 N N . GLU C 1 108 ? -26.415 39.859 -21.931 1.00 22.43 107 GLU C N 1
ATOM 2985 C CA . GLU C 1 108 ? -25.809 38.707 -22.596 1.00 25.75 107 GLU C CA 1
ATOM 2986 C C . GLU C 1 108 ? -26.127 38.767 -24.083 1.00 25.72 107 GLU C C 1
ATOM 2987 O O . GLU C 1 108 ? -27.253 39.071 -24.461 1.00 26.12 107 GLU C O 1
ATOM 2993 N N . LEU C 1 109 ? -25.131 38.499 -24.922 1.00 24.43 108 LEU C N 1
ATOM 2994 C CA . LEU C 1 109 ? -25.299 38.692 -26.358 1.00 25.84 108 LEU C CA 1
ATOM 2995 C C . LEU C 1 109 ? -25.657 37.410 -27.091 1.00 26.72 108 LEU C C 1
ATOM 2996 O O . LEU C 1 109 ? -25.237 36.312 -26.709 1.00 28.12 108 LEU C O 1
ATOM 3001 N N . ALA C 1 110 ? -26.422 37.575 -28.164 1.00 28.14 109 ALA C N 1
ATOM 3002 C CA . ALA C 1 110 ? -26.750 36.473 -29.055 1.00 30.63 109 ALA C CA 1
ATOM 3003 C C . ALA C 1 110 ? -26.794 36.956 -30.502 1.00 30.78 109 ALA C C 1
ATOM 3004 O O . ALA C 1 110 ? -26.759 38.163 -30.770 1.00 29.70 109 ALA C O 1
ATOM 3006 N N . GLY C 1 111 ? -26.872 36.009 -31.434 1.00 29.79 110 GLY C N 1
ATOM 3007 C CA . GLY C 1 111 ? -27.035 36.323 -32.842 1.00 31.47 110 GLY C CA 1
ATOM 3008 C C . GLY C 1 111 ? -25.888 37.107 -33.436 1.00 31.10 110 GLY C C 1
ATOM 3009 O O . GLY C 1 111 ? -24.743 36.975 -32.993 1.00 29.85 110 GLY C O 1
ATOM 3010 N N . PRO C 1 112 ? -26.190 37.928 -34.453 1.00 30.56 111 PRO C N 1
ATOM 3011 C CA . PRO C 1 112 ? -25.202 38.734 -35.169 1.00 30.80 111 PRO C CA 1
ATOM 3012 C C . PRO C 1 112 ? -24.448 39.672 -34.239 1.00 28.75 111 PRO C C 1
ATOM 3013 O O . PRO C 1 112 ? -23.265 39.923 -34.460 1.00 28.90 111 PRO C O 1
ATOM 3017 N N . GLU C 1 113 ? -25.117 40.202 -33.215 1.00 26.42 112 GLU C N 1
ATOM 3018 C CA . GLU C 1 113 ? -24.416 41.068 -32.287 1.00 25.43 112 GLU C CA 1
ATOM 3019 C C . GLU C 1 113 ? -23.332 40.307 -31.521 1.00 22.80 112 GLU C C 1
ATOM 3020 O O . GLU C 1 113 ? -22.215 40.808 -31.346 1.00 24.26 112 GLU C O 1
ATOM 3026 N N . ARG C 1 114 ? -23.659 39.107 -31.050 1.00 25.79 113 ARG C N 1
ATOM 3027 C CA . ARG C 1 114 ? -22.652 38.286 -30.383 1.00 26.32 113 ARG C CA 1
ATOM 3028 C C . ARG C 1 114 ? -21.495 38.038 -31.344 1.00 24.99 113 ARG C C 1
ATOM 3029 O O . ARG C 1 114 ? -20.331 38.195 -30.986 1.00 23.17 113 ARG C O 1
ATOM 3037 N N . ALA C 1 115 ? -21.814 37.662 -32.577 1.00 25.81 114 ALA C N 1
ATOM 3038 C CA . ALA C 1 115 ? -20.767 37.361 -33.557 1.00 25.07 114 ALA C CA 1
ATOM 3039 C C . ALA C 1 115 ? -19.803 38.521 -33.702 1.00 24.28 114 ALA C C 1
ATOM 3040 O O . ALA C 1 115 ? -18.594 38.332 -33.739 1.00 23.04 114 ALA C O 1
ATOM 3042 N N . GLU C 1 116 ? -20.342 39.730 -33.788 1.00 25.36 115 GLU C N 1
ATOM 3043 C CA . GLU C 1 116 ? -19.516 40.920 -33.905 1.00 26.72 115 GLU C CA 1
ATOM 3044 C C . GLU C 1 116 ? -18.572 41.086 -32.700 1.00 25.82 115 GLU C C 1
ATOM 3045 O O . GLU C 1 116 ? -17.377 41.334 -32.845 1.00 25.72 115 GLU C O 1
ATOM 3051 N N . TRP C 1 117 ? -19.115 40.961 -31.505 1.00 23.47 116 TRP C N 1
ATOM 3052 C CA . TRP C 1 117 ? -18.291 41.104 -30.319 1.00 21.66 116 TRP C CA 1
ATOM 3053 C C . TRP C 1 117 ? -17.330 39.933 -30.095 1.00 23.38 116 TRP C C 1
ATOM 3054 O O . TRP C 1 117 ? -16.243 40.112 -29.532 1.00 22.03 116 TRP C O 1
ATOM 3065 N N . TRP C 1 118 ? -17.722 38.740 -30.540 1.00 23.57 117 TRP C N 1
ATOM 3066 C CA . TRP C 1 118 ? -16.817 37.600 -30.481 1.00 23.15 117 TRP C CA 1
ATOM 3067 C C . TRP C 1 118 ? -15.596 37.841 -31.365 1.00 21.43 117 TRP C C 1
ATOM 3068 O O . TRP C 1 118 ? -14.460 37.605 -30.941 1.00 21.31 117 TRP C O 1
ATOM 3079 N N . GLU C 1 119 ? -15.805 38.344 -32.584 1.00 20.28 118 GLU C N 1
ATOM 3080 C CA . GLU C 1 119 ? -14.646 38.660 -33.417 1.00 21.20 118 GLU C CA 1
ATOM 3081 C C . GLU C 1 119 ? -13.766 39.694 -32.749 1.00 21.46 118 GLU C C 1
ATOM 3082 O O . GLU C 1 119 ? -12.542 39.600 -32.817 1.00 21.90 118 GLU C O 1
ATOM 3088 N N . ARG C 1 120 ? -14.383 40.690 -32.123 1.00 21.08 119 ARG C N 1
ATOM 3089 C CA . ARG C 1 120 ? -13.593 41.730 -31.447 1.00 22.45 119 ARG C CA 1
ATOM 3090 C C . ARG C 1 120 ? -12.782 41.152 -30.301 1.00 22.47 119 ARG C C 1
ATOM 3091 O O . ARG C 1 120 ? -11.616 41.508 -30.106 1.00 22.98 119 ARG C O 1
ATOM 3099 N N . ALA C 1 121 ? -13.424 40.285 -29.523 1.00 20.39 120 ALA C N 1
ATOM 3100 C CA . ALA C 1 121 ? -12.752 39.612 -28.405 1.00 20.31 120 ALA C CA 1
ATOM 3101 C C . ALA C 1 121 ? -11.574 38.776 -28.872 1.00 18.63 120 ALA C C 1
ATOM 3102 O O . ALA C 1 121 ? -10.501 38.786 -28.256 1.00 19.16 120 ALA C O 1
ATOM 3104 N N . VAL C 1 122 ? -11.783 38.023 -29.949 1.00 18.12 121 VAL C N 1
ATOM 3105 C CA . VAL C 1 122 ? -10.714 37.166 -30.483 1.00 18.98 121 VAL C CA 1
ATOM 3106 C C . VAL C 1 122 ? -9.583 38.002 -31.078 1.00 20.86 121 VAL C C 1
ATOM 3107 O O . VAL C 1 122 ? -8.411 37.616 -31.003 1.00 21.76 121 VAL C O 1
ATOM 3111 N N . ARG C 1 123 ? -9.914 39.149 -31.669 1.00 20.35 122 ARG C N 1
ATOM 3112 C CA . ARG C 1 123 ? -8.859 40.076 -32.092 1.00 21.88 122 ARG C CA 1
ATOM 3113 C C . ARG C 1 123 ? -8.031 40.579 -30.899 1.00 24.80 122 ARG C C 1
ATOM 3114 O O . ARG C 1 123 ? -6.799 40.689 -30.976 1.00 20.77 122 ARG C O 1
ATOM 3122 N N . ALA C 1 124 ? -8.706 40.859 -29.788 1.00 23.71 123 ALA C N 1
ATOM 3123 C CA . ALA C 1 124 ? -8.041 41.337 -28.581 1.00 22.79 123 ALA C CA 1
ATOM 3124 C C . ALA C 1 124 ? -7.222 40.254 -27.851 1.00 20.92 123 ALA C C 1
ATOM 3125 O O . ALA C 1 124 ? -6.169 40.544 -27.281 1.00 23.20 123 ALA C O 1
ATOM 3127 N N . TYR C 1 125 ? -7.704 39.012 -27.877 1.00 20.88 124 TYR C N 1
ATOM 3128 C CA . TYR C 1 125 ? -7.076 37.912 -27.151 1.00 18.43 124 TYR C CA 1
ATOM 3129 C C . TYR C 1 125 ? -7.364 36.623 -27.914 1.00 19.15 124 TYR C C 1
ATOM 3130 O O . TYR C 1 125 ? -8.397 35.988 -27.713 1.00 18.09 124 TYR C O 1
ATOM 3139 N N . PRO C 1 126 ? -6.468 36.259 -28.844 1.00 17.91 125 PRO C N 1
ATOM 3140 C CA . PRO C 1 126 ? -6.759 35.147 -29.765 1.00 20.02 125 PRO C CA 1
ATOM 3141 C C . PRO C 1 126 ? -7.005 33.816 -29.064 1.00 19.50 125 PRO C C 1
ATOM 3142 O O . PRO C 1 126 ? -7.680 32.951 -29.614 1.00 19.07 125 PRO C O 1
ATOM 3146 N N . THR C 1 127 ? -6.490 33.667 -27.849 1.00 18.75 126 THR C N 1
ATOM 3147 C CA . THR C 1 127 ? -6.669 32.451 -27.082 1.00 20.51 126 THR C CA 1
ATOM 3148 C C . THR C 1 127 ? -8.139 32.171 -26.752 1.00 18.99 126 THR C C 1
ATOM 3149 O O . THR C 1 127 ? -8.503 31.027 -26.477 1.00 18.18 126 THR C O 1
ATOM 3153 N N . TYR C 1 128 ? -8.983 33.202 -26.793 1.00 20.07 127 TYR C N 1
ATOM 3154 C CA . TYR C 1 128 ? -10.413 32.979 -26.613 1.00 20.89 127 TYR C CA 1
ATOM 3155 C C . TYR C 1 128 ? -10.924 31.931 -27.612 1.00 21.99 127 TYR C C 1
ATOM 3156 O O . TYR C 1 128 ? -11.806 31.136 -27.284 1.00 20.89 127 TYR C O 1
ATOM 3165 N N . GLN C 1 129 ? -10.387 31.937 -28.834 1.00 19.84 128 GLN C N 1
ATOM 3166 C CA . GLN C 1 129 ? -10.876 31.004 -29.850 1.00 17.21 128 GLN C CA 1
ATOM 3167 C C . GLN C 1 129 ? -10.487 29.576 -29.495 1.00 19.68 128 GLN C C 1
ATOM 3168 O O . GLN C 1 129 ? -11.267 28.656 -29.701 1.00 19.74 128 GLN C O 1
ATOM 3174 N N . GLU C 1 130 ? -9.283 29.409 -28.953 1.00 21.35 129 GLU C N 1
ATOM 3175 C CA . GLU C 1 130 ? -8.848 28.114 -28.456 1.00 21.79 129 GLU C CA 1
ATOM 3176 C C . GLU C 1 130 ? -9.795 27.621 -27.362 1.00 23.12 129 GLU C C 1
ATOM 3177 O O . GLU C 1 130 ? -10.232 26.469 -27.388 1.00 20.25 129 GLU C O 1
ATOM 3183 N N . TYR C 1 131 ? -10.108 28.495 -26.402 1.00 21.71 130 TYR C N 1
ATOM 3184 C CA . TYR C 1 131 ? -11.065 28.134 -25.354 1.00 22.10 130 TYR C CA 1
ATOM 3185 C C . TYR C 1 131 ? -12.388 27.660 -25.944 1.00 22.17 130 TYR C C 1
ATOM 3186 O O . TYR C 1 131 ? -12.910 26.618 -25.546 1.00 22.78 130 TYR C O 1
ATOM 3195 N N . GLN C 1 132 ? -12.957 28.431 -26.864 1.00 19.83 131 GLN C N 1
ATOM 3196 C CA . GLN C 1 132 ? -14.207 28.001 -27.483 1.00 21.27 131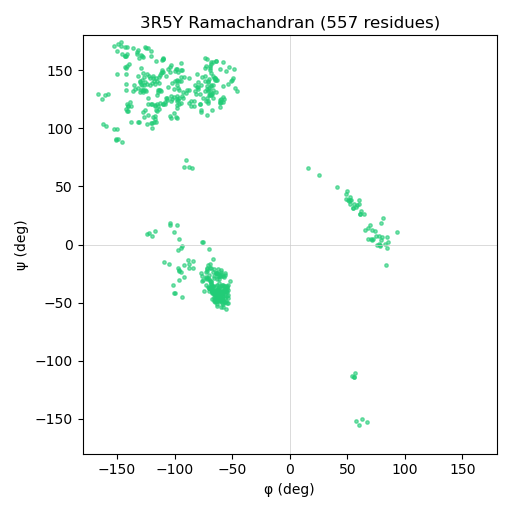 GLN C CA 1
ATOM 3197 C C . GLN C 1 132 ? -14.073 26.649 -28.199 1.00 24.85 131 GLN C C 1
ATOM 3198 O O . GLN C 1 132 ? -14.979 25.812 -28.135 1.00 24.00 131 GLN C O 1
ATOM 3204 N N . ASP C 1 133 ? -12.956 26.442 -28.895 1.00 22.96 132 ASP C N 1
ATOM 3205 C CA . ASP C 1 133 ? -12.782 25.195 -29.644 1.00 23.82 132 ASP C CA 1
ATOM 3206 C C . ASP C 1 133 ? -12.806 23.992 -28.700 1.00 23.75 132 ASP C C 1
ATOM 3207 O O . ASP C 1 133 ? -13.132 22.867 -29.102 1.00 24.49 132 ASP C O 1
ATOM 3212 N N . ASN C 1 134 ? -12.418 24.232 -27.456 1.00 19.72 133 ASN C N 1
ATOM 3213 C CA . ASN C 1 134 ? -12.258 23.172 -26.476 1.00 22.65 133 ASN C CA 1
ATOM 3214 C C . ASN C 1 134 ? -13.386 23.108 -25.454 1.00 28.32 133 ASN C C 1
ATOM 3215 O O . ASN C 1 134 ? -13.219 22.532 -24.387 1.00 31.30 133 ASN C O 1
ATOM 3220 N N . THR C 1 135 ? -14.522 23.708 -25.761 1.00 29.38 134 THR C N 1
ATOM 3221 C CA . THR C 1 135 ? -15.685 23.467 -24.917 1.00 35.09 134 THR C CA 1
ATOM 3222 C C . THR C 1 135 ? -16.958 23.373 -25.746 1.00 35.80 134 THR C C 1
ATOM 3223 O O . THR C 1 135 ? -17.091 24.031 -26.785 1.00 32.01 134 THR C O 1
ATOM 3227 N N . ARG C 1 136 ? -17.883 22.527 -25.291 1.00 41.85 135 ARG C N 1
ATOM 3228 C CA . ARG C 1 136 ? -19.139 22.313 -26.005 1.00 45.99 135 ARG C CA 1
ATOM 3229 C C . ARG C 1 136 ? -20.078 23.499 -25.837 1.00 44.30 135 ARG C C 1
ATOM 3230 O O . ARG C 1 136 ? -20.743 23.901 -26.785 1.00 47.20 135 ARG C O 1
ATOM 3238 N N . ARG C 1 137 ? -20.124 24.056 -24.633 1.00 43.41 136 ARG C N 1
ATOM 3239 C CA . ARG C 1 137 ? -20.998 25.194 -24.362 1.00 44.34 136 ARG C CA 1
ATOM 3240 C C . ARG C 1 137 ? -20.548 26.430 -25.140 1.00 38.01 136 ARG C C 1
ATOM 3241 O O . ARG C 1 137 ? -19.348 26.705 -25.234 1.00 32.27 136 ARG C O 1
ATOM 3249 N N . LEU C 1 138 ? -21.512 27.153 -25.710 1.00 34.99 137 LEU C N 1
ATOM 3250 C CA . LEU C 1 138 ? -21.275 28.507 -26.205 1.00 30.11 137 LEU C CA 1
ATOM 3251 C C . LEU C 1 138 ? -20.772 29.359 -25.033 1.00 25.74 137 LEU C C 1
ATOM 3252 O O . LEU C 1 138 ? -21.397 29.408 -23.975 1.00 25.83 137 LEU C O 1
ATOM 3257 N N . ILE C 1 139 ? -19.641 30.027 -25.201 1.00 24.37 138 ILE C N 1
ATOM 3258 C CA . ILE C 1 139 ? -19.099 30.826 -24.099 1.00 25.39 138 ILE C CA 1
ATOM 3259 C C . ILE C 1 139 ? -19.891 32.123 -24.013 1.00 23.02 138 ILE C C 1
ATOM 3260 O O . ILE C 1 139 ? -20.102 32.800 -25.019 1.00 20.93 138 ILE C O 1
ATOM 3265 N N . PRO C 1 140 ? -20.370 32.462 -22.810 1.00 21.74 139 PRO C N 1
ATOM 3266 C CA . PRO C 1 140 ? -21.148 33.703 -22.719 1.00 22.34 139 PRO C CA 1
ATOM 3267 C C . PRO C 1 140 ? -20.322 34.954 -22.984 1.00 20.95 139 PRO C C 1
ATOM 3268 O O . PRO C 1 140 ? -19.214 35.122 -22.452 1.00 19.38 139 PRO C O 1
ATOM 3272 N N . VAL C 1 141 ? -20.870 35.826 -23.823 1.00 19.06 140 VAL C N 1
ATOM 3273 C CA . VAL C 1 141 ? -20.287 37.137 -24.044 1.00 21.11 140 VAL C CA 1
ATOM 3274 C C . VAL C 1 141 ? -21.321 38.152 -23.569 1.00 21.03 140 VAL C C 1
ATOM 3275 O O . VAL C 1 141 ? -22.458 38.179 -24.068 1.00 20.87 140 VAL C O 1
ATOM 3279 N N . LEU C 1 142 ? -20.943 38.963 -22.588 1.00 20.33 141 LEU C N 1
ATOM 3280 C CA . LEU C 1 142 ? -21.837 40.011 -22.086 1.00 23.21 141 LEU C CA 1
ATOM 3281 C C . LEU C 1 142 ? -21.367 41.427 -22.378 1.00 21.79 141 LEU C C 1
ATOM 3282 O O . LEU C 1 142 ? -20.213 41.784 -22.132 1.00 22.49 141 LEU C O 1
ATOM 3287 N N . LEU C 1 143 ? -22.286 42.250 -22.877 1.00 20.71 142 LEU C N 1
ATOM 3288 C CA . LEU C 1 143 ? -21.962 43.624 -23.211 1.00 22.04 142 LEU C CA 1
ATOM 3289 C C . LEU C 1 143 ? -22.274 44.513 -22.019 1.00 19.78 142 LEU C C 1
ATOM 3290 O O . LEU C 1 143 ? -23.383 44.493 -21.477 1.00 21.59 142 LEU C O 1
ATOM 3295 N N . LEU C 1 144 ? -21.284 45.281 -21.607 1.00 21.65 143 LEU C N 1
ATOM 3296 C CA . LEU C 1 144 ? -21.434 46.198 -20.486 1.00 24.17 143 LEU C CA 1
ATOM 3297 C C . LEU C 1 144 ? -21.660 47.578 -21.050 1.00 27.22 143 LEU C C 1
ATOM 3298 O O . LEU C 1 144 ? -20.759 48.150 -21.671 1.00 29.08 143 LEU C O 1
ATOM 3303 N N . GLU C 1 145 ? -22.858 48.099 -20.829 1.00 26.46 144 GLU C N 1
ATOM 3304 C CA . GLU C 1 145 ? -23.242 49.394 -21.378 1.00 31.09 144 GLU C CA 1
ATOM 3305 C C . GLU C 1 145 ? -23.387 50.407 -20.257 1.00 33.02 144 GLU C C 1
ATOM 3306 O O . GLU C 1 145 ? -23.774 50.052 -19.138 1.00 29.71 144 GLU C O 1
ATOM 3312 N N . PRO C 1 146 ? -23.071 51.678 -20.551 1.00 41.24 145 PRO C N 1
ATOM 3313 C CA . PRO C 1 146 ? -23.139 52.735 -19.534 1.00 43.31 145 PRO C CA 1
ATOM 3314 C C . PRO C 1 146 ? -24.432 52.654 -18.730 1.00 42.59 145 PRO C C 1
ATOM 3315 O O . PRO C 1 146 ? -25.507 52.501 -19.304 1.00 42.11 145 PRO C O 1
ATOM 3319 N N . GLY C 1 147 ? -24.311 52.723 -17.408 1.00 44.08 146 GLY C N 1
ATOM 3320 C CA . GLY C 1 147 ? -25.462 52.707 -16.525 1.00 47.29 146 GLY C CA 1
ATOM 3321 C C . GLY C 1 147 ? -25.864 54.132 -16.209 1.00 50.57 146 GLY C C 1
ATOM 3322 O O . GLY C 1 147 ? -25.430 55.057 -16.897 1.00 50.67 146 GLY C O 1
ATOM 3323 N N . SER D 1 6 ? 3.045 56.230 33.981 1.00 55.45 5 SER D N 1
ATOM 3324 C CA . SER D 1 6 ? 3.836 55.165 33.369 1.00 52.92 5 SER D CA 1
ATOM 3325 C C . SER D 1 6 ? 4.902 55.738 32.429 1.00 49.00 5 SER D C 1
ATOM 3326 O O . SER D 1 6 ? 5.355 55.071 31.492 1.00 45.88 5 SER D O 1
ATOM 3328 N N . THR D 1 7 ? 5.313 56.972 32.699 1.00 47.40 6 THR D N 1
ATOM 3329 C CA . THR D 1 7 ? 6.127 57.729 31.749 1.00 45.80 6 THR D CA 1
ATOM 3330 C C . THR D 1 7 ? 7.428 57.033 31.359 1.00 38.66 6 THR D C 1
ATOM 3331 O O . THR D 1 7 ? 8.227 56.653 32.219 1.00 34.90 6 THR D O 1
ATOM 3335 N N . GLY D 1 8 ? 7.620 56.863 30.053 1.00 35.97 7 GLY D N 1
ATOM 3336 C CA . GLY D 1 8 ? 8.842 56.297 29.510 1.00 34.53 7 GLY D CA 1
ATOM 3337 C C . GLY D 1 8 ? 9.006 54.806 29.750 1.00 30.27 7 GLY D C 1
ATOM 3338 O O . GLY D 1 8 ? 10.039 54.238 29.414 1.00 32.17 7 GLY D O 1
ATOM 3339 N N . GLU D 1 9 ? 7.991 54.177 30.335 1.00 25.42 8 GLU D N 1
ATOM 3340 C CA . GLU D 1 9 ? 8.017 52.737 30.617 1.00 24.15 8 GLU D CA 1
ATOM 3341 C C . GLU D 1 9 ? 7.101 51.993 29.636 1.00 21.81 8 GLU D C 1
ATOM 3342 O O . GLU D 1 9 ? 5.978 52.416 29.397 1.00 24.34 8 GLU D O 1
ATOM 3348 N N . TYR D 1 10 ? 7.579 50.878 29.101 1.00 19.49 9 TYR D N 1
ATOM 3349 C CA . TYR D 1 10 ? 6.778 50.057 28.174 1.00 19.00 9 TYR D CA 1
ATOM 3350 C C . TYR D 1 10 ? 5.656 49.334 28.917 1.00 21.87 9 TYR D C 1
ATOM 3351 O O . TYR D 1 10 ? 5.897 48.612 29.886 1.00 22.31 9 TYR D O 1
ATOM 3360 N N . VAL D 1 11 ? 4.433 49.523 28.435 1.00 21.53 10 VAL D N 1
ATOM 3361 C CA . VAL D 1 11 ? 3.255 48.844 28.949 1.00 20.87 10 VAL D CA 1
ATOM 3362 C C . VAL D 1 11 ? 2.592 48.089 27.799 1.00 18.25 10 VAL D C 1
ATOM 3363 O O . VAL D 1 11 ? 2.076 48.701 26.870 1.00 21.94 10 VAL D O 1
ATOM 3367 N N . PRO D 1 12 ? 2.640 46.756 27.845 1.00 21.04 11 PRO D N 1
ATOM 3368 C CA . PRO D 1 12 ? 2.164 45.959 26.706 1.00 20.15 11 PRO D CA 1
ATOM 3369 C C . PRO D 1 12 ? 0.671 46.139 26.445 1.00 22.32 11 PRO D C 1
ATOM 3370 O O . PRO D 1 12 ? -0.101 46.536 27.337 1.00 22.92 11 PRO D O 1
ATOM 3374 N N . SER D 1 13 ? 0.292 45.841 25.210 1.00 21.16 12 SER D N 1
ATOM 3375 C CA . SER D 1 13 ? -1.091 45.696 24.799 1.00 22.96 12 SER D CA 1
ATOM 3376 C C . SER D 1 13 ? -1.829 44.747 25.725 1.00 25.01 12 SER D C 1
ATOM 3377 O O . SER D 1 13 ? -1.287 43.726 26.137 1.00 23.45 12 SER D O 1
ATOM 3380 N N . PRO D 1 14 ? -3.087 45.074 26.038 1.00 30.16 13 PRO D N 1
ATOM 3381 C CA . PRO D 1 14 ? -3.957 44.157 26.785 1.00 31.17 13 PRO D CA 1
ATOM 3382 C C . PRO D 1 14 ? -4.219 42.868 26.003 1.00 24.94 13 PRO D C 1
ATOM 3383 O O . PRO D 1 14 ? -4.513 41.851 26.620 1.00 26.33 13 PRO D O 1
ATOM 3387 N N . SER D 1 15 ? -4.117 42.897 24.673 1.00 22.11 14 SER D N 1
ATOM 3388 C CA . SER D 1 15 ? -4.237 41.661 23.909 1.00 23.87 14 SER D CA 1
ATOM 3389 C C . SER D 1 15 ? -3.033 40.784 24.213 1.00 26.37 14 SER D C 1
ATOM 3390 O O . SER D 1 15 ? -1.896 41.149 23.907 1.00 27.44 14 SER D O 1
ATOM 3393 N N . GLU D 1 16 ? -3.277 39.628 24.817 1.00 23.95 15 GLU D N 1
ATOM 3394 C CA . GLU D 1 16 ? -2.190 38.727 25.186 1.00 27.06 15 GLU D CA 1
ATOM 3395 C C . GLU D 1 16 ? -1.408 38.282 23.952 1.00 24.52 15 GLU D C 1
ATOM 3396 O O . GLU D 1 16 ? -0.184 38.115 23.993 1.00 23.50 15 GLU D O 1
ATOM 3402 N N . TRP D 1 17 ? -2.121 38.067 22.859 1.00 19.87 16 TRP D N 1
ATOM 3403 C CA . TRP D 1 17 ? -1.476 37.609 21.644 1.00 24.19 16 TRP D CA 1
ATOM 3404 C C . TRP D 1 17 ? -0.508 38.686 21.145 1.00 20.54 16 TRP D C 1
ATOM 3405 O O . TRP D 1 17 ? 0.653 38.404 20.851 1.00 23.82 16 TRP D O 1
ATOM 3416 N N . ILE D 1 18 ? -0.971 39.925 21.094 1.00 19.99 17 ILE D N 1
ATOM 3417 C CA . ILE D 1 18 ? -0.104 41.008 20.633 1.00 19.63 17 ILE D CA 1
ATOM 3418 C C . ILE D 1 18 ? 1.100 41.186 21.556 1.00 21.21 17 ILE D C 1
ATOM 3419 O O . ILE D 1 18 ? 2.236 41.342 21.097 1.00 20.71 17 ILE D O 1
ATOM 3424 N N . GLY D 1 19 ? 0.849 41.208 22.858 1.00 19.84 18 GLY D N 1
ATOM 3425 C CA . GLY D 1 19 ? 1.932 41.391 23.812 1.00 21.06 18 GLY D CA 1
ATOM 3426 C C . GLY D 1 19 ? 2.961 40.288 23.656 1.00 20.24 18 GLY D C 1
ATOM 3427 O O . GLY D 1 19 ? 4.179 40.541 23.681 1.00 20.64 18 GLY D O 1
ATOM 3428 N N . ASN D 1 20 ? 2.475 39.050 23.516 1.00 20.59 19 ASN D N 1
ATOM 3429 C CA . ASN D 1 20 ? 3.348 37.897 23.297 1.00 22.40 19 ASN D CA 1
ATOM 3430 C C . ASN D 1 20 ? 4.183 38.030 22.027 1.00 21.29 19 ASN D C 1
ATOM 3431 O O . ASN D 1 20 ? 5.369 37.691 22.004 1.00 20.82 19 ASN D O 1
ATOM 3436 N N . GLN D 1 21 ? 3.552 38.504 20.957 1.00 19.10 20 GLN D N 1
ATOM 3437 C CA . GLN D 1 21 ? 4.245 38.628 19.678 1.00 22.58 20 GLN D CA 1
ATOM 3438 C C . GLN D 1 21 ? 5.360 39.664 19.764 1.00 20.64 20 GLN D C 1
ATOM 3439 O O . GLN D 1 21 ? 6.445 39.455 19.224 1.00 22.17 20 GLN D O 1
ATOM 3445 N N . VAL D 1 22 ? 5.089 40.790 20.420 1.00 14.55 21 VAL D N 1
ATOM 3446 C CA . VAL D 1 22 ? 6.133 41.806 20.621 1.00 14.05 21 VAL D CA 1
ATOM 3447 C C . VAL D 1 22 ? 7.305 41.223 21.433 1.00 17.00 21 VAL D C 1
ATOM 3448 O O . VAL D 1 22 ? 8.479 41.409 21.101 1.00 18.74 21 VAL D O 1
ATOM 3452 N N . ALA D 1 23 ? 6.969 40.506 22.503 1.00 16.03 22 ALA D N 1
ATOM 3453 C CA . ALA D 1 23 ? 7.982 39.953 23.407 1.00 19.33 22 ALA D CA 1
ATOM 3454 C C . ALA D 1 23 ? 8.926 39.039 22.644 1.00 18.80 22 ALA D C 1
ATOM 3455 O O . ALA D 1 23 ? 10.144 39.166 22.758 1.00 17.99 22 ALA D O 1
ATOM 3457 N N . GLN D 1 24 ? 8.360 38.099 21.884 1.00 19.22 23 GLN D N 1
ATOM 3458 C CA . GLN D 1 24 ? 9.181 37.088 21.220 1.00 21.97 23 GLN D CA 1
ATOM 3459 C C . GLN D 1 24 ? 10.062 37.727 20.152 1.00 21.75 23 GLN D C 1
ATOM 3460 O O . GLN D 1 24 ? 11.226 37.359 19.974 1.00 19.59 23 GLN D O 1
ATOM 3466 N N . TYR D 1 25 ? 9.484 38.683 19.429 1.00 21.55 24 TYR D N 1
ATOM 3467 C CA . TYR D 1 25 ? 10.208 39.403 18.392 1.00 19.50 24 TYR D CA 1
ATOM 3468 C C . TYR D 1 25 ? 11.443 40.096 18.985 1.00 20.45 24 TYR D C 1
ATOM 3469 O O . TYR D 1 25 ? 12.560 39.938 18.487 1.00 21.63 24 TYR D O 1
ATOM 3478 N N . GLU D 1 26 ? 11.245 40.860 20.057 1.00 19.37 25 GLU D N 1
ATOM 3479 C CA . GLU D 1 26 ? 12.338 41.614 20.661 1.00 19.13 25 GLU D CA 1
ATOM 3480 C C . GLU D 1 26 ? 13.417 40.697 21.235 1.00 20.88 25 GLU D C 1
ATOM 3481 O O . GLU D 1 26 ? 14.615 40.997 21.136 1.00 21.16 25 GLU D O 1
ATOM 3487 N N . ALA D 1 27 ? 12.991 39.594 21.840 1.00 17.51 26 ALA D N 1
ATOM 3488 C CA . ALA D 1 27 ? 13.915 38.691 22.524 1.00 17.03 26 ALA D CA 1
ATOM 3489 C C . ALA D 1 27 ? 14.796 37.993 21.492 1.00 24.65 26 ALA D C 1
ATOM 3490 O O . ALA D 1 27 ? 15.883 37.504 21.816 1.00 23.86 26 ALA D O 1
ATOM 3492 N N . SER D 1 28 ? 14.328 37.972 20.247 1.00 24.44 27 SER D N 1
ATOM 3493 C CA . SER D 1 28 ? 14.990 37.210 19.182 1.00 25.36 27 SER D CA 1
ATOM 3494 C C . SER D 1 28 ? 15.491 38.030 17.978 1.00 28.71 27 SER D C 1
ATOM 3495 O O . SER D 1 28 ? 15.962 37.454 16.985 1.00 28.63 27 SER D O 1
ATOM 3498 N N . ASP D 1 29 ? 15.427 39.357 18.062 1.00 26.67 28 ASP D N 1
ATOM 3499 C CA . ASP D 1 29 ? 15.753 40.203 16.910 1.00 28.86 28 ASP D CA 1
ATOM 3500 C C . ASP D 1 29 ? 14.944 39.773 15.685 1.00 27.18 28 ASP D C 1
ATOM 3501 O O . ASP D 1 29 ? 15.455 39.750 14.553 1.00 27.64 28 ASP D O 1
ATOM 3506 N N . GLY D 1 30 ? 13.689 39.398 15.908 1.00 25.63 29 GLY D N 1
ATOM 3507 C CA . GLY D 1 30 ? 12.797 39.082 14.805 1.00 28.80 29 GLY D CA 1
ATOM 3508 C C . GLY D 1 30 ? 12.896 37.664 14.269 1.00 28.53 29 GLY D C 1
ATOM 3509 O O . GLY D 1 30 ? 12.135 37.290 13.375 1.00 24.06 29 GLY D O 1
ATOM 3510 N N . ALA D 1 31 ? 13.822 36.869 14.809 1.00 28.85 30 ALA D N 1
ATOM 3511 C CA . ALA D 1 31 ? 13.941 35.471 14.384 1.00 28.68 30 ALA D CA 1
ATOM 3512 C C . ALA D 1 31 ? 12.693 34.681 14.779 1.00 29.48 30 ALA D C 1
ATOM 3513 O O . ALA D 1 31 ? 12.322 33.712 14.117 1.00 32.22 30 ALA D O 1
ATOM 3515 N N . GLU D 1 32 ? 12.046 35.102 15.862 1.00 25.60 31 GLU D N 1
ATOM 3516 C CA . GLU D 1 32 ? 10.778 34.524 16.275 1.00 24.09 31 GLU D CA 1
ATOM 3517 C C . GLU D 1 32 ? 9.719 35.597 16.107 1.00 24.67 31 GLU D C 1
ATOM 3518 O O . GLU D 1 32 ? 9.995 36.784 16.327 1.00 22.97 31 GLU D O 1
ATOM 3524 N N . ALA D 1 33 ? 8.514 35.160 15.750 1.00 26.40 32 ALA D N 1
ATOM 3525 C CA . ALA D 1 33 ? 7.339 36.020 15.609 1.00 25.10 32 ALA D CA 1
ATOM 3526 C C . ALA D 1 33 ? 7.575 37.181 14.650 1.00 26.60 32 ALA D C 1
ATOM 3527 O O . ALA D 1 33 ? 6.996 38.251 14.816 1.00 27.99 32 ALA D O 1
ATOM 3529 N N . GLY D 1 34 ? 8.421 36.967 13.647 1.00 26.53 33 GLY D N 1
ATOM 3530 C CA . GLY D 1 34 ? 8.823 38.039 12.760 1.00 24.89 33 GLY D CA 1
ATOM 3531 C C . GLY D 1 34 ? 8.037 38.127 11.461 1.00 25.20 33 GLY D C 1
ATOM 3532 O O . GLY D 1 34 ? 8.337 38.955 10.605 1.00 25.47 33 GLY D O 1
ATOM 3533 N N . GLU D 1 35 ? 7.019 37.293 11.307 1.00 26.67 34 GLU D N 1
ATOM 3534 C CA . GLU D 1 35 ? 6.269 37.289 10.064 1.00 28.95 34 GLU D CA 1
ATOM 3535 C C . GLU D 1 35 ? 4.792 37.064 10.321 1.00 28.69 34 GLU D C 1
ATOM 3536 O O . GLU D 1 35 ? 4.404 36.443 11.307 1.00 31.46 34 GLU D O 1
ATOM 3542 N N . PHE D 1 36 ? 3.961 37.586 9.431 1.00 27.81 35 PHE D N 1
ATOM 3543 C CA . PHE D 1 36 ? 2.529 37.350 9.491 1.00 28.56 35 PHE D CA 1
ATOM 3544 C C . PHE D 1 36 ? 2.019 37.193 8.070 1.00 31.88 35 PHE D C 1
ATOM 3545 O O . PHE D 1 36 ? 2.358 37.991 7.205 1.00 29.29 35 PHE D O 1
ATOM 3553 N N . ASP D 1 37 ? 1.208 36.168 7.827 1.00 34.49 36 ASP D N 1
ATOM 3554 C CA . ASP D 1 37 ? 0.701 35.935 6.483 1.00 36.23 36 ASP D CA 1
ATOM 3555 C C . ASP D 1 37 ? 1.887 35.753 5.542 1.00 35.70 36 ASP D C 1
ATOM 3556 O O . ASP D 1 37 ? 1.835 36.156 4.380 1.00 34.35 36 ASP D O 1
ATOM 3561 N N . GLY D 1 38 ? 2.957 35.153 6.069 1.00 32.98 37 GLY D N 1
ATOM 3562 C CA . GLY D 1 38 ? 4.155 34.863 5.305 1.00 29.43 37 GLY D CA 1
ATOM 3563 C C . GLY D 1 38 ? 5.032 36.065 5.013 1.00 30.14 37 GLY D C 1
ATOM 3564 O O . GLY D 1 38 ? 6.017 35.948 4.275 1.00 32.17 37 GLY D O 1
ATOM 3565 N N . ARG D 1 39 ? 4.690 37.212 5.606 1.00 26.41 38 ARG D N 1
ATOM 3566 C CA . ARG D 1 39 ? 5.317 38.499 5.263 1.00 23.41 38 ARG D CA 1
ATOM 3567 C C . ARG D 1 39 ? 5.956 39.142 6.483 1.00 21.17 38 ARG D C 1
ATOM 3568 O O . ARG D 1 39 ? 5.436 39.020 7.573 1.00 23.83 38 ARG D O 1
ATOM 3576 N N . PRO D 1 40 ? 7.093 39.829 6.292 1.00 25.75 39 PRO D N 1
ATOM 3577 C CA . PRO D 1 40 ? 7.909 40.377 7.384 1.00 22.93 39 PRO D CA 1
ATOM 3578 C C . PRO D 1 40 ? 7.186 4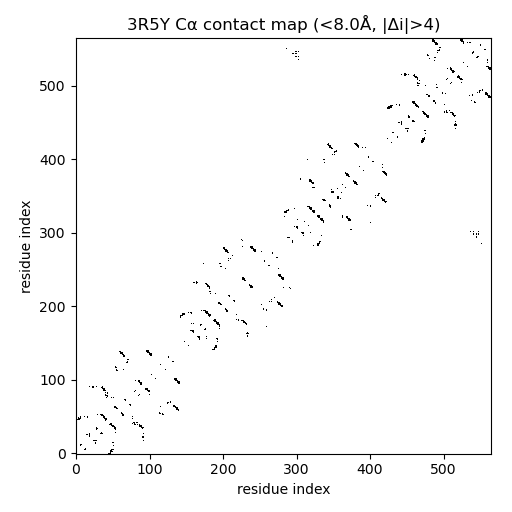1.449 8.201 1.00 22.41 39 PRO D C 1
ATOM 3579 O O . PRO D 1 40 ? 6.459 42.287 7.657 1.00 20.11 39 PRO D O 1
ATOM 3583 N N . LEU D 1 41 ? 7.414 41.422 9.511 1.00 19.97 40 LEU D N 1
ATOM 3584 C CA . LEU D 1 41 ? 6.871 42.428 10.419 1.00 23.14 40 LEU D CA 1
ATOM 3585 C C . LEU D 1 41 ? 7.956 43.343 10.979 1.00 20.84 40 LEU D C 1
ATOM 3586 O O . LEU D 1 41 ? 9.144 43.009 10.970 1.00 22.04 40 LEU D O 1
ATOM 3591 N N . VAL D 1 42 ? 7.550 44.507 11.477 1.00 20.30 41 VAL D N 1
ATOM 3592 C CA . VAL D 1 42 ? 8.467 45.360 12.233 1.00 18.60 41 VAL D CA 1
ATOM 3593 C C . VAL D 1 42 ? 7.735 45.732 13.491 1.00 18.88 41 VAL D C 1
ATOM 3594 O O . VAL D 1 42 ? 6.527 45.607 13.538 1.00 19.34 41 VAL D O 1
ATOM 3598 N N . ILE D 1 43 ? 8.462 46.165 14.517 1.00 17.54 42 ILE D N 1
ATOM 3599 C CA . ILE D 1 43 ? 7.837 46.579 15.756 1.00 18.13 42 ILE D CA 1
ATOM 3600 C C . ILE D 1 43 ? 7.916 48.090 15.906 1.00 20.07 42 ILE D C 1
ATOM 3601 O O . ILE D 1 43 ? 9.005 48.676 15.909 1.00 20.22 42 ILE D O 1
ATOM 3606 N N . LEU D 1 44 ? 6.757 48.718 16.049 1.00 18.69 43 LEU D N 1
ATOM 3607 C CA . LEU D 1 44 ? 6.682 50.174 16.168 1.00 17.84 43 LEU D CA 1
ATOM 3608 C C . LEU D 1 44 ? 6.473 50.549 17.627 1.00 21.09 43 LEU D C 1
ATOM 3609 O O . LEU D 1 44 ? 5.529 50.066 18.244 1.00 20.18 43 LEU D O 1
ATOM 3614 N N . THR D 1 45 ? 7.345 51.399 18.174 1.00 18.92 44 THR D N 1
ATOM 3615 C CA . THR D 1 45 ? 7.178 51.904 19.536 1.00 20.11 44 THR D CA 1
ATOM 3616 C C . THR D 1 45 ? 6.734 53.363 19.466 1.00 19.79 44 THR D C 1
ATOM 3617 O O . THR D 1 45 ? 7.372 54.180 18.799 1.00 25.30 44 THR D O 1
ATOM 3621 N N . THR D 1 46 ? 5.628 53.677 20.127 1.00 18.67 45 THR D N 1
ATOM 3622 C CA . THR D 1 46 ? 5.089 55.037 20.133 1.00 19.84 45 THR D CA 1
ATOM 3623 C C . THR D 1 46 ? 4.983 55.465 21.590 1.00 21.79 45 THR D C 1
ATOM 3624 O O . THR D 1 46 ? 5.137 54.633 22.484 1.00 21.90 45 THR D O 1
ATOM 3628 N N . VAL D 1 47 ? 4.729 56.750 21.818 1.00 25.33 46 VAL D N 1
ATOM 3629 C CA . VAL D 1 47 ? 4.473 57.272 23.171 1.00 27.67 46 VAL D CA 1
ATOM 3630 C C . VAL D 1 47 ? 2.977 57.462 23.395 1.00 25.71 46 VAL D C 1
ATOM 3631 O O . VAL D 1 47 ? 2.315 58.116 22.606 1.00 29.15 46 VAL D O 1
ATOM 3635 N N . GLY D 1 48 ? 2.439 56.888 24.464 1.00 27.11 47 GLY D N 1
ATOM 3636 C CA . GLY D 1 48 ? 1.022 57.036 24.762 1.00 27.09 47 GLY D CA 1
ATOM 3637 C C . GLY D 1 48 ? 0.673 58.504 24.961 1.00 28.90 47 GLY D C 1
ATOM 3638 O O . GLY D 1 48 ? 1.254 59.171 25.817 1.00 28.06 47 GLY D O 1
ATOM 3639 N N . ARG D 1 49 ? -0.256 59.030 24.166 1.00 29.48 48 ARG D N 1
ATOM 3640 C CA . ARG D 1 49 ? -0.553 60.462 24.257 1.00 31.85 48 ARG D CA 1
ATOM 3641 C C . ARG D 1 49 ? -1.310 60.819 25.547 1.00 33.63 48 ARG D C 1
ATOM 3642 O O . ARG D 1 49 ? -1.287 61.972 25.988 1.00 35.62 48 ARG D O 1
ATOM 3650 N N . LYS D 1 50 ? -1.965 59.833 26.154 1.00 33.15 49 LYS D N 1
ATOM 3651 C CA . LYS D 1 50 ? -2.589 60.017 27.470 1.00 36.53 49 LYS D CA 1
ATOM 3652 C C . LYS D 1 50 ? -1.705 59.619 28.659 1.00 37.39 49 LYS D C 1
ATOM 3653 O O . LYS D 1 50 ? -1.630 60.338 29.663 1.00 37.35 49 LYS D O 1
ATOM 3659 N N . THR D 1 51 ? -1.053 58.465 28.554 1.00 34.28 50 THR D N 1
ATOM 3660 C CA . THR D 1 51 ? -0.354 57.876 29.687 1.00 34.47 50 THR D CA 1
ATOM 3661 C C . THR D 1 51 ? 1.140 58.184 29.729 1.00 33.91 50 THR D C 1
ATOM 3662 O O . THR D 1 51 ? 1.774 58.073 30.781 1.00 34.31 50 THR D O 1
ATOM 3666 N N . GLY D 1 52 ? 1.712 58.527 28.582 1.00 30.12 51 GLY D N 1
ATOM 3667 C CA . GLY D 1 52 ? 3.142 58.758 28.497 1.00 32.02 51 GLY D CA 1
ATOM 3668 C C . GLY D 1 52 ? 3.913 57.452 28.442 1.00 30.92 51 GLY D C 1
ATOM 3669 O O . GLY D 1 52 ? 5.139 57.446 28.326 1.00 28.94 51 GLY D O 1
ATOM 3670 N N . ALA D 1 53 ? 3.191 56.335 28.510 1.00 26.92 52 ALA D N 1
ATOM 3671 C CA . ALA D 1 53 ? 3.833 55.021 28.437 1.00 26.32 52 ALA D CA 1
ATOM 3672 C C . ALA D 1 53 ? 4.397 54.763 27.038 1.00 25.69 52 ALA D C 1
ATOM 3673 O O . ALA D 1 53 ? 3.905 55.311 26.045 1.00 27.14 52 ALA D O 1
ATOM 3675 N N . LEU D 1 54 ? 5.420 53.921 26.953 1.00 23.91 53 LEU D N 1
ATOM 3676 C CA . LEU D 1 54 ? 5.842 53.431 25.643 1.00 21.48 53 LEU D CA 1
ATOM 3677 C C . LEU D 1 54 ? 4.881 52.308 25.240 1.00 20.39 53 LEU D C 1
ATOM 3678 O O . LEU D 1 54 ? 4.549 51.459 26.057 1.00 21.42 53 LEU D O 1
ATOM 3683 N N . ARG D 1 55 ? 4.426 52.321 23.992 1.00 18.52 54 ARG D N 1
ATOM 3684 C CA . ARG D 1 55 ? 3.521 51.282 23.492 1.00 21.29 54 ARG D CA 1
ATOM 3685 C C . ARG D 1 55 ? 4.172 50.606 22.311 1.00 22.13 54 ARG D C 1
ATOM 3686 O O . ARG D 1 55 ? 4.801 51.280 21.505 1.00 22.21 54 ARG D O 1
ATOM 3694 N N . LYS D 1 56 ? 3.984 49.293 22.177 1.00 19.14 55 LYS D N 1
ATOM 3695 C CA . LYS D 1 56 ? 4.639 48.541 21.115 1.00 19.40 55 LYS D CA 1
ATOM 3696 C C . LYS D 1 56 ? 3.644 47.719 20.305 1.00 20.09 55 LYS D C 1
ATOM 3697 O O . LYS D 1 56 ? 2.783 47.029 20.852 1.00 21.33 55 LYS D O 1
ATOM 3703 N N . THR D 1 57 ? 3.789 47.815 18.993 1.00 17.61 56 THR D N 1
ATOM 3704 C CA . THR D 1 57 ? 2.773 47.353 18.058 1.00 17.55 56 THR D CA 1
ATOM 3705 C C . THR D 1 57 ? 3.447 46.709 16.862 1.00 20.29 56 THR D C 1
ATOM 3706 O O . THR D 1 57 ? 4.220 47.373 16.178 1.00 20.26 56 THR D O 1
ATOM 3710 N N . PRO D 1 58 ? 3.155 45.421 16.593 1.00 20.50 57 PRO D N 1
ATOM 3711 C CA . PRO D 1 58 ? 3.650 44.853 15.335 1.00 20.31 57 PRO D CA 1
ATOM 3712 C C . PRO D 1 58 ? 2.834 45.407 14.163 1.00 18.43 57 PRO D C 1
ATOM 3713 O O . PRO D 1 58 ? 1.626 45.592 14.302 1.00 19.14 57 PRO D O 1
ATOM 3717 N N . VAL D 1 59 ? 3.496 45.693 13.043 1.00 16.23 58 VAL D N 1
ATOM 3718 C CA . VAL D 1 59 ? 2.801 46.124 11.831 1.00 15.83 58 VAL D CA 1
ATOM 3719 C C . VAL D 1 59 ? 3.573 45.561 10.643 1.00 16.91 58 VAL D C 1
ATOM 3720 O O . VAL D 1 59 ? 4.732 45.148 10.796 1.00 18.34 58 VAL D O 1
ATOM 3724 N N . MET D 1 60 ? 2.968 45.540 9.453 1.00 16.63 59 MET D N 1
ATOM 3725 C CA . MET D 1 60 ? 3.669 44.996 8.305 1.00 21.32 59 MET D CA 1
ATOM 3726 C C . MET D 1 60 ? 4.870 45.873 7.959 1.00 19.62 59 MET D C 1
ATOM 3727 O O . MET D 1 60 ? 4.803 47.094 8.079 1.00 20.31 59 MET D O 1
ATOM 3732 N N . ARG D 1 61 ? 5.963 45.240 7.533 1.00 16.60 60 ARG D N 1
ATOM 3733 C CA . ARG D 1 61 ? 7.153 45.945 7.066 1.00 18.46 60 ARG D CA 1
ATOM 3734 C C . ARG D 1 61 ? 6.883 46.445 5.650 1.00 19.05 60 ARG D C 1
ATOM 3735 O O . ARG D 1 61 ? 6.570 45.644 4.763 1.00 20.42 60 ARG D O 1
ATOM 3743 N N . VAL D 1 62 ? 6.967 47.760 5.463 1.00 20.55 61 VAL D N 1
ATOM 3744 C CA . VAL D 1 62 ? 6.858 48.400 4.140 1.00 20.17 61 VAL D CA 1
ATOM 3745 C C . VAL D 1 62 ? 8.038 49.365 4.044 1.00 20.09 61 VAL D C 1
ATOM 3746 O O . VAL D 1 62 ? 8.036 50.417 4.683 1.00 21.65 61 VAL D O 1
ATOM 3750 N N . GLU D 1 63 ? 9.048 48.988 3.263 1.00 21.24 62 GLU D N 1
ATOM 3751 C CA . GLU D 1 63 ? 10.347 49.665 3.345 1.00 23.72 62 GLU D CA 1
ATOM 3752 C C . GLU D 1 63 ? 10.890 50.066 1.981 1.00 26.31 62 GLU D C 1
ATOM 3753 O O . GLU D 1 63 ? 10.695 49.347 1.001 1.00 28.56 62 GLU D O 1
ATOM 3759 N N . HIS D 1 64 ? 11.575 51.208 1.948 1.00 30.41 63 HIS D N 1
ATOM 3760 C CA . HIS D 1 64 ? 12.292 51.676 0.756 1.00 30.38 63 HIS D CA 1
ATOM 3761 C C . HIS D 1 64 ? 13.243 52.823 1.142 1.00 26.44 63 HIS D C 1
ATOM 3762 O O . HIS D 1 64 ? 12.831 53.777 1.798 1.00 27.27 63 HIS D O 1
ATOM 3769 N N . ASP D 1 65 ? 14.510 52.731 0.746 1.00 36.73 64 ASP D N 1
ATOM 3770 C CA . ASP D 1 65 ? 15.509 53.759 1.086 1.00 38.60 64 ASP D CA 1
ATOM 3771 C C . ASP D 1 65 ? 15.505 54.121 2.580 1.00 39.38 64 ASP D C 1
ATOM 3772 O O . ASP D 1 65 ? 15.555 55.297 2.957 1.00 38.00 64 ASP D O 1
ATOM 3777 N N . GLY D 1 66 ? 15.422 53.108 3.435 1.00 40.06 65 GLY D N 1
ATOM 3778 C CA . GLY D 1 66 ? 15.553 53.322 4.862 1.00 38.21 65 GLY D CA 1
ATOM 3779 C C . GLY D 1 66 ? 14.373 54.046 5.476 1.00 37.65 65 GLY D C 1
ATOM 3780 O O . GLY D 1 66 ? 14.394 54.383 6.663 1.00 34.98 65 GLY D O 1
ATOM 3781 N N . ARG D 1 67 ? 13.348 54.300 4.666 1.00 35.19 66 ARG D N 1
ATOM 3782 C CA . ARG D 1 67 ? 12.099 54.839 5.172 1.00 32.04 66 ARG D CA 1
ATOM 3783 C C . ARG D 1 67 ? 11.103 53.684 5.313 1.00 28.48 66 ARG D C 1
ATOM 3784 O O . ARG D 1 67 ? 11.156 52.712 4.561 1.00 27.54 66 ARG D O 1
ATOM 3792 N N . TYR D 1 68 ? 10.206 53.801 6.281 1.00 28.22 67 TYR D N 1
ATOM 3793 C CA . TYR D 1 68 ? 9.200 52.776 6.510 1.00 28.58 67 TYR D CA 1
ATOM 3794 C C . TYR D 1 68 ? 7.861 53.448 6.487 1.00 27.27 67 TYR D C 1
ATOM 3795 O O . TYR D 1 68 ? 7.658 54.480 7.133 1.00 32.78 67 TYR D O 1
ATOM 3804 N N . ALA D 1 69 ? 6.921 52.871 5.758 1.00 24.43 68 ALA D N 1
ATOM 3805 C CA . ALA D 1 69 ? 5.553 53.318 5.907 1.00 24.11 68 ALA D CA 1
ATOM 3806 C C . ALA D 1 69 ? 4.831 52.367 6.843 1.00 21.10 68 ALA D C 1
ATOM 3807 O O . ALA D 1 69 ? 5.063 51.167 6.807 1.00 24.57 68 ALA D O 1
ATOM 3809 N N . VAL D 1 70 ? 3.986 52.928 7.696 1.00 19.31 69 VAL D N 1
ATOM 3810 C CA . VAL D 1 70 ? 3.086 52.153 8.533 1.00 19.29 69 VAL D CA 1
ATOM 3811 C C . VAL D 1 70 ? 1.659 52.505 8.151 1.00 21.03 69 VAL D C 1
ATOM 3812 O O . VAL D 1 70 ? 1.344 53.666 7.848 1.00 24.93 69 VAL D O 1
ATOM 3816 N N . VAL D 1 71 ? 0.819 51.480 8.078 1.00 22.83 70 VAL D N 1
ATOM 3817 C CA . VAL D 1 71 ? -0.568 51.649 7.653 1.00 22.95 70 VAL D CA 1
ATOM 3818 C C . VAL D 1 71 ? -1.486 51.362 8.830 1.00 23.18 70 VAL D C 1
ATOM 3819 O O . VAL D 1 71 ? -1.464 50.265 9.391 1.00 22.69 70 VAL D O 1
ATOM 3823 N N . ALA D 1 72 ? -2.293 52.348 9.188 1.00 23.64 71 ALA D N 1
ATOM 3824 C CA . ALA D 1 72 ? -3.131 52.251 10.378 1.00 24.96 71 ALA D CA 1
ATOM 3825 C C . ALA D 1 72 ? -4.480 51.640 10.034 1.00 29.91 71 ALA D C 1
ATOM 3826 O O . ALA D 1 72 ? -5.502 52.322 10.024 1.00 29.36 71 ALA D O 1
ATOM 3828 N N . SER D 1 73 ? -4.472 50.339 9.779 1.00 30.69 72 SER D N 1
ATOM 3829 C CA . SER D 1 73 ? -5.649 49.659 9.265 1.00 34.36 72 SER D CA 1
ATOM 3830 C C . SER D 1 73 ? -6.293 48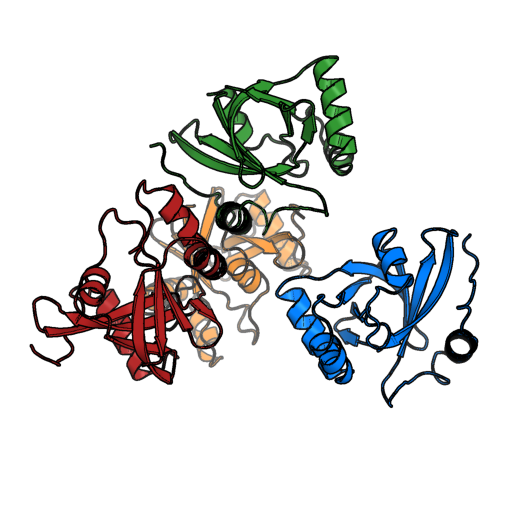.744 10.297 1.00 39.67 72 SER D C 1
ATOM 3831 O O . SER D 1 73 ? -7.437 48.324 10.124 1.00 43.28 72 SER D O 1
ATOM 3834 N N . GLN D 1 74 ? -5.553 48.448 11.364 1.00 40.19 73 GLN D N 1
ATOM 3835 C CA . GLN D 1 74 ? -5.910 47.396 12.332 1.00 40.50 73 GLN D CA 1
ATOM 3836 C C . GLN D 1 74 ? -6.980 46.397 11.852 1.00 39.09 73 GLN D C 1
ATOM 3837 O O . GLN D 1 74 ? -8.096 46.332 12.386 1.00 38.15 73 GLN D O 1
ATOM 3843 N N . GLY D 1 75 ? -6.615 45.624 10.833 1.00 37.45 74 GLY D N 1
ATOM 3844 C CA . GLY D 1 75 ? -7.453 44.550 10.331 1.00 39.64 74 GLY D CA 1
ATOM 3845 C C . GLY D 1 75 ? -8.780 44.975 9.730 1.00 41.39 74 GLY D C 1
ATOM 3846 O O . GLY D 1 75 ? -9.730 44.191 9.724 1.00 43.76 74 GLY D O 1
ATOM 3847 N N . GLY D 1 76 ? -8.853 46.208 9.230 1.00 39.14 75 GLY D N 1
ATOM 3848 C CA . GLY D 1 76 ? -10.051 46.691 8.572 1.00 40.31 75 GLY D CA 1
ATOM 3849 C C . GLY D 1 76 ? -11.157 47.119 9.521 1.00 48.05 75 GLY D C 1
ATOM 3850 O O . GLY D 1 76 ? -12.323 47.213 9.127 1.00 50.32 75 GLY D O 1
ATOM 3851 N N . ALA D 1 77 ? -10.801 47.376 10.776 1.00 49.21 76 ALA D N 1
ATOM 3852 C CA . ALA D 1 77 ? -11.755 47.927 11.738 1.00 52.08 76 ALA D CA 1
ATOM 3853 C C . ALA D 1 77 ? -12.100 49.374 11.372 1.00 53.66 76 ALA D C 1
ATOM 3854 O O . ALA D 1 77 ? -11.296 50.074 10.761 1.00 53.85 76 ALA D O 1
ATOM 3856 N N . PRO D 1 78 ? -13.307 49.824 11.741 1.00 57.05 77 PRO D N 1
ATOM 3857 C CA . PRO D 1 78 ? -13.781 51.176 11.411 1.00 58.28 77 PRO D CA 1
ATOM 3858 C C . PRO D 1 78 ? -12.944 52.295 12.046 1.00 58.06 77 PRO D C 1
ATOM 3859 O O . PRO D 1 78 ? -12.840 53.386 11.480 1.00 61.02 77 PRO D O 1
ATOM 3863 N N . THR D 1 79 ? -12.353 52.031 13.205 1.00 54.79 78 THR D N 1
ATOM 3864 C CA . THR D 1 79 ? -11.685 53.085 13.969 1.00 52.14 78 THR D CA 1
ATOM 3865 C C . THR D 1 79 ? -10.152 53.054 13.859 1.00 45.22 78 THR D C 1
ATOM 3866 O O . THR D 1 79 ? -9.565 52.009 13.599 1.00 47.04 78 THR D O 1
ATOM 3870 N N . HIS D 1 80 ? -9.516 54.207 14.052 1.00 37.01 79 HIS D N 1
ATOM 3871 C CA . HIS D 1 80 ? -8.059 54.294 14.051 1.00 34.39 79 HIS D CA 1
ATOM 3872 C C . HIS D 1 80 ? -7.480 53.637 15.302 1.00 28.08 79 HIS D C 1
ATOM 3873 O O . HIS D 1 80 ? -8.008 53.810 16.401 1.00 26.29 79 HIS D O 1
ATOM 3880 N N . PRO D 1 81 ? -6.354 52.921 15.147 1.00 28.45 80 PRO D N 1
ATOM 3881 C CA . PRO D 1 81 ? -5.694 52.306 16.310 1.00 26.15 80 PRO D CA 1
ATOM 3882 C C . PRO D 1 81 ? -5.128 53.352 17.261 1.00 26.72 80 PRO D C 1
ATOM 3883 O O . PRO D 1 81 ? -4.849 54.477 16.844 1.00 26.52 80 PRO D O 1
ATOM 3887 N N . ALA D 1 82 ? -4.934 52.972 18.521 1.00 25.72 81 ALA D N 1
ATOM 3888 C CA . ALA D 1 82 ? -4.352 53.864 19.514 1.00 24.16 81 ALA D CA 1
ATOM 3889 C C . ALA D 1 82 ? -2.999 54.432 19.069 1.00 25.23 81 ALA D C 1
ATOM 3890 O O . ALA D 1 82 ? -2.691 55.603 19.296 1.00 24.79 81 ALA D O 1
ATOM 3892 N N . TRP D 1 83 ? -2.178 53.594 18.456 1.00 22.46 82 TRP D N 1
ATOM 3893 C CA . TRP D 1 83 ? -0.855 54.056 18.033 1.00 20.82 82 TRP D CA 1
ATOM 3894 C C . TRP D 1 83 ? -0.892 55.190 17.012 1.00 21.60 82 TRP D C 1
ATOM 3895 O O . TRP D 1 83 ? 0.009 56.032 16.951 1.00 23.08 82 TRP D O 1
ATOM 3906 N N . TYR D 1 84 ? -1.941 55.226 16.203 1.00 20.70 83 TYR D N 1
ATOM 3907 C CA . TYR D 1 84 ? -2.097 56.344 15.288 1.00 24.97 83 TYR D CA 1
ATOM 3908 C C . TYR D 1 84 ? -2.269 57.659 16.063 1.00 24.46 83 TYR D C 1
ATOM 3909 O O . TYR D 1 84 ? -1.566 58.644 15.800 1.00 23.75 83 TYR D O 1
ATOM 3918 N N . PHE D 1 85 ? -3.205 57.678 17.008 1.00 25.40 84 PHE D N 1
ATOM 3919 C CA . PHE D 1 85 ? -3.402 58.869 17.823 1.00 29.37 84 PHE D CA 1
ATOM 3920 C C . PHE D 1 85 ? -2.104 59.259 18.535 1.00 29.32 84 PHE D C 1
ATOM 3921 O O . PHE D 1 85 ? -1.786 60.446 18.638 1.00 27.70 84 PHE D O 1
ATOM 3929 N N . ASN D 1 86 ? -1.365 58.263 19.026 1.00 23.69 85 ASN D N 1
ATOM 3930 C CA . ASN D 1 86 ? -0.063 58.514 19.648 1.00 26.66 85 ASN D CA 1
ATOM 3931 C C . ASN D 1 86 ? 0.875 59.279 18.714 1.00 27.24 85 ASN D C 1
ATOM 3932 O O . ASN D 1 86 ? 1.471 60.283 19.105 1.00 27.84 85 ASN D O 1
ATOM 3937 N N . LEU D 1 87 ? 0.988 58.817 17.471 1.00 23.11 86 LEU D N 1
ATOM 3938 C CA . LEU D 1 87 ? 1.852 59.466 16.489 1.00 24.96 86 LEU D CA 1
ATOM 3939 C C . LEU D 1 87 ? 1.421 60.895 16.119 1.00 26.60 86 LEU D C 1
ATOM 3940 O O . LEU D 1 87 ? 2.259 61.765 15.874 1.00 26.83 86 LEU D O 1
ATOM 3945 N N . VAL D 1 88 ? 0.119 61.123 16.071 1.00 27.95 87 VAL D N 1
ATOM 3946 C CA . VAL D 1 88 ? -0.403 62.454 15.785 1.00 31.79 87 VAL D CA 1
ATOM 3947 C C . VAL D 1 88 ? 0.096 63.474 16.825 1.00 32.26 87 VAL D C 1
ATOM 3948 O O . VAL D 1 88 ? 0.569 64.560 16.465 1.00 30.59 87 VAL D O 1
ATOM 3952 N N . ALA D 1 89 ? -0.000 63.107 18.103 1.00 30.66 88 ALA D N 1
ATOM 3953 C CA . ALA D 1 89 ? 0.412 63.968 19.222 1.00 30.05 88 ALA D CA 1
ATOM 3954 C C . ALA D 1 89 ? 1.935 64.141 19.317 1.00 31.49 88 ALA D C 1
ATOM 3955 O O . ALA D 1 89 ? 2.443 65.217 19.657 1.00 30.06 88 ALA D O 1
ATOM 3957 N N . ASP D 1 90 ? 2.662 63.069 19.036 1.00 29.66 89 ASP D N 1
ATOM 3958 C CA . ASP D 1 90 ? 4.116 63.108 19.069 1.00 29.81 89 ASP D CA 1
ATOM 3959 C C . ASP D 1 90 ? 4.664 62.115 18.061 1.00 29.36 89 ASP D C 1
ATOM 3960 O O . ASP D 1 90 ? 4.729 60.904 18.331 1.00 28.60 89 ASP D O 1
ATOM 3965 N N . PRO D 1 91 ? 5.052 62.618 16.890 1.00 29.33 90 PRO D N 1
ATOM 3966 C CA . PRO D 1 91 ? 5.504 61.743 15.801 1.00 28.52 90 PRO D CA 1
ATOM 3967 C C . PRO D 1 91 ? 6.858 61.066 16.024 1.00 25.48 90 PRO D C 1
ATOM 3968 O O . PRO D 1 91 ? 7.252 60.259 15.201 1.00 25.05 90 PRO D O 1
ATOM 3972 N N . ARG D 1 92 ? 7.568 61.361 17.113 1.00 28.13 91 ARG D N 1
ATOM 3973 C CA . ARG D 1 92 ? 8.821 60.648 17.368 1.00 29.54 91 ARG D CA 1
ATOM 3974 C C . ARG D 1 92 ? 8.498 59.213 17.829 1.00 33.30 91 ARG D C 1
ATOM 3975 O O . ARG D 1 92 ? 7.633 58.996 18.684 1.00 34.03 91 ARG D O 1
ATOM 3983 N N . ALA D 1 93 ? 9.169 58.237 17.222 1.00 30.95 92 ALA D N 1
ATOM 3984 C CA . ALA D 1 93 ? 8.862 56.842 17.470 1.00 25.63 92 ALA D CA 1
ATOM 3985 C C . ALA D 1 93 ? 10.098 55.989 17.245 1.00 25.08 92 ALA D C 1
ATOM 3986 O O . ALA D 1 93 ? 11.123 56.485 16.781 1.00 24.06 92 ALA D O 1
ATOM 3988 N N . GLN D 1 94 ? 10.017 54.714 17.623 1.00 22.82 93 GLN D N 1
ATOM 3989 C CA . GLN D 1 94 ? 11.093 53.771 17.363 1.00 23.56 93 GLN D CA 1
ATOM 3990 C C . GLN D 1 94 ? 10.556 52.692 16.457 1.00 23.08 93 GLN D C 1
ATOM 3991 O O . GLN D 1 94 ? 9.417 52.249 16.616 1.00 23.18 93 GLN D O 1
ATOM 3997 N N . LEU D 1 95 ? 11.384 52.258 15.515 1.00 16.91 94 LEU D N 1
ATOM 3998 C CA . LEU D 1 95 ? 10.988 51.224 14.588 1.00 19.35 94 LEU D CA 1
ATOM 3999 C C . LEU D 1 95 ? 12.037 50.144 14.682 1.00 25.09 94 LEU D C 1
ATOM 4000 O O . LEU D 1 95 ? 13.214 50.381 14.388 1.00 27.28 94 LEU D O 1
ATOM 4005 N N . ARG D 1 96 ? 11.628 48.967 15.145 1.00 25.08 95 ARG D N 1
ATOM 4006 C CA . ARG D 1 96 ? 12.544 47.846 15.197 1.00 19.86 95 ARG D CA 1
ATOM 4007 C C . ARG D 1 96 ? 12.365 46.975 13.965 1.00 24.04 95 ARG D C 1
ATOM 4008 O O . ARG D 1 96 ? 11.270 46.455 13.725 1.00 24.26 95 ARG D O 1
ATOM 4016 N N . ASP D 1 97 ? 13.436 46.812 13.189 1.00 21.00 96 ASP D N 1
ATOM 4017 C CA . ASP D 1 97 ? 13.430 45.885 12.060 1.00 23.35 96 ASP D CA 1
ATOM 4018 C C . ASP D 1 97 ? 14.514 44.846 12.285 1.00 26.10 96 ASP D C 1
ATOM 4019 O O . ASP D 1 97 ? 15.705 45.127 12.123 1.00 26.14 96 ASP D O 1
ATOM 4024 N N . LYS D 1 98 ? 14.089 43.644 12.663 1.00 26.65 97 LYS D N 1
ATOM 4025 C CA . LYS D 1 98 ? 15.004 42.582 13.075 1.00 30.13 97 LYS D CA 1
ATOM 4026 C C . LYS D 1 98 ? 15.935 43.075 14.186 1.00 32.26 97 LYS D C 1
ATOM 4027 O O . LYS D 1 98 ? 15.473 43.368 15.290 1.00 30.57 97 LYS D O 1
ATOM 4033 N N . ASP D 1 99 ? 17.227 43.187 13.893 1.00 31.95 98 ASP D N 1
ATOM 4034 C CA . ASP D 1 99 ? 18.205 43.624 14.894 1.00 34.70 98 ASP D CA 1
ATOM 4035 C C . ASP D 1 99 ? 18.355 45.144 14.961 1.00 33.79 98 ASP D C 1
ATOM 4036 O O . ASP D 1 99 ? 18.845 45.687 15.960 1.00 34.16 98 ASP D O 1
ATOM 4041 N N . ALA D 1 100 ? 17.942 45.831 13.900 1.00 32.34 99 ALA D N 1
ATOM 4042 C CA . ALA D 1 100 ? 18.089 47.284 13.839 1.00 30.13 99 ALA D CA 1
ATOM 4043 C C . ALA D 1 100 ? 16.980 47.994 14.600 1.00 30.93 99 ALA D C 1
ATOM 4044 O O . ALA D 1 100 ? 15.795 47.712 14.389 1.00 31.52 99 ALA D O 1
ATOM 4046 N N . VAL D 1 101 ? 17.366 48.914 15.480 1.00 29.59 100 VAL D N 1
ATOM 4047 C CA . VAL D 1 101 ? 16.426 49.778 16.183 1.00 30.87 100 VAL D CA 1
ATOM 4048 C C . VAL D 1 101 ? 16.666 51.219 15.747 1.00 31.67 100 VAL D C 1
ATOM 4049 O O . VAL D 1 101 ? 17.737 51.793 16.007 1.00 35.15 100 VAL D O 1
ATOM 4053 N N . LEU D 1 102 ? 15.666 51.787 15.077 1.00 22.90 101 LEU D N 1
ATOM 4054 C CA . LEU D 1 102 ? 15.766 53.084 14.428 1.00 28.38 101 LEU D CA 1
ATOM 4055 C C . LEU D 1 102 ? 14.906 54.124 15.126 1.00 26.24 101 LEU D C 1
ATOM 4056 O O . LEU D 1 102 ? 13.737 53.883 15.432 1.00 25.85 101 LEU D O 1
ATOM 4061 N N . SER D 1 103 ? 15.501 55.281 15.392 1.00 24.34 102 SER D N 1
ATOM 4062 C CA . SER D 1 103 ? 14.761 56.417 15.909 1.00 27.47 102 SER D CA 1
ATOM 4063 C C . SER D 1 103 ? 14.203 57.223 14.730 1.00 28.75 102 SER D C 1
ATOM 4064 O O . SER D 1 103 ? 14.966 57.656 13.860 1.00 32.61 102 SER D O 1
ATOM 4067 N N . VAL D 1 104 ? 12.877 57.388 14.681 1.00 24.55 103 VAL D N 1
ATOM 4068 C CA . VAL D 1 104 ? 12.208 57.969 13.502 1.00 23.56 103 VAL D CA 1
ATOM 4069 C C . VAL D 1 104 ? 11.196 59.059 13.891 1.00 21.70 103 VAL D C 1
ATOM 4070 O O . VAL D 1 104 ? 10.805 59.162 15.052 1.00 24.68 103 VAL D O 1
ATOM 4074 N N . VAL D 1 105 ? 10.778 59.868 12.916 1.00 27.88 104 VAL D N 1
ATOM 4075 C CA . VAL D 1 105 ? 9.683 60.822 13.092 1.00 28.29 104 VAL D CA 1
ATOM 4076 C C . VAL D 1 105 ? 8.596 60.546 12.049 1.00 27.35 104 VAL D C 1
ATOM 4077 O O . VAL D 1 105 ? 8.885 60.514 10.862 1.00 28.55 104 VAL D O 1
ATOM 4081 N N . ALA D 1 106 ? 7.352 60.361 12.487 1.00 29.46 105 ALA D N 1
ATOM 4082 C CA . ALA D 1 106 ? 6.264 60.033 11.557 1.00 27.95 105 ALA D CA 1
ATOM 4083 C C . ALA D 1 106 ? 5.706 61.259 10.827 1.00 27.61 105 ALA D C 1
ATOM 4084 O O . ALA D 1 106 ? 5.636 62.343 11.382 1.00 26.22 105 ALA D O 1
ATOM 4086 N N . ARG D 1 107 ? 5.283 61.056 9.586 1.00 25.68 106 ARG D N 1
ATOM 4087 C CA . ARG D 1 107 ? 4.650 62.100 8.791 1.00 26.82 106 ARG D CA 1
ATOM 4088 C C . ARG D 1 107 ? 3.489 61.485 7.996 1.00 26.16 106 ARG D C 1
ATOM 4089 O O . ARG D 1 107 ? 3.714 60.625 7.142 1.00 25.66 106 ARG D O 1
ATOM 4097 N N . GLU D 1 108 ? 2.258 61.899 8.293 1.00 28.26 107 GLU D N 1
ATOM 4098 C CA . GLU D 1 108 ? 1.099 61.342 7.588 1.00 32.23 107 GLU D CA 1
ATOM 4099 C C . GLU D 1 108 ? 1.101 61.847 6.149 1.00 33.28 107 GLU D C 1
ATOM 4100 O O . GLU D 1 108 ? 1.319 63.038 5.903 1.00 33.80 107 GLU D O 1
ATOM 4106 N N . LEU D 1 109 ? 0.868 60.935 5.209 1.00 30.43 108 LEU D N 1
ATOM 4107 C CA . LEU D 1 109 ? 1.042 61.221 3.787 1.00 29.76 108 LEU D CA 1
ATOM 4108 C C . LEU D 1 109 ? -0.282 61.568 3.101 1.00 29.80 108 LEU D C 1
ATOM 4109 O O . LEU D 1 109 ? -1.350 61.115 3.520 1.00 29.28 108 LEU D O 1
ATOM 4114 N N . ALA D 1 110 ? -0.187 62.385 2.054 1.00 30.17 109 ALA D N 1
ATOM 4115 C CA . ALA D 1 110 ? -1.316 62.721 1.192 1.00 31.30 109 ALA D CA 1
ATOM 4116 C C . ALA D 1 110 ? -0.802 62.918 -0.233 1.00 31.81 109 ALA D C 1
ATOM 4117 O O . ALA D 1 110 ? 0.407 62.936 -0.467 1.00 32.30 109 ALA D O 1
ATOM 4119 N N . GLY D 1 111 ? -1.719 63.042 -1.189 1.00 34.88 110 GLY D N 1
ATOM 4120 C CA . GLY D 1 111 ? -1.342 63.275 -2.571 1.00 34.77 110 GLY D CA 1
ATOM 4121 C C . GLY D 1 111 ? -0.482 62.190 -3.192 1.00 37.14 110 GLY D C 1
ATOM 4122 O O . GLY D 1 111 ? -0.510 61.033 -2.756 1.00 37.41 110 GLY D O 1
ATOM 4123 N N . PRO D 1 112 ? 0.290 62.556 -4.225 1.00 35.55 111 PRO D N 1
ATOM 4124 C CA . PRO D 1 112 ? 1.120 61.619 -4.991 1.00 34.79 111 PRO D CA 1
ATOM 4125 C C . PRO D 1 112 ? 2.104 60.845 -4.116 1.00 32.32 111 PRO D C 1
ATOM 4126 O O . PRO D 1 112 ? 2.390 59.675 -4.400 1.00 31.02 111 PRO D O 1
ATOM 4130 N N . GLU D 1 113 ? 2.639 61.495 -3.087 1.00 32.03 112 GLU D N 1
ATOM 4131 C CA . GLU D 1 113 ? 3.538 60.798 -2.173 1.00 32.30 112 GLU D CA 1
ATOM 4132 C C . GLU D 1 113 ? 2.811 59.640 -1.476 1.00 28.33 112 GLU D C 1
ATOM 4133 O O . GLU D 1 113 ? 3.352 58.530 -1.377 1.00 26.35 112 GLU D O 1
ATOM 4139 N N . ARG D 1 114 ? 1.594 59.897 -0.993 1.00 27.62 113 ARG D N 1
ATOM 4140 C CA . ARG D 1 114 ? 0.810 58.832 -0.377 1.00 27.52 113 ARG D CA 1
ATOM 4141 C C . ARG D 1 114 ? 0.548 57.743 -1.410 1.00 27.47 113 ARG D C 1
ATOM 4142 O O . ARG D 1 114 ? 0.654 56.571 -1.106 1.00 24.16 113 ARG D O 1
ATOM 4150 N N . ALA D 1 115 ? 0.202 58.138 -2.634 1.00 27.31 114 ALA D N 1
ATOM 4151 C CA . ALA D 1 115 ? -0.079 57.160 -3.680 1.00 28.31 114 ALA D CA 1
ATOM 4152 C C . ALA D 1 115 ? 1.094 56.200 -3.931 1.00 27.55 114 ALA D C 1
ATOM 4153 O O . ALA D 1 115 ? 0.901 54.987 -4.135 1.00 24.44 114 ALA D O 1
ATOM 4155 N N . GLU D 1 116 ? 2.313 56.738 -3.919 1.00 26.92 115 GLU D N 1
ATOM 4156 C CA . GLU D 1 116 ? 3.511 55.934 -4.129 1.00 27.78 115 GLU D CA 1
ATOM 4157 C C . GLU D 1 116 ? 3.708 54.930 -2.977 1.00 24.12 115 GLU D C 1
ATOM 4158 O O . GLU D 1 116 ? 4.013 53.752 -3.185 1.00 20.85 115 GLU D O 1
ATOM 4164 N N . TRP D 1 117 ? 3.537 55.395 -1.754 1.00 21.14 116 TRP D N 1
ATOM 4165 C CA . TRP D 1 117 ? 3.749 54.490 -0.622 1.00 23.03 116 TRP D CA 1
ATOM 4166 C C . TRP D 1 117 ? 2.584 53.525 -0.447 1.00 23.26 116 TRP D C 1
ATOM 4167 O O . TRP D 1 117 ? 2.746 52.429 0.083 1.00 22.09 116 TRP D O 1
ATOM 4178 N N . TRP D 1 118 ? 1.399 53.938 -0.887 1.00 25.33 117 TRP D N 1
ATOM 4179 C CA . TRP D 1 118 ? 0.263 53.026 -0.848 1.00 22.90 117 TRP D CA 1
ATOM 4180 C C . TRP D 1 118 ? 0.494 51.860 -1.817 1.00 22.63 117 TRP D C 1
ATOM 4181 O O . TRP D 1 118 ? 0.195 50.718 -1.482 1.00 21.01 117 TRP D O 1
ATOM 4192 N N . GLU D 1 119 ? 1.038 52.133 -3.005 1.00 22.94 118 GLU D N 1
ATOM 4193 C CA . GLU D 1 119 ? 1.393 51.049 -3.925 1.00 20.39 118 GLU D CA 1
ATOM 4194 C C . GLU D 1 119 ? 2.415 50.122 -3.285 1.00 21.10 118 GLU D C 1
ATOM 4195 O O . GLU D 1 119 ? 2.322 48.911 -3.407 1.00 21.98 118 GLU D O 1
ATOM 4201 N N . ARG D 1 120 ? 3.386 50.691 -2.576 1.00 21.06 119 ARG D N 1
ATOM 4202 C CA . ARG D 1 120 ? 4.398 49.846 -1.956 1.00 21.16 119 ARG D CA 1
ATOM 4203 C C . ARG D 1 120 ? 3.783 48.973 -0.872 1.00 20.32 119 ARG D C 1
ATOM 4204 O O . ARG D 1 120 ? 4.112 47.783 -0.761 1.00 20.35 119 ARG D O 1
ATOM 4212 N N . ALA D 1 121 ? 2.903 49.579 -0.074 1.00 17.29 120 ALA D N 1
ATOM 4213 C CA . ALA D 1 121 ? 2.204 48.872 0.997 1.00 19.97 120 ALA D CA 1
ATOM 4214 C C . ALA D 1 121 ? 1.410 47.702 0.443 1.00 20.88 120 ALA D C 1
ATOM 4215 O O . ALA D 1 121 ? 1.456 46.595 0.987 1.00 20.28 120 ALA D O 1
ATOM 4217 N N . VAL D 1 122 ? 0.655 47.956 -0.623 1.00 19.21 121 VAL D N 1
ATOM 4218 C CA . VAL D 1 122 ? -0.181 46.903 -1.207 1.00 20.56 121 VAL D CA 1
ATOM 4219 C C . VAL D 1 122 ? 0.678 45.810 -1.846 1.00 22.73 121 VAL D C 1
ATOM 4220 O O . VAL D 1 122 ? 0.342 44.632 -1.771 1.00 20.53 121 VAL D O 1
ATOM 4224 N N . ARG D 1 123 ? 1.791 46.186 -2.466 1.00 21.66 122 ARG D N 1
ATOM 4225 C CA . ARG D 1 123 ? 2.731 45.185 -2.954 1.00 24.98 122 ARG D CA 1
ATOM 4226 C C . ARG D 1 123 ? 3.151 44.284 -1.805 1.00 24.83 122 ARG D C 1
ATOM 4227 O O . ARG D 1 123 ? 3.197 43.068 -1.952 1.00 24.59 122 ARG D O 1
ATOM 4235 N N . ALA D 1 124 ? 3.442 44.885 -0.652 1.00 22.15 123 ALA D N 1
ATOM 4236 C CA . ALA D 1 124 ? 3.935 44.135 0.511 1.00 23.41 123 ALA D CA 1
ATOM 4237 C C . ALA D 1 124 ? 2.858 43.257 1.152 1.00 20.97 123 ALA D C 1
ATOM 4238 O O . ALA D 1 124 ? 3.140 42.157 1.641 1.00 24.69 123 ALA D O 1
ATOM 4240 N N . TYR D 1 125 ? 1.629 43.765 1.166 1.00 18.23 124 TYR D N 1
ATOM 4241 C CA . TYR D 1 125 ? 0.520 43.128 1.866 1.00 17.67 124 TYR D CA 1
ATOM 4242 C C . TYR D 1 125 ? -0.764 43.483 1.134 1.00 20.40 124 TYR D C 1
ATOM 4243 O O . TYR D 1 125 ? -1.382 44.507 1.423 1.00 20.98 124 TYR D O 1
ATOM 4252 N N . PRO D 1 126 ? -1.145 42.654 0.158 1.00 20.69 125 PRO D N 1
ATOM 4253 C CA . PRO D 1 126 ? -2.274 42.965 -0.735 1.00 21.79 125 PRO D CA 1
ATOM 4254 C C . PRO D 1 126 ? -3.583 43.150 0.020 1.00 22.50 125 PRO D C 1
ATOM 4255 O O . PRO D 1 126 ? -4.477 43.882 -0.445 1.00 24.42 125 PRO D O 1
ATOM 4259 N N . THR D 1 127 ? -3.696 42.509 1.180 1.00 21.84 126 THR D N 1
ATOM 4260 C CA . THR D 1 127 ? -4.902 42.650 1.992 1.00 23.59 126 THR D CA 1
ATOM 4261 C C . THR D 1 127 ? -5.218 44.102 2.341 1.00 22.50 126 THR D C 1
ATOM 4262 O O . THR D 1 127 ? -6.375 44.452 2.589 1.00 23.29 126 THR D O 1
ATOM 4266 N N . TYR D 1 128 ? -4.199 44.963 2.344 1.00 23.09 127 TYR D N 1
ATOM 4267 C CA . TYR D 1 128 ? -4.437 46.381 2.575 1.00 20.87 127 TYR D CA 1
ATOM 4268 C C . TYR D 1 128 ? -5.483 46.938 1.597 1.00 20.58 127 TYR D C 1
ATOM 4269 O O . TYR D 1 128 ? -6.293 47.796 1.968 1.00 19.44 127 TYR D O 1
ATOM 4278 N N . GLN D 1 129 ? -5.443 46.491 0.341 1.00 21.73 128 GLN D N 1
ATOM 4279 C CA . GLN D 1 129 ? -6.383 47.027 -0.658 1.00 19.91 128 GLN D CA 1
ATOM 4280 C C . GLN D 1 129 ? -7.827 46.620 -0.353 1.00 21.33 128 GLN D C 1
ATOM 4281 O O . GLN D 1 129 ? -8.747 47.413 -0.533 1.00 24.27 128 GLN D O 1
ATOM 4287 N N . GLU D 1 130 ? -8.017 45.387 0.104 1.00 22.13 129 GLU D N 1
ATOM 4288 C CA . GLU D 1 130 ? -9.328 44.944 0.587 1.00 27.74 129 GLU D CA 1
ATOM 4289 C C . GLU D 1 130 ? -9.854 45.850 1.714 1.00 29.09 129 GLU D C 1
ATOM 4290 O O . GLU D 1 130 ? -10.996 46.322 1.683 1.00 25.93 129 GLU D O 1
ATOM 4296 N N . TYR D 1 131 ? -9.014 46.103 2.709 1.00 26.88 130 TYR D N 1
ATOM 4297 C CA . TYR D 1 131 ? -9.397 47.016 3.782 1.00 28.05 130 TYR D CA 1
ATOM 4298 C C . TYR D 1 131 ? -9.862 48.371 3.238 1.00 26.03 130 TYR D C 1
ATOM 4299 O O . TYR D 1 131 ? -10.927 48.879 3.613 1.00 26.23 130 TYR D O 1
ATOM 4308 N N . GLN D 1 132 ? -9.074 48.975 2.352 1.00 23.35 131 GLN D N 1
ATOM 4309 C CA . GLN D 1 132 ? -9.426 50.298 1.846 1.00 25.03 131 GLN D CA 1
ATOM 4310 C C . GLN D 1 132 ? -10.745 50.268 1.076 1.00 27.17 131 GLN D C 1
ATOM 4311 O O . GLN D 1 132 ? -11.539 51.202 1.152 1.00 31.20 131 GLN D O 1
ATOM 4317 N N . ASP D 1 133 ? -10.951 49.204 0.315 1.00 25.45 132 ASP D N 1
ATOM 4318 C CA . ASP D 1 133 ? -12.150 49.074 -0.499 1.00 27.80 132 ASP D CA 1
ATOM 4319 C C . ASP D 1 133 ? -13.395 49.016 0.380 1.00 29.67 132 ASP D C 1
ATOM 4320 O O . ASP D 1 133 ? -14.495 49.351 -0.058 1.00 31.46 132 ASP D O 1
ATOM 4325 N N . ASN D 1 134 ? -13.206 48.589 1.622 1.00 26.15 133 ASN D N 1
ATOM 4326 C CA . ASN D 1 134 ? -14.313 48.362 2.540 1.00 26.98 133 ASN D CA 1
ATOM 4327 C C . ASN D 1 134 ? -14.467 49.456 3.592 1.00 33.36 133 ASN D C 1
ATOM 4328 O O . ASN D 1 134 ? -15.139 49.263 4.608 1.00 35.45 133 ASN D O 1
ATOM 4333 N N . THR D 1 135 ? -13.850 50.605 3.349 1.00 33.06 134 THR D N 1
ATOM 4334 C CA . THR D 1 135 ? -14.078 51.749 4.213 1.00 41.54 134 THR D CA 1
ATOM 4335 C C . THR D 1 135 ? -14.129 53.034 3.402 1.00 47.22 134 THR D C 1
ATOM 4336 O O . THR D 1 135 ? -13.356 53.226 2.466 1.00 45.25 134 THR D O 1
ATOM 4340 N N . ARG D 1 136 ? -15.072 53.897 3.758 1.00 52.62 135 ARG D N 1
ATOM 4341 C CA . ARG D 1 136 ? -15.289 55.138 3.033 1.00 56.41 135 ARG D CA 1
ATOM 4342 C C . ARG D 1 136 ? -14.174 56.144 3.303 1.00 52.68 135 ARG D C 1
ATOM 4343 O O . ARG D 1 136 ? -13.935 57.043 2.498 1.00 53.08 135 ARG D O 1
ATOM 4351 N N . ARG D 1 137 ? -13.492 55.991 4.432 1.00 48.40 136 ARG D N 1
ATOM 4352 C CA . ARG D 1 137 ? -12.436 56.925 4.789 1.00 49.48 136 ARG D CA 1
ATOM 4353 C C . ARG D 1 137 ? -11.051 56.427 4.382 1.00 43.99 136 ARG D C 1
ATOM 4354 O O . ARG D 1 137 ? -10.737 55.237 4.497 1.00 41.15 136 ARG D O 1
ATOM 4362 N N . LEU D 1 138 ? -10.233 57.360 3.908 1.00 40.84 137 LEU D N 1
ATOM 4363 C CA . LEU D 1 138 ? -8.863 57.081 3.510 1.00 36.91 137 LEU D CA 1
ATOM 4364 C C . LEU D 1 138 ? -8.054 56.531 4.684 1.00 33.06 137 LEU D C 1
ATOM 4365 O O . LEU D 1 138 ? -7.945 57.169 5.730 1.00 29.75 137 LEU D O 1
ATOM 4370 N N . ILE D 1 139 ? -7.493 55.342 4.517 1.00 31.59 138 ILE D N 1
ATOM 4371 C CA . ILE D 1 139 ? -6.695 54.738 5.586 1.00 29.48 138 ILE D CA 1
ATOM 4372 C C . ILE D 1 139 ? -5.382 55.495 5.777 1.00 27.29 138 ILE D C 1
ATOM 4373 O O . ILE D 1 139 ? -4.699 55.795 4.800 1.00 28.14 138 ILE D O 1
ATOM 4378 N N . PRO D 1 140 ? -5.028 55.821 7.035 1.00 26.99 139 PRO D N 1
ATOM 4379 C CA . PRO D 1 140 ? -3.808 56.613 7.227 1.00 28.16 139 PRO D CA 1
ATOM 4380 C C . PRO D 1 140 ? -2.537 55.840 6.896 1.00 25.43 139 PRO D C 1
ATOM 4381 O O . PRO D 1 140 ? -2.352 54.704 7.352 1.00 26.01 139 PRO D O 1
ATOM 4385 N N . VAL D 1 141 ? -1.694 56.444 6.062 1.00 21.14 140 VAL D N 1
ATOM 4386 C CA . VAL D 1 141 ? -0.349 55.935 5.783 1.00 24.82 140 VAL D CA 1
ATOM 4387 C C . VAL D 1 141 ? 0.668 56.950 6.324 1.00 26.02 140 VAL D C 1
ATOM 4388 O O . VAL D 1 141 ? 0.676 58.111 5.915 1.00 24.96 140 VAL D O 1
ATOM 4392 N N . LEU D 1 142 ? 1.507 56.523 7.257 1.00 26.60 141 LEU D N 1
ATOM 4393 C CA . LEU D 1 142 ? 2.478 57.447 7.833 1.00 27.57 141 LEU D CA 1
ATOM 4394 C C . LEU D 1 142 ? 3.874 57.012 7.461 1.00 29.51 141 LEU D C 1
ATOM 4395 O O . LEU D 1 142 ? 4.231 55.840 7.582 1.00 28.32 141 LEU D O 1
ATOM 4400 N N . LEU D 1 143 ? 4.664 57.963 6.979 1.00 26.34 142 LEU D N 1
ATOM 4401 C CA . LEU D 1 143 ? 6.022 57.664 6.592 1.00 25.18 142 LEU D CA 1
ATOM 4402 C C . LEU D 1 143 ? 6.933 57.877 7.794 1.00 25.48 142 LEU D C 1
ATOM 4403 O O . LEU D 1 143 ? 6.852 58.915 8.447 1.00 26.79 142 LEU D O 1
ATOM 4408 N N . LEU D 1 144 ? 7.777 56.886 8.083 1.00 22.80 143 LEU D N 1
ATOM 4409 C CA . LEU D 1 144 ? 8.696 56.974 9.223 1.00 25.59 143 LEU D CA 1
ATOM 4410 C C . LEU D 1 144 ? 10.057 57.391 8.735 1.00 27.16 143 LEU D C 1
ATOM 4411 O O . LEU D 1 144 ? 10.746 56.618 8.081 1.00 30.49 143 LEU D O 1
ATOM 4416 N N . GLU D 1 145 ? 10.449 58.618 9.062 1.00 30.45 144 GLU D N 1
ATOM 4417 C CA . GLU D 1 145 ? 11.676 59.187 8.528 1.00 35.44 144 GLU D CA 1
ATOM 4418 C C . GLU D 1 145 ? 12.732 59.334 9.610 1.00 36.02 144 GLU D C 1
ATOM 4419 O O . GLU D 1 145 ? 12.409 59.582 10.778 1.00 32.60 144 GLU D O 1
ATOM 4425 N N . PRO D 1 146 ? 14.001 59.197 9.216 1.00 44.45 145 PRO D N 1
ATOM 4426 C CA . PRO D 1 146 ? 15.152 59.280 10.123 1.00 48.68 145 PRO D CA 1
ATOM 4427 C C . PRO D 1 146 ? 15.083 60.497 11.043 1.00 53.07 145 PRO D C 1
ATOM 4428 O O . PRO D 1 146 ? 14.770 61.605 10.595 1.00 51.10 145 PRO D O 1
ATOM 4432 N N . GLY D 1 147 ? 15.370 60.282 12.325 1.00 57.52 146 GLY D N 1
ATOM 4433 C CA . GLY D 1 147 ? 15.463 61.372 13.277 1.00 61.47 146 GLY D CA 1
ATOM 4434 C C . GLY D 1 147 ? 16.770 62.119 13.101 1.00 64.11 146 GLY D C 1
ATOM 4435 O O . GLY D 1 147 ? 17.528 61.833 12.170 1.00 64.65 146 GLY D O 1
#

Organism: Nocardia farcinica (strain IFM 10152) (NCBI:txid247156)

Radius of gyration: 27.82 Å; Cα contacts (8 Å, |Δi|>4): 1086; chains: 4; bounding box: 66×65×78 Å

Solvent-accessible surface area: 29238 Å² total; per-residue (Å²): 139,51,124,71,66,68,34,138,49,129,149,50,11,62,40,0,50,78,1,54,87,27,68,5,91,90,28,14,105,99,80,65,78,55,15,1,3,0,11,1,41,8,132,184,78,20,5,54,68,40,26,24,16,14,80,4,60,85,108,35,84,16,0,0,5,1,10,87,58,36,27,115,93,54,11,74,23,23,75,9,4,93,64,34,51,145,10,81,0,43,17,114,104,42,74,55,74,4,62,10,95,84,8,76,48,122,67,21,51,78,13,28,108,41,0,34,168,34,14,66,38,5,67,99,35,31,101,121,30,248,62,110,2,6,0,4,6,0,52,75,84,110,54,130,73,67,67,33,128,49,133,150,48,11,76,36,0,49,79,2,50,89,26,69,4,94,93,28,13,113,96,87,60,75,64,14,1,2,0,8,1,42,8,139,186,81,26,5,54,68,30,26,25,15,14,79,4,56,87,106,41,84,15,1,1,5,4,11,89,57,36,39,123,76,38,8,74,21,25,68,8,3,87,62,28,32,92,10,77,0,39,18,108,103,41,72,55,84,6,63,10,95,86,9,79,46,124,63,22,54,75,11,28,108,42,0,34,158,31,14,66,38,5,66,98,36,28,106,113,49,238,126,118,12,8,0,4,6,0,52,77,82,115,44,88,9,68,36,36,109,15,102,147,49,12,40,32,1,6,14,2,22,15,8,65,9,90,36,28,17,96,95,79,68,77,67,14,1,3,0,14,0,39,8,133,185,79,25,2,53,70,26,23,26,14,17,74,3,60,73,111,40,92,15,1,0,6,0,9,83,55,16,24,114,89,54,10,76,24,23,73,9,4,90,64,35,55,147,10,79,0,36,18,127,102,43,81,64,74,6,61,11,96,86,8,78,47,121,61,24,54,79,12,27,102,42,0,33,160,34,12,67,38,6,68,97,41,32,94,93,14,208,42,112,0,5,0,5,6,1,54,75,77,75,116,47,116,74,58,68,36,130,49,148,144,49,13,68,31,0,49,66,2,51,91,27,68,8,94,90,28,18,116,93,74,62,57,68,15,1,2,0,10,1,46,8,134,187,67,18,0,55,68,33,26,24,15,17,82,3,58,88,106,44,80,15,1,1,5,5,12,84,58,42,44,116,82,42,10,77,20,25,69,9,3,89,65,61,49,103,7,78,0,42,17,127,106,42,71,62,63,4,50,10,96,86,7,75,48,121,64,20,54,84,13,14,44,36,0,0,124,32,17,19,39,5,12,50,36,30,48,53,43,245,137,111,9,8,0,5,6,0,46,75,67